Protein AF-A0A848WZZ1-F1 (afdb_monomer_lite)

Structure (mmCIF, N/CA/C/O backbone):
data_AF-A0A848WZZ1-F1
#
_entry.id   AF-A0A848WZZ1-F1
#
loop_
_atom_site.group_PDB
_atom_site.id
_atom_site.type_symbol
_atom_site.label_atom_id
_atom_site.label_alt_id
_atom_site.label_comp_id
_atom_site.label_asym_id
_atom_site.label_entity_id
_atom_site.label_seq_id
_atom_site.pdbx_PDB_ins_code
_atom_site.Cartn_x
_atom_site.Cartn_y
_atom_site.Cartn_z
_atom_site.occupancy
_atom_site.B_iso_or_equiv
_atom_site.auth_seq_id
_atom_site.auth_comp_id
_atom_site.auth_asym_id
_atom_site.auth_atom_id
_atom_site.pdbx_PDB_model_num
ATOM 1 N N . MET A 1 1 ? -23.944 -53.382 62.602 1.00 37.84 1 MET A N 1
ATOM 2 C CA . MET A 1 1 ? -22.703 -54.187 62.614 1.00 37.84 1 MET A CA 1
ATOM 3 C C . MET A 1 1 ? -21.643 -53.373 61.899 1.00 37.84 1 MET A C 1
ATOM 5 O O . MET A 1 1 ? -21.837 -53.061 60.734 1.00 37.84 1 MET A O 1
ATOM 9 N N . LYS A 1 2 ? -20.627 -52.914 62.635 1.00 37.06 2 LYS A N 1
ATOM 10 C CA . LYS A 1 2 ? -19.471 -52.185 62.096 1.00 37.06 2 LYS A CA 1
ATOM 11 C C . LYS A 1 2 ? -18.561 -53.183 61.382 1.00 37.06 2 LYS A C 1
ATOM 13 O O . LYS A 1 2 ? -18.313 -54.234 61.961 1.00 37.06 2 LYS A O 1
ATOM 18 N N . PHE A 1 3 ? -18.032 -52.832 60.215 1.00 31.42 3 PHE A N 1
ATOM 19 C CA . PHE A 1 3 ? -16.772 -53.401 59.745 1.00 31.42 3 PHE A CA 1
ATOM 20 C C . PHE A 1 3 ? -15.872 -52.291 59.210 1.00 31.42 3 PHE A C 1
ATOM 22 O O . PHE A 1 3 ? -16.288 -51.443 58.423 1.00 31.42 3 PHE A O 1
ATOM 29 N N . GLU A 1 4 ? -14.676 -52.286 59.785 1.00 31.86 4 GLU A N 1
ATOM 30 C CA . GLU A 1 4 ? -13.570 -51.356 59.619 1.00 31.86 4 GLU A CA 1
ATOM 31 C C . GLU A 1 4 ? -12.854 -51.588 58.284 1.00 31.86 4 GLU A C 1
ATOM 33 O O . GLU A 1 4 ? -12.689 -52.726 57.846 1.00 31.86 4 GLU A O 1
ATOM 38 N N . PHE A 1 5 ? -12.391 -50.500 57.667 1.00 32.75 5 PHE A N 1
ATOM 39 C CA . PHE A 1 5 ? -11.424 -50.522 56.572 1.00 32.75 5 PHE A CA 1
ATOM 40 C C . PHE A 1 5 ? -10.012 -50.327 57.140 1.00 32.75 5 PHE A C 1
ATOM 42 O O . PHE A 1 5 ? -9.759 -49.373 57.875 1.00 32.75 5 PHE A O 1
ATOM 49 N N . SER A 1 6 ? -9.096 -51.220 56.773 1.00 31.36 6 SER A N 1
ATOM 50 C CA . SER A 1 6 ? -7.649 -51.114 56.984 1.00 31.36 6 SER A CA 1
ATOM 51 C C . SER A 1 6 ? -6.967 -50.392 55.802 1.00 31.36 6 SER A C 1
ATOM 53 O O . SER A 1 6 ? -7.440 -50.517 54.669 1.00 31.36 6 SER A O 1
ATOM 55 N N . PRO A 1 7 ? -5.866 -49.637 56.013 1.00 41.06 7 PRO A N 1
ATOM 56 C CA . PRO A 1 7 ? -5.192 -48.895 54.946 1.00 41.06 7 PRO A CA 1
ATOM 57 C C . PRO A 1 7 ? -4.049 -49.695 54.288 1.00 41.06 7 PRO A C 1
ATOM 59 O O . PRO A 1 7 ? -3.325 -50.433 54.959 1.00 41.06 7 PRO A O 1
ATOM 62 N N . LEU A 1 8 ? -3.866 -49.506 52.974 1.00 33.97 8 LEU A N 1
ATOM 63 C CA . LEU A 1 8 ? -2.691 -49.939 52.197 1.00 33.97 8 LEU A CA 1
ATOM 64 C C . LEU A 1 8 ? -1.586 -48.852 52.191 1.00 33.97 8 LEU A C 1
ATOM 66 O O . LEU A 1 8 ? -1.894 -47.678 52.396 1.00 33.97 8 LEU A O 1
ATOM 70 N N . PRO A 1 9 ? -0.310 -49.217 51.948 1.00 36.25 9 PRO A N 1
ATOM 71 C CA . PRO A 1 9 ? 0.845 -48.349 52.173 1.00 36.25 9 PRO A CA 1
ATOM 72 C C . PRO A 1 9 ? 1.142 -47.384 51.015 1.00 36.25 9 PRO A C 1
ATOM 74 O O . PRO A 1 9 ? 1.023 -47.718 49.837 1.00 36.25 9 PRO A O 1
ATOM 77 N N . THR A 1 10 ? 1.606 -46.191 51.382 1.00 34.22 10 THR A N 1
ATOM 78 C CA . THR A 1 10 ? 2.062 -45.112 50.502 1.00 34.22 10 THR A CA 1
ATOM 79 C C . THR A 1 10 ? 3.427 -45.444 49.886 1.00 34.22 10 THR A C 1
ATOM 81 O O . THR A 1 10 ? 4.428 -45.505 50.598 1.00 34.22 10 THR A O 1
ATOM 84 N N . PHE A 1 11 ? 3.492 -45.617 48.564 1.00 33.84 11 PHE A N 1
ATOM 85 C CA . PHE A 1 11 ? 4.751 -45.615 47.809 1.00 33.84 11 PHE A CA 1
ATOM 86 C C . PHE A 1 11 ? 5.079 -44.180 47.370 1.00 33.84 11 PHE A C 1
ATOM 88 O O . PHE A 1 11 ? 4.347 -43.577 46.587 1.00 33.84 11 PHE A O 1
ATOM 95 N N . LEU A 1 12 ? 6.180 -43.631 47.886 1.00 34.31 12 LEU A N 1
ATOM 96 C CA . LEU A 1 12 ? 6.785 -42.380 47.424 1.00 34.31 12 LEU A CA 1
ATOM 97 C C . LEU A 1 12 ? 7.461 -42.615 46.062 1.00 34.31 12 LEU A C 1
ATOM 99 O O . LEU A 1 12 ? 8.474 -43.306 45.986 1.00 34.31 12 LEU A O 1
ATOM 103 N N . PHE A 1 13 ? 6.918 -42.023 44.997 1.00 34.75 13 PHE A N 1
ATOM 104 C CA . PHE A 1 13 ? 7.608 -41.881 43.713 1.00 34.75 13 PHE A CA 1
ATOM 105 C C . PHE A 1 13 ? 8.421 -40.579 43.735 1.00 34.75 13 PHE A C 1
ATOM 107 O O . PHE A 1 13 ? 7.861 -39.484 43.685 1.00 34.75 13 PHE A O 1
ATOM 114 N N . SER A 1 14 ? 9.748 -40.686 43.823 1.00 34.53 14 SER A N 1
ATOM 115 C CA . SER A 1 14 ? 10.655 -39.567 43.553 1.00 34.53 14 SER A CA 1
ATOM 116 C C . SER A 1 14 ? 10.696 -39.311 42.046 1.00 34.53 14 SER A C 1
ATOM 118 O O . SER A 1 14 ? 11.246 -40.108 41.289 1.00 34.53 14 SER A O 1
ATOM 120 N N . LEU A 1 15 ? 10.103 -38.200 41.609 1.00 38.22 15 LEU A N 1
ATOM 121 C CA . LEU A 1 15 ? 10.176 -37.723 40.231 1.00 38.22 15 LEU A CA 1
ATOM 122 C C . LEU A 1 15 ? 11.548 -37.064 40.011 1.00 38.22 15 LEU A C 1
ATOM 124 O O . LEU A 1 15 ? 11.796 -35.951 40.470 1.00 38.22 15 LEU A O 1
ATOM 128 N N . ALA A 1 16 ? 12.461 -37.773 39.350 1.00 36.69 16 ALA A N 1
ATOM 129 C CA . ALA A 1 16 ? 13.720 -37.207 38.883 1.00 36.69 16 ALA A CA 1
ATOM 130 C C . ALA A 1 16 ? 13.448 -36.344 37.639 1.00 36.69 16 ALA A C 1
ATOM 132 O O . ALA A 1 16 ? 13.202 -36.869 36.553 1.00 36.69 16 ALA A O 1
ATOM 133 N N . CYS A 1 17 ? 13.469 -35.020 37.798 1.00 36.06 17 CYS A N 1
ATOM 134 C CA . CYS A 1 17 ? 13.467 -34.082 36.678 1.00 36.06 17 CYS A CA 1
ATOM 135 C C . CYS A 1 17 ? 14.805 -34.184 35.934 1.00 36.06 17 CYS A C 1
ATOM 137 O O . CYS A 1 17 ? 15.809 -33.619 36.365 1.00 36.06 17 CYS A O 1
ATOM 139 N N . PHE A 1 18 ? 14.824 -34.905 34.813 1.00 37.81 18 PHE A N 1
ATOM 140 C CA . PHE A 1 18 ? 15.904 -34.803 33.839 1.00 37.81 18 PHE A CA 1
ATOM 141 C C . PHE A 1 18 ? 15.790 -33.448 33.130 1.00 37.81 18 PHE A C 1
ATOM 143 O O . PHE A 1 18 ? 14.909 -33.239 32.299 1.00 37.81 18 PHE A O 1
ATOM 150 N N . LEU A 1 19 ? 16.675 -32.519 33.492 1.00 41.00 19 LEU A N 1
ATOM 151 C CA . LEU A 1 19 ? 16.974 -31.325 32.705 1.00 41.00 19 LEU A CA 1
ATOM 152 C C . LEU A 1 19 ? 17.599 -31.785 31.383 1.00 41.00 19 LEU A C 1
ATOM 154 O O . LEU A 1 19 ? 18.787 -32.099 31.329 1.00 41.00 19 LEU A O 1
ATOM 158 N N . PHE A 1 20 ? 16.795 -31.862 30.325 1.00 39.72 20 PHE A N 1
ATOM 159 C CA . PHE A 1 20 ? 17.335 -31.888 28.971 1.00 39.72 20 PHE A CA 1
ATOM 160 C C . PHE A 1 20 ? 17.960 -30.514 28.694 1.00 39.72 20 PHE A C 1
ATOM 162 O O . PHE A 1 20 ? 17.306 -29.503 28.964 1.00 39.72 20 PHE A O 1
ATOM 169 N N . PRO A 1 21 ? 19.202 -30.432 28.186 1.00 39.88 21 PRO A N 1
ATOM 170 C CA . PRO A 1 21 ? 19.722 -29.169 27.692 1.00 39.88 21 PRO A CA 1
ATOM 171 C C . PRO A 1 21 ? 18.804 -28.705 26.560 1.00 39.88 21 PRO A C 1
ATOM 173 O O . PRO A 1 21 ? 18.597 -29.431 25.588 1.00 39.88 21 PRO A O 1
ATOM 176 N N . THR A 1 22 ? 18.225 -27.516 26.701 1.00 42.44 22 THR A N 1
ATOM 177 C CA . THR A 1 22 ? 17.571 -26.814 25.599 1.00 42.44 22 THR A CA 1
ATOM 178 C C . THR A 1 22 ? 18.636 -26.570 24.543 1.00 42.44 22 THR A C 1
ATOM 180 O O . THR A 1 22 ? 19.470 -25.677 24.685 1.00 42.44 22 THR A O 1
ATOM 183 N N . SER A 1 23 ? 18.671 -27.412 23.514 1.00 46.09 23 SER A N 1
ATOM 184 C CA . SER A 1 23 ? 19.396 -27.104 22.292 1.00 46.09 23 SER A CA 1
ATOM 185 C C . SER A 1 23 ? 18.816 -25.787 21.787 1.00 46.09 23 SER A C 1
ATOM 187 O O . SER A 1 23 ? 17.643 -25.748 21.421 1.00 46.09 23 SER A O 1
ATOM 189 N N . HIS A 1 24 ? 19.587 -24.700 21.853 1.00 53.56 24 HIS A N 1
ATOM 190 C CA . HIS A 1 24 ? 19.240 -23.488 21.127 1.00 53.56 24 HIS A CA 1
ATOM 191 C C . HIS A 1 24 ? 19.130 -23.902 19.661 1.00 53.56 24 HIS A C 1
ATOM 193 O O . HIS A 1 24 ? 20.119 -24.316 19.056 1.00 53.56 24 HIS A O 1
ATOM 199 N N . ILE A 1 25 ? 17.904 -23.928 19.139 1.00 62.00 25 ILE A N 1
ATOM 200 C CA . ILE A 1 25 ? 17.684 -24.139 17.717 1.00 62.00 25 ILE A CA 1
ATOM 201 C C . ILE A 1 25 ? 18.203 -22.868 17.064 1.00 62.00 25 ILE A C 1
ATOM 203 O O . ILE A 1 25 ? 17.608 -21.809 17.241 1.00 62.00 25 ILE A O 1
ATOM 207 N N . GLN A 1 26 ? 19.332 -22.990 16.373 1.00 81.62 26 GLN A N 1
ATOM 208 C CA . GLN A 1 26 ? 19.836 -21.938 15.504 1.00 81.62 26 GLN A CA 1
ATOM 209 C C . GLN A 1 26 ? 18.747 -21.621 14.485 1.00 81.62 26 GLN A C 1
ATOM 211 O O . GLN A 1 26 ? 18.223 -22.527 13.829 1.00 81.62 26 GLN A O 1
ATOM 216 N N . SER A 1 27 ? 18.353 -20.357 14.423 1.00 90.56 27 SER A N 1
ATOM 217 C CA . SER A 1 27 ? 17.196 -19.907 13.652 1.00 90.56 27 SER A CA 1
ATOM 218 C C . SER A 1 27 ? 17.572 -18.925 12.550 1.00 90.56 27 SER A C 1
ATOM 220 O O . SER A 1 27 ? 16.877 -18.879 11.536 1.00 90.56 27 SER A O 1
ATOM 222 N N . ALA A 1 28 ? 18.659 -18.172 12.741 1.00 96.75 28 ALA A N 1
ATOM 223 C CA . ALA A 1 28 ? 19.222 -17.251 11.779 1.00 96.75 28 ALA A CA 1
ATOM 224 C C . ALA A 1 28 ? 19.724 -18.027 10.564 1.00 96.75 28 ALA A C 1
ATOM 226 O O . ALA A 1 28 ? 20.553 -18.924 10.696 1.00 96.75 28 ALA A O 1
ATOM 227 N N . GLU A 1 29 ? 19.248 -17.669 9.379 1.00 97.31 29 GLU A N 1
ATOM 228 C CA . GLU A 1 29 ? 19.692 -18.257 8.123 1.00 97.31 29 GLU A CA 1
ATOM 229 C C . GLU A 1 29 ? 19.600 -17.267 6.959 1.00 97.31 29 GLU A C 1
ATOM 231 O O . GLU A 1 29 ? 18.733 -16.389 6.930 1.00 97.31 29 GLU A O 1
ATOM 236 N N . ALA A 1 30 ? 20.502 -17.426 5.988 1.00 98.31 30 ALA A N 1
ATOM 237 C CA . ALA A 1 30 ? 20.486 -16.708 4.718 1.00 98.31 30 ALA A CA 1
ATOM 238 C C . ALA A 1 30 ? 20.324 -17.694 3.556 1.00 98.31 30 ALA A C 1
ATOM 240 O O . ALA A 1 30 ? 21.047 -18.688 3.462 1.00 98.31 30 ALA A O 1
ATOM 241 N N . ILE A 1 31 ? 19.381 -17.409 2.659 1.00 98.19 31 ILE A N 1
ATOM 242 C CA . ILE A 1 31 ? 18.950 -18.298 1.579 1.00 98.19 31 ILE A CA 1
ATOM 243 C C . ILE A 1 31 ? 18.866 -17.498 0.277 1.00 98.19 31 ILE A C 1
ATOM 245 O O . ILE A 1 31 ? 18.230 -16.451 0.235 1.00 98.19 31 ILE A O 1
ATOM 249 N N . GLU A 1 32 ? 19.463 -18.000 -0.803 1.00 98.44 32 GLU A N 1
ATOM 250 C CA . GLU A 1 32 ? 19.191 -17.488 -2.151 1.00 98.44 32 GLU A CA 1
ATOM 251 C C . GLU A 1 32 ? 17.900 -18.125 -2.684 1.00 98.44 32 GLU A C 1
ATOM 253 O O . GLU A 1 32 ? 17.704 -19.346 -2.607 1.00 98.44 32 GLU A O 1
ATOM 258 N N . ILE A 1 33 ? 16.999 -17.295 -3.200 1.00 98.44 33 ILE A N 1
ATOM 259 C CA . ILE A 1 33 ? 15.688 -17.720 -3.672 1.00 98.44 33 ILE A CA 1
ATOM 260 C C . ILE A 1 33 ? 15.803 -18.292 -5.084 1.00 98.44 33 ILE A C 1
ATOM 262 O O . ILE A 1 33 ? 16.120 -17.606 -6.053 1.00 98.44 33 ILE A O 1
ATOM 266 N N . GLY A 1 34 ? 15.510 -19.579 -5.199 1.00 98.12 34 GLY A N 1
ATOM 267 C CA . GLY A 1 34 ? 15.351 -20.336 -6.428 1.00 98.12 34 GLY A CA 1
ATOM 268 C C . GLY A 1 34 ? 13.910 -20.808 -6.628 1.00 98.12 34 GLY A C 1
ATOM 269 O O . GLY A 1 34 ? 12.981 -20.411 -5.930 1.00 98.12 34 GLY A O 1
ATOM 270 N N . LYS A 1 35 ? 13.712 -21.696 -7.607 1.00 96.31 35 LYS A N 1
ATOM 271 C CA . LYS A 1 35 ? 12.383 -22.255 -7.917 1.00 96.31 35 LYS A CA 1
ATOM 272 C C . LYS A 1 35 ? 11.827 -23.120 -6.786 1.00 96.31 35 LYS A C 1
ATOM 274 O O . LYS A 1 35 ? 10.634 -23.065 -6.518 1.00 96.31 35 LYS A O 1
ATOM 279 N N . ASP A 1 36 ? 12.689 -23.896 -6.135 1.00 97.38 36 ASP A N 1
ATOM 280 C CA . ASP A 1 36 ? 12.276 -24.929 -5.176 1.00 97.38 36 ASP A CA 1
ATOM 281 C C . ASP A 1 36 ? 11.960 -24.370 -3.779 1.00 97.38 36 ASP A C 1
ATOM 283 O O . ASP A 1 36 ? 11.423 -25.080 -2.933 1.00 97.38 36 ASP A O 1
ATOM 287 N N . ASN A 1 37 ? 12.300 -23.105 -3.524 1.00 97.38 37 ASN A N 1
ATOM 288 C CA . ASN A 1 37 ? 12.121 -22.436 -2.235 1.00 97.38 37 ASN A CA 1
ATOM 289 C C . ASN A 1 37 ? 11.458 -21.050 -2.367 1.00 97.38 37 ASN A C 1
ATOM 291 O O . ASN A 1 37 ? 11.488 -20.272 -1.417 1.00 97.38 37 ASN A O 1
ATOM 295 N N . PHE A 1 38 ? 10.839 -20.745 -3.514 1.00 97.00 38 PHE A N 1
ATOM 296 C CA . PHE A 1 38 ? 10.170 -19.462 -3.768 1.00 97.00 38 PHE A CA 1
ATOM 297 C C . PHE A 1 38 ? 9.074 -19.149 -2.737 1.00 97.00 38 PHE A C 1
ATOM 299 O O . PHE A 1 38 ? 8.943 -18.013 -2.292 1.00 97.00 38 PHE A O 1
ATOM 306 N N . ASP A 1 39 ? 8.353 -20.176 -2.282 1.00 95.62 39 ASP A N 1
ATOM 307 C CA . ASP A 1 39 ? 7.291 -20.048 -1.276 1.00 95.62 39 ASP A CA 1
ATOM 308 C C . ASP A 1 39 ? 7.798 -19.658 0.127 1.00 95.62 39 ASP A C 1
ATOM 310 O O . ASP A 1 39 ? 6.980 -19.428 1.017 1.00 95.62 39 ASP A O 1
ATOM 314 N N . LEU A 1 40 ? 9.122 -19.597 0.345 1.00 96.06 40 LEU A N 1
ATOM 315 C CA . LEU A 1 40 ? 9.709 -19.093 1.592 1.00 96.06 40 LEU A CA 1
ATOM 316 C C . LEU A 1 40 ? 9.676 -17.567 1.702 1.00 96.06 40 LEU A C 1
ATOM 318 O O . LEU A 1 40 ? 9.872 -17.060 2.804 1.00 96.06 40 LEU A O 1
ATOM 322 N N . LEU A 1 41 ? 9.500 -16.847 0.590 1.00 96.19 41 LEU A N 1
ATOM 323 C CA . LEU A 1 41 ? 9.438 -15.390 0.612 1.00 96.19 41 LEU A CA 1
ATOM 324 C C . LEU A 1 41 ? 8.289 -14.911 1.515 1.00 96.19 41 LEU A C 1
ATOM 326 O O . LEU A 1 41 ? 7.197 -15.499 1.479 1.00 96.19 41 LEU A O 1
ATOM 330 N N . PRO A 1 42 ? 8.508 -13.844 2.305 1.00 94.38 42 PRO A N 1
ATOM 331 C CA . PRO A 1 42 ? 7.445 -13.258 3.099 1.00 94.38 42 PRO A CA 1
ATOM 332 C C . PRO A 1 42 ? 6.328 -12.755 2.187 1.00 94.38 42 PRO A C 1
ATOM 334 O O . PRO A 1 42 ? 6.530 -12.418 1.019 1.00 94.38 42 PRO A O 1
ATOM 337 N N . ARG A 1 43 ? 5.120 -12.706 2.739 1.00 91.81 43 ARG A N 1
ATOM 338 C CA . ARG A 1 43 ? 3.966 -12.097 2.079 1.00 91.81 43 ARG A CA 1
ATOM 339 C C . ARG A 1 43 ? 3.610 -10.798 2.784 1.00 91.81 43 ARG A C 1
ATOM 341 O O . ARG A 1 43 ? 4.087 -10.497 3.877 1.00 91.81 43 ARG A O 1
ATOM 348 N N . GLY A 1 44 ? 2.749 -10.025 2.157 1.00 88.69 44 GLY A N 1
ATOM 349 C CA . GLY A 1 44 ? 2.369 -8.725 2.666 1.00 88.69 44 GLY A CA 1
ATOM 350 C C . GLY A 1 44 ? 1.722 -7.910 1.580 1.00 88.69 44 GLY A C 1
ATOM 351 O O . GLY A 1 44 ? 1.564 -8.366 0.446 1.00 88.69 44 GLY A O 1
ATOM 352 N N . LYS A 1 45 ? 1.341 -6.702 1.961 1.00 87.62 45 LYS A N 1
ATOM 353 C CA . LYS A 1 45 ? 0.747 -5.742 1.049 1.00 87.62 45 LYS A CA 1
ATOM 354 C C . LYS A 1 45 ? 1.778 -5.279 0.020 1.00 87.62 45 LYS A C 1
ATOM 356 O O . LYS A 1 45 ? 1.479 -5.244 -1.164 1.00 87.62 45 LYS A O 1
ATOM 361 N N . GLU A 1 46 ? 2.992 -5.002 0.478 1.00 90.00 46 GLU A N 1
ATOM 362 C CA . GLU A 1 46 ? 4.066 -4.446 -0.352 1.00 90.00 46 GLU A CA 1
ATOM 363 C C . GLU A 1 46 ? 5.150 -5.468 -0.725 1.00 90.00 46 GLU A C 1
ATOM 365 O O . GLU A 1 46 ? 6.089 -5.121 -1.439 1.00 90.00 46 GLU A O 1
ATOM 370 N N . ALA A 1 47 ? 4.977 -6.728 -0.303 1.00 91.25 47 ALA A N 1
ATOM 371 C CA . ALA A 1 47 ? 5.984 -7.775 -0.432 1.00 91.25 47 ALA A CA 1
ATOM 372 C C . ALA A 1 47 ? 6.440 -7.990 -1.886 1.00 91.25 47 ALA A C 1
ATOM 374 O O . ALA A 1 47 ? 5.619 -8.279 -2.769 1.00 91.25 47 ALA A O 1
ATOM 375 N N . ASP A 1 48 ? 7.753 -7.930 -2.120 1.00 92.31 48 ASP A N 1
ATOM 376 C CA . ASP A 1 48 ? 8.353 -8.156 -3.433 1.00 92.31 48 ASP A CA 1
ATOM 377 C C . ASP A 1 48 ? 9.656 -8.968 -3.375 1.00 92.31 48 ASP A C 1
ATOM 379 O O . ASP A 1 48 ? 10.729 -8.473 -3.031 1.00 92.31 48 ASP A O 1
ATOM 383 N N . GLY A 1 49 ? 9.585 -10.205 -3.869 1.00 95.06 49 GLY A N 1
ATOM 384 C CA . GLY A 1 49 ? 10.749 -11.060 -4.077 1.00 95.06 49 GLY A CA 1
ATOM 385 C C . GLY A 1 49 ? 10.624 -11.901 -5.343 1.00 95.06 49 GLY A C 1
ATOM 386 O O . GLY A 1 49 ? 9.547 -12.391 -5.685 1.00 95.06 49 GLY A O 1
ATOM 387 N N . ILE A 1 50 ? 11.741 -12.076 -6.047 1.00 97.31 50 ILE A N 1
ATOM 388 C CA . ILE A 1 50 ? 11.840 -12.883 -7.268 1.00 97.31 50 ILE A CA 1
ATOM 389 C C . ILE A 1 50 ? 12.994 -13.886 -7.172 1.00 97.31 50 ILE A C 1
ATOM 391 O O . ILE A 1 50 ? 13.826 -13.838 -6.266 1.00 97.31 50 ILE A O 1
ATOM 395 N N . ILE A 1 51 ? 13.065 -14.819 -8.126 1.00 98.19 51 ILE A N 1
ATOM 396 C CA . ILE A 1 51 ? 14.192 -15.757 -8.195 1.00 98.19 51 ILE A CA 1
ATOM 397 C C . ILE A 1 51 ? 15.501 -14.980 -8.393 1.00 98.19 51 ILE A C 1
ATOM 399 O O . ILE A 1 51 ? 15.611 -14.181 -9.324 1.00 98.19 51 ILE A O 1
ATOM 403 N N . GLY A 1 52 ? 16.494 -15.276 -7.555 1.00 98.06 52 GLY A N 1
ATOM 404 C CA . GLY A 1 52 ? 17.796 -14.612 -7.485 1.00 98.06 52 GLY A CA 1
ATOM 405 C C . GLY A 1 52 ? 17.891 -13.518 -6.416 1.00 98.06 52 GLY A C 1
ATOM 406 O O . GLY A 1 52 ? 18.974 -12.966 -6.228 1.00 98.06 52 GLY A O 1
ATOM 407 N N . ASP A 1 53 ? 16.794 -13.200 -5.720 1.00 98.62 53 ASP A N 1
ATOM 408 C CA . ASP A 1 53 ? 16.837 -12.420 -4.480 1.00 98.62 53 ASP A CA 1
ATOM 409 C C . ASP A 1 53 ? 17.255 -13.301 -3.291 1.00 98.62 53 ASP A C 1
ATOM 411 O O . ASP A 1 53 ? 17.376 -14.523 -3.403 1.00 98.62 53 ASP A O 1
ATOM 415 N N . PHE A 1 54 ? 17.483 -12.682 -2.136 1.00 98.75 54 PHE A N 1
ATOM 416 C CA . PHE A 1 54 ? 17.985 -13.348 -0.941 1.00 98.75 54 PHE A CA 1
ATOM 417 C C . PHE A 1 54 ? 17.050 -13.119 0.244 1.00 98.75 54 PHE A C 1
ATOM 419 O O . PHE A 1 54 ? 16.653 -11.990 0.520 1.00 98.75 54 PHE A O 1
ATOM 426 N N . LEU A 1 55 ? 16.745 -14.186 0.975 1.00 98.31 55 LEU A N 1
ATOM 427 C CA . LEU A 1 55 ? 16.001 -14.155 2.228 1.00 98.31 55 LEU A CA 1
ATOM 428 C C . LEU A 1 55 ? 16.971 -14.296 3.401 1.00 98.31 55 LEU A C 1
ATOM 430 O O . LEU A 1 55 ? 17.734 -15.257 3.464 1.00 98.31 55 LEU A O 1
ATOM 434 N N . LEU A 1 56 ? 16.907 -13.358 4.337 1.00 98.19 56 LEU A N 1
ATOM 435 C CA . LEU A 1 56 ? 17.573 -13.396 5.633 1.00 98.19 56 LEU A CA 1
ATOM 436 C C . LEU A 1 56 ? 16.493 -13.488 6.712 1.00 98.19 56 LEU A C 1
ATOM 438 O O . LEU A 1 56 ? 15.619 -12.628 6.767 1.00 98.19 56 LEU A O 1
ATOM 442 N N . ARG A 1 57 ? 16.508 -14.517 7.558 1.00 97.38 57 ARG A N 1
ATOM 443 C CA . ARG A 1 57 ? 15.471 -14.692 8.589 1.00 97.38 57 ARG A CA 1
ATOM 444 C C . ARG A 1 57 ? 16.006 -15.318 9.862 1.00 97.38 57 ARG A C 1
ATOM 446 O O . ARG A 1 57 ? 17.031 -15.980 9.811 1.00 97.38 57 ARG A O 1
ATOM 453 N N . ASN A 1 58 ? 15.299 -15.128 10.970 1.00 97.25 58 ASN A N 1
ATOM 454 C CA . ASN A 1 58 ? 15.539 -15.801 12.250 1.00 97.25 58 ASN A CA 1
ATOM 455 C C . ASN A 1 58 ? 14.204 -16.282 12.856 1.00 97.25 58 ASN A C 1
ATOM 457 O O . ASN A 1 58 ? 13.220 -16.490 12.149 1.00 97.25 58 ASN A O 1
ATOM 461 N N . ASP A 1 59 ? 14.139 -16.513 14.160 1.00 95.56 59 ASP A N 1
ATOM 462 C CA . ASP A 1 59 ? 12.932 -16.864 14.913 1.00 95.56 59 ASP A CA 1
ATOM 463 C C . ASP A 1 59 ? 11.892 -15.733 15.029 1.00 95.56 59 ASP A C 1
ATOM 465 O O . ASP A 1 59 ? 10.728 -16.018 15.309 1.00 95.56 59 ASP A O 1
ATOM 469 N N . THR A 1 60 ? 12.270 -14.479 14.766 1.00 96.56 60 THR A N 1
ATOM 470 C CA . THR A 1 60 ? 11.432 -13.288 15.002 1.00 96.56 60 THR A CA 1
ATOM 471 C C . THR A 1 60 ? 11.047 -12.524 13.732 1.00 96.56 60 THR A C 1
ATOM 473 O O . THR A 1 60 ? 9.914 -12.045 13.650 1.00 96.56 60 THR A O 1
ATOM 476 N N . ILE A 1 61 ? 11.932 -12.423 12.733 1.00 97.38 61 ILE A N 1
ATOM 477 C CA . ILE A 1 61 ? 11.743 -11.601 11.528 1.00 97.38 61 ILE A CA 1
ATOM 478 C C . ILE A 1 61 ? 12.217 -12.286 10.240 1.00 97.38 61 ILE A C 1
ATOM 480 O O . ILE A 1 61 ? 13.002 -13.237 10.258 1.00 97.38 61 ILE A O 1
ATOM 484 N N . GLU A 1 62 ? 11.751 -11.749 9.115 1.00 97.38 62 GLU A N 1
ATOM 485 C CA . GLU A 1 62 ? 12.120 -12.105 7.744 1.00 97.38 62 GLU A CA 1
ATOM 486 C C . GLU A 1 62 ? 12.476 -10.826 6.967 1.00 97.38 62 GLU A C 1
ATOM 488 O O . GLU A 1 62 ? 11.784 -9.812 7.074 1.00 97.38 62 GLU A O 1
ATOM 493 N N . VAL A 1 63 ? 13.573 -10.863 6.205 1.00 97.88 63 VAL A N 1
ATOM 494 C CA . VAL A 1 63 ? 14.125 -9.734 5.443 1.00 97.88 63 VAL A CA 1
ATOM 495 C C . VAL A 1 63 ? 14.473 -10.183 4.031 1.00 97.88 63 VAL A C 1
ATOM 497 O O . VAL A 1 63 ? 15.217 -11.148 3.854 1.00 97.88 63 VAL A O 1
ATOM 500 N N . VAL A 1 64 ? 13.995 -9.458 3.023 1.00 98.25 64 VAL A N 1
ATOM 501 C CA . VAL A 1 64 ? 14.328 -9.719 1.616 1.00 98.25 64 VAL A CA 1
ATOM 502 C C . VAL A 1 64 ? 15.345 -8.697 1.135 1.00 98.25 64 VAL A C 1
ATOM 504 O O . VAL A 1 64 ? 15.105 -7.490 1.174 1.00 98.25 64 VAL A O 1
ATOM 507 N N . VAL A 1 65 ? 16.491 -9.181 0.661 1.00 98.62 65 VAL A N 1
ATOM 508 C CA . VAL A 1 65 ? 17.528 -8.384 0.002 1.00 98.62 65 VAL A CA 1
ATOM 509 C C . VAL A 1 65 ? 17.509 -8.702 -1.487 1.00 98.62 65 VAL A C 1
ATOM 511 O O . VAL A 1 65 ? 17.715 -9.842 -1.902 1.00 98.62 65 VAL A O 1
ATOM 514 N N . SER A 1 66 ? 17.285 -7.678 -2.301 1.00 98.25 66 SER A N 1
ATOM 515 C CA . SER A 1 66 ? 17.230 -7.809 -3.758 1.00 98.25 66 SER A CA 1
ATOM 516 C C . SER A 1 66 ? 18.556 -8.292 -4.353 1.00 98.25 66 SER A C 1
ATOM 518 O O . SER A 1 66 ? 19.639 -7.854 -3.962 1.00 98.25 66 SER A O 1
ATOM 520 N N . GLY A 1 67 ? 18.481 -9.177 -5.341 1.00 98.25 67 GLY A N 1
ATOM 521 C CA . GLY A 1 67 ? 19.625 -9.709 -6.068 1.00 98.25 67 GLY A CA 1
ATOM 522 C C . GLY A 1 67 ? 20.180 -8.748 -7.120 1.00 98.25 67 GLY A C 1
ATOM 523 O O . GLY A 1 67 ? 19.565 -7.748 -7.496 1.00 98.25 67 GLY A O 1
ATOM 524 N N . ASN A 1 68 ? 21.357 -9.076 -7.660 1.00 97.19 68 ASN A N 1
ATOM 525 C CA . ASN A 1 68 ? 21.950 -8.353 -8.790 1.00 97.19 68 ASN A CA 1
ATOM 526 C C . ASN A 1 68 ? 21.321 -8.790 -10.124 1.00 97.19 68 ASN A C 1
ATOM 528 O O . ASN A 1 68 ? 21.953 -9.485 -10.922 1.00 97.19 68 ASN A O 1
ATOM 532 N N . LEU A 1 69 ? 20.062 -8.412 -10.341 1.00 95.81 69 LEU A N 1
ATOM 533 C CA . LEU A 1 69 ? 19.259 -8.842 -11.487 1.00 95.81 69 LEU A CA 1
ATOM 534 C C . LEU A 1 69 ? 18.995 -7.683 -12.468 1.00 95.81 69 LEU A C 1
ATOM 536 O O . LEU A 1 69 ? 18.975 -6.516 -12.064 1.00 95.81 69 LEU A O 1
ATOM 540 N N . PRO A 1 70 ? 18.789 -7.965 -13.771 1.00 92.44 70 PRO A N 1
ATOM 541 C CA . PRO A 1 70 ? 18.453 -6.933 -14.747 1.00 92.44 70 PRO A CA 1
ATOM 542 C C . PRO A 1 70 ? 17.197 -6.156 -14.343 1.00 92.44 70 PRO A C 1
ATOM 544 O O . PRO A 1 70 ? 16.171 -6.757 -14.040 1.00 92.44 70 PRO A O 1
ATOM 547 N N . LEU A 1 71 ? 17.281 -4.822 -14.385 1.00 91.19 71 LEU A N 1
ATOM 548 C CA . LEU A 1 71 ? 16.180 -3.891 -14.093 1.00 91.19 71 LEU A CA 1
ATOM 549 C C . LEU A 1 71 ? 15.598 -3.972 -12.670 1.00 91.19 71 LEU A C 1
ATOM 551 O O . LEU A 1 71 ? 14.570 -3.341 -12.421 1.00 91.19 71 LEU A O 1
ATOM 555 N N . ARG A 1 72 ? 16.252 -4.695 -11.745 1.00 94.19 72 ARG A N 1
ATOM 556 C CA . ARG A 1 72 ? 15.698 -5.005 -10.421 1.00 94.19 72 ARG A CA 1
ATOM 557 C C . ARG A 1 72 ? 15.240 -3.750 -9.672 1.00 94.19 72 ARG A C 1
ATOM 559 O O . ARG A 1 72 ? 16.034 -2.839 -9.421 1.00 94.19 72 ARG A O 1
ATOM 566 N N . ARG A 1 73 ? 13.950 -3.725 -9.343 1.00 92.00 73 ARG A N 1
ATOM 567 C CA . ARG A 1 73 ? 13.244 -2.714 -8.539 1.00 92.00 73 ARG A CA 1
ATOM 568 C C . ARG A 1 73 ? 12.032 -3.376 -7.890 1.00 92.00 73 ARG A C 1
ATOM 570 O O . ARG A 1 73 ? 11.461 -4.268 -8.506 1.00 92.00 73 ARG A O 1
ATOM 577 N N . ALA A 1 74 ? 11.608 -2.934 -6.711 1.00 87.88 74 ALA A N 1
ATOM 578 C CA . ALA A 1 74 ? 10.448 -3.549 -6.062 1.00 87.88 74 ALA A CA 1
ATOM 579 C C . ALA A 1 74 ? 9.147 -3.301 -6.847 1.00 87.88 74 ALA A C 1
ATOM 581 O O . ALA A 1 74 ? 8.383 -4.219 -7.133 1.00 87.88 74 ALA A O 1
ATOM 582 N N . ASN A 1 75 ? 8.920 -2.048 -7.252 1.00 86.50 75 ASN A N 1
ATOM 583 C CA . ASN A 1 75 ? 7.767 -1.636 -8.052 1.00 86.50 75 ASN A CA 1
ATOM 584 C C . ASN A 1 75 ? 8.023 -0.294 -8.769 1.00 86.50 75 ASN A C 1
ATOM 586 O O . ASN A 1 75 ? 9.121 0.270 -8.695 1.00 86.50 75 ASN A O 1
ATOM 590 N N . MET A 1 76 ? 7.006 0.228 -9.466 1.00 82.94 76 MET A N 1
ATOM 591 C CA . MET A 1 76 ? 7.091 1.466 -10.250 1.00 82.94 76 MET A CA 1
ATOM 592 C C . MET A 1 76 ? 7.363 2.717 -9.394 1.00 82.94 76 MET A C 1
ATOM 594 O O . MET A 1 76 ? 8.088 3.613 -9.835 1.00 82.94 76 MET A O 1
ATOM 598 N N . GLY A 1 77 ? 6.861 2.758 -8.154 1.00 79.94 77 GLY A N 1
ATOM 599 C CA . GLY A 1 77 ? 7.052 3.872 -7.218 1.00 79.94 77 GLY A CA 1
ATOM 600 C C . GLY A 1 77 ? 8.472 3.981 -6.647 1.00 79.94 77 GLY A C 1
ATOM 601 O O . GLY A 1 77 ? 8.898 5.060 -6.217 1.00 79.94 77 GLY A O 1
ATOM 602 N N . VAL A 1 78 ? 9.256 2.897 -6.685 1.00 80.50 78 VAL A N 1
ATOM 603 C CA . VAL A 1 78 ? 10.641 2.876 -6.194 1.00 80.50 78 VAL A CA 1
ATOM 604 C C . VAL A 1 78 ? 11.601 3.417 -7.256 1.00 80.50 78 VAL A C 1
ATOM 606 O O . VAL A 1 78 ? 12.111 2.689 -8.100 1.00 80.50 78 VAL A O 1
ATOM 609 N N . PHE A 1 79 ? 11.874 4.724 -7.175 1.00 80.62 79 PHE A N 1
ATOM 610 C CA . PHE A 1 79 ? 12.878 5.439 -7.978 1.00 80.62 79 PHE A CA 1
ATOM 611 C C . PHE A 1 79 ? 12.788 5.137 -9.488 1.00 80.62 79 PHE A C 1
ATOM 613 O O . PHE A 1 79 ? 13.693 4.563 -10.078 1.00 80.62 79 PHE A O 1
ATOM 620 N N . TYR A 1 80 ? 11.713 5.546 -10.157 1.00 75.12 80 TYR A N 1
ATOM 621 C CA . TYR A 1 80 ? 11.543 5.222 -11.576 1.00 75.12 80 TYR A CA 1
ATOM 622 C C . TYR A 1 80 ? 12.593 5.865 -12.513 1.00 75.12 80 TYR A C 1
ATOM 624 O O . TYR A 1 80 ? 13.098 6.967 -12.274 1.00 75.12 80 TYR A O 1
ATOM 632 N N . GLY A 1 81 ? 12.874 5.200 -13.638 1.00 73.69 81 GLY A N 1
ATOM 633 C CA . GLY A 1 81 ? 13.749 5.678 -14.719 1.00 73.69 81 GLY A CA 1
ATOM 634 C C . GLY A 1 81 ? 15.057 4.898 -14.887 1.00 73.69 81 GLY A C 1
ATOM 635 O O . GLY A 1 81 ? 15.406 4.054 -14.063 1.00 73.69 81 GLY A O 1
ATOM 636 N N . ASP A 1 82 ? 15.759 5.177 -15.986 1.00 78.88 82 ASP A N 1
ATOM 637 C CA . ASP A 1 82 ? 17.019 4.513 -16.342 1.00 78.88 82 ASP A CA 1
ATOM 638 C C . ASP A 1 82 ? 18.116 4.819 -15.311 1.00 78.88 82 ASP A C 1
ATOM 640 O O . ASP A 1 82 ? 18.343 5.982 -14.967 1.00 78.88 82 ASP A O 1
ATOM 644 N N . GLY A 1 83 ? 18.813 3.782 -14.837 1.00 81.50 83 GLY A N 1
ATOM 645 C CA . GLY A 1 83 ? 19.915 3.920 -13.877 1.00 81.50 83 GLY A CA 1
ATOM 646 C C . GLY A 1 83 ? 19.478 4.069 -12.417 1.00 81.50 83 GLY A C 1
ATOM 647 O O . GLY A 1 83 ? 20.326 4.252 -11.541 1.00 81.50 83 GLY A O 1
ATOM 648 N N . ASN A 1 84 ? 18.172 4.005 -12.148 1.00 86.56 84 ASN A N 1
ATOM 649 C CA . ASN A 1 84 ? 17.612 4.061 -10.801 1.00 86.56 84 ASN A CA 1
ATOM 650 C C . ASN A 1 84 ? 17.201 2.681 -10.258 1.00 86.56 84 ASN A C 1
ATOM 652 O O . ASN A 1 84 ? 16.497 2.610 -9.253 1.00 86.56 84 ASN A O 1
ATOM 656 N N . GLU A 1 85 ? 17.645 1.592 -10.893 1.00 92.12 85 GLU A N 1
ATOM 657 C CA . GLU A 1 85 ? 17.491 0.240 -10.351 1.00 92.12 85 GLU A CA 1
ATOM 658 C C . GLU A 1 85 ? 18.083 0.163 -8.938 1.00 92.12 85 GLU A C 1
ATOM 660 O O . GLU A 1 85 ? 19.011 0.899 -8.593 1.00 92.12 85 GLU A O 1
ATOM 665 N N . THR A 1 86 ? 17.578 -0.743 -8.111 1.00 95.06 86 THR A N 1
ATOM 666 C CA . THR A 1 86 ? 18.016 -0.876 -6.717 1.00 95.06 86 THR A CA 1
ATOM 667 C C . THR A 1 86 ? 18.387 -2.312 -6.358 1.00 95.06 86 THR A C 1
ATOM 669 O O . THR A 1 86 ? 17.836 -2.843 -5.402 1.00 95.06 86 THR A O 1
ATOM 672 N N . PRO A 1 87 ? 19.309 -2.973 -7.083 1.00 96.19 87 PRO A N 1
ATOM 673 C CA . PRO A 1 87 ? 19.806 -4.278 -6.661 1.00 96.19 87 PRO A CA 1
ATOM 674 C C . PRO A 1 87 ? 20.645 -4.164 -5.379 1.00 96.19 87 PRO A C 1
ATOM 676 O O . PRO A 1 87 ? 21.373 -3.184 -5.183 1.00 96.19 87 PRO A O 1
ATOM 679 N N . GLY A 1 88 ? 20.606 -5.198 -4.539 1.00 97.56 88 GLY A N 1
ATOM 680 C CA . GLY A 1 88 ? 21.420 -5.298 -3.327 1.00 97.56 88 GLY A CA 1
ATOM 681 C C . GLY A 1 88 ? 20.960 -4.402 -2.179 1.00 97.56 88 GLY A C 1
ATOM 682 O O . GLY A 1 88 ? 21.770 -4.002 -1.342 1.00 97.56 88 GLY A O 1
ATOM 683 N N . VAL A 1 89 ? 19.676 -4.052 -2.147 1.00 97.81 89 VAL A N 1
ATOM 684 C CA . VAL A 1 89 ? 19.038 -3.313 -1.046 1.00 97.81 89 VAL A CA 1
ATOM 685 C C . VAL A 1 89 ? 17.894 -4.124 -0.445 1.00 97.81 89 VAL A C 1
ATOM 687 O O . VAL A 1 89 ? 17.422 -5.080 -1.062 1.00 97.81 89 VAL A O 1
ATOM 690 N N . ILE A 1 90 ? 17.444 -3.735 0.745 1.00 98.12 90 ILE A N 1
ATOM 691 C CA . ILE A 1 90 ? 16.310 -4.372 1.420 1.00 98.12 90 ILE A CA 1
ATOM 692 C C . ILE A 1 90 ? 15.017 -3.961 0.712 1.00 98.12 90 ILE A C 1
ATOM 694 O O . ILE A 1 90 ? 14.798 -2.762 0.529 1.00 98.12 90 ILE A O 1
ATOM 698 N N . TYR A 1 91 ? 14.183 -4.927 0.331 1.00 95.81 91 TYR A N 1
ATOM 699 C CA . TYR A 1 91 ? 12.829 -4.683 -0.180 1.00 95.81 91 TYR A CA 1
ATOM 700 C C . TYR A 1 91 ? 11.791 -4.900 0.910 1.00 95.81 91 TYR A C 1
ATOM 702 O O . TYR A 1 91 ? 11.071 -3.952 1.202 1.00 95.81 91 TYR A O 1
ATOM 710 N N . ASP A 1 92 ? 11.853 -6.037 1.606 1.00 94.81 92 ASP A N 1
ATOM 711 C CA . ASP A 1 92 ? 10.873 -6.404 2.632 1.00 94.81 92 ASP A CA 1
ATOM 712 C C . ASP A 1 92 ? 11.536 -6.573 4.005 1.00 94.81 92 ASP A C 1
ATOM 714 O O . ASP A 1 92 ? 12.651 -7.099 4.106 1.00 94.81 92 ASP A O 1
ATOM 718 N N . VAL A 1 93 ? 10.835 -6.166 5.067 1.00 95.31 93 VAL A N 1
ATOM 719 C CA . VAL A 1 93 ? 11.184 -6.447 6.472 1.00 95.31 93 VAL A CA 1
ATOM 720 C C . VAL A 1 93 ? 9.885 -6.673 7.235 1.00 95.31 93 VAL A C 1
ATOM 722 O O . VAL A 1 93 ? 9.084 -5.754 7.410 1.00 95.31 93 VAL A O 1
ATOM 725 N N . THR A 1 94 ? 9.676 -7.884 7.743 1.00 95.75 94 THR A N 1
ATOM 726 C CA . THR A 1 94 ? 8.435 -8.238 8.440 1.00 95.75 94 THR A CA 1
ATOM 727 C C . THR A 1 94 ? 8.684 -9.154 9.631 1.00 95.75 94 THR A C 1
ATOM 729 O O . THR A 1 94 ? 9.711 -9.830 9.707 1.00 95.75 94 THR A O 1
ATOM 732 N N . LYS A 1 95 ? 7.743 -9.180 10.581 1.00 95.88 95 LYS A N 1
ATOM 733 C CA . LYS A 1 95 ? 7.769 -10.187 11.646 1.00 95.88 95 LYS A CA 1
ATOM 734 C C . LYS A 1 95 ? 7.484 -11.549 11.023 1.00 95.88 95 LYS A C 1
ATOM 736 O O . LYS A 1 95 ? 6.648 -11.697 10.134 1.00 95.88 95 LYS A O 1
ATOM 741 N N . ARG A 1 96 ? 8.184 -12.572 11.490 1.00 94.88 96 ARG A N 1
ATOM 742 C CA . ARG A 1 96 ? 8.095 -13.899 10.895 1.00 94.88 96 ARG A CA 1
ATOM 743 C C . ARG A 1 96 ? 6.675 -14.446 11.007 1.00 94.88 96 ARG A C 1
ATOM 745 O O . ARG A 1 96 ? 6.093 -14.497 12.090 1.00 94.88 96 ARG A O 1
ATOM 752 N N . GLY A 1 97 ? 6.129 -14.882 9.874 1.00 91.50 97 GLY A N 1
ATOM 753 C CA . GLY A 1 97 ? 4.814 -15.521 9.799 1.00 91.50 97 GLY A CA 1
ATOM 754 C C . GLY A 1 97 ? 3.604 -14.586 9.909 1.00 91.50 97 GLY A C 1
ATOM 755 O O . GLY A 1 97 ? 2.479 -15.070 9.780 1.00 91.50 97 GLY A O 1
ATOM 756 N N . THR A 1 98 ? 3.786 -13.273 10.097 1.00 91.69 98 THR A N 1
ATOM 757 C CA . THR A 1 98 ? 2.659 -12.321 10.110 1.00 91.69 98 THR A CA 1
ATOM 758 C C . THR A 1 98 ? 2.162 -11.992 8.710 1.00 91.69 98 THR A C 1
ATOM 760 O O . THR A 1 98 ? 0.990 -11.656 8.556 1.00 91.69 98 THR A O 1
ATOM 763 N N . ASN A 1 99 ? 3.016 -12.135 7.688 1.00 90.00 99 ASN A N 1
ATOM 764 C CA . ASN A 1 99 ? 2.674 -11.876 6.288 1.00 90.00 99 ASN A CA 1
ATOM 765 C C . ASN A 1 99 ? 2.066 -10.475 6.067 1.00 90.00 99 ASN A C 1
ATOM 767 O O . ASN A 1 99 ? 1.108 -10.325 5.307 1.00 90.00 99 ASN A O 1
ATOM 771 N N . ASN A 1 100 ? 2.583 -9.463 6.771 1.00 90.12 100 ASN A N 1
ATOM 772 C CA . ASN A 1 100 ? 2.026 -8.108 6.796 1.00 90.12 100 ASN A CA 1
ATOM 773 C C . ASN A 1 100 ? 3.043 -7.027 6.405 1.00 90.12 100 ASN A C 1
ATOM 775 O O . ASN A 1 100 ? 2.920 -5.895 6.871 1.00 90.12 100 ASN A O 1
ATOM 779 N N . ASP A 1 101 ? 4.035 -7.365 5.575 1.00 90.94 101 ASP A N 1
ATOM 780 C CA . ASP A 1 101 ? 5.009 -6.393 5.068 1.00 90.94 101 ASP A CA 1
ATOM 781 C C . ASP A 1 101 ? 4.334 -5.138 4.463 1.00 90.94 101 ASP A C 1
ATOM 783 O O . ASP A 1 101 ? 3.278 -5.226 3.819 1.00 90.94 101 ASP A O 1
ATOM 787 N N . GLN A 1 102 ? 4.948 -3.977 4.721 1.00 91.88 102 GLN A N 1
ATOM 788 C CA . GLN A 1 102 ? 4.483 -2.649 4.316 1.00 91.88 102 GLN A CA 1
ATOM 789 C C . GLN A 1 102 ? 5.545 -1.819 3.584 1.00 91.88 102 GLN A C 1
ATOM 791 O O . GLN A 1 102 ? 5.276 -0.660 3.260 1.00 91.88 102 GLN A O 1
ATOM 796 N N . ILE A 1 103 ? 6.773 -2.312 3.424 1.00 91.69 103 ILE A N 1
ATOM 797 C CA . ILE A 1 103 ? 7.841 -1.524 2.808 1.00 91.69 103 ILE A CA 1
ATOM 798 C C . ILE A 1 103 ? 8.192 -2.113 1.453 1.00 91.69 103 ILE A C 1
ATOM 800 O O . ILE A 1 103 ? 8.037 -3.283 1.188 1.00 91.69 103 ILE A O 1
ATOM 804 N N . THR A 1 104 ? 8.665 -1.249 0.577 1.00 90.69 104 THR A N 1
ATOM 805 C CA . THR A 1 104 ? 9.063 -1.602 -0.787 1.00 90.69 104 THR A CA 1
ATOM 806 C C . THR A 1 104 ? 10.557 -1.405 -0.985 1.00 90.69 104 THR A C 1
ATOM 808 O O . THR A 1 104 ? 11.141 -1.900 -1.946 1.00 90.69 104 THR A O 1
ATOM 811 N N . VAL A 1 105 ? 11.195 -0.600 -0.127 1.00 94.31 105 VAL A N 1
ATOM 812 C CA . VAL A 1 105 ? 12.620 -0.317 -0.227 1.00 94.31 105 VAL A CA 1
ATOM 813 C C . VAL A 1 105 ? 13.192 0.285 1.059 1.00 94.31 105 VAL A C 1
ATOM 815 O O . VAL A 1 105 ? 12.624 1.206 1.653 1.00 94.31 105 VAL A O 1
ATOM 818 N N . PHE A 1 106 ? 14.402 -0.143 1.407 1.00 96.56 106 PHE A N 1
ATOM 819 C CA . PHE A 1 106 ? 15.348 0.562 2.266 1.00 96.56 106 PHE A CA 1
ATOM 820 C C . PHE A 1 106 ? 16.748 0.516 1.628 1.00 96.56 106 PHE A C 1
ATOM 822 O O . PHE A 1 106 ? 17.359 -0.546 1.506 1.00 96.56 106 PHE A O 1
ATOM 829 N N . THR A 1 107 ? 17.267 1.671 1.201 1.00 95.88 107 THR A N 1
ATOM 830 C CA . THR A 1 107 ? 18.558 1.826 0.516 1.00 95.88 107 THR A CA 1
ATOM 831 C C . THR A 1 107 ? 19.620 2.424 1.442 1.00 95.88 107 THR A C 1
ATOM 833 O O . THR A 1 107 ? 19.613 3.636 1.693 1.00 95.88 107 THR A O 1
ATOM 836 N N . PRO A 1 108 ? 20.585 1.626 1.936 1.00 96.00 108 PRO A N 1
ATOM 837 C CA . PRO A 1 108 ? 21.627 2.150 2.805 1.00 96.00 108 PRO A CA 1
ATOM 838 C C . PRO A 1 108 ? 22.511 3.162 2.071 1.00 96.00 108 PRO A C 1
ATOM 840 O O . PRO A 1 108 ? 22.997 2.892 0.971 1.00 96.00 108 PRO A O 1
ATOM 843 N N . CYS A 1 109 ? 22.728 4.335 2.672 1.00 94.88 109 CYS A N 1
ATOM 844 C CA . CYS A 1 109 ? 23.478 5.447 2.064 1.00 94.88 109 CYS A CA 1
ATOM 845 C C . CYS A 1 109 ? 22.995 5.814 0.640 1.00 94.88 109 CYS A C 1
ATOM 847 O O . CYS A 1 109 ? 23.794 6.191 -0.223 1.00 94.88 109 CYS A O 1
ATOM 849 N N . GLY A 1 110 ? 21.698 5.640 0.366 1.00 92.12 110 GLY A N 1
ATOM 850 C CA . GLY A 1 110 ? 21.097 5.959 -0.925 1.00 92.12 110 GLY A CA 1
ATOM 851 C C . GLY A 1 110 ? 21.555 5.055 -2.072 1.00 92.12 110 GLY A C 1
ATOM 852 O O . GLY A 1 110 ? 21.568 5.515 -3.215 1.00 92.12 110 GLY A O 1
ATOM 853 N N . GLN A 1 111 ? 21.953 3.805 -1.794 1.00 93.88 111 GLN A N 1
ATOM 854 C CA . GLN A 1 111 ? 22.386 2.850 -2.816 1.00 93.88 111 GLN A CA 1
ATOM 855 C C . GLN A 1 111 ? 21.345 2.708 -3.940 1.00 93.88 111 GLN A C 1
ATOM 857 O O . GLN A 1 111 ? 20.191 2.351 -3.711 1.00 93.88 111 GLN A O 1
ATOM 862 N N . LYS A 1 112 ? 21.791 3.009 -5.163 1.00 92.81 112 LYS A N 1
ATOM 863 C CA . LYS A 1 112 ? 21.061 2.899 -6.429 1.00 92.81 112 LYS A CA 1
ATOM 864 C C . LYS A 1 112 ? 22.040 2.544 -7.540 1.00 92.81 112 LYS A C 1
ATOM 866 O O . LYS A 1 112 ? 23.248 2.774 -7.414 1.00 92.81 112 LYS A O 1
ATOM 871 N N . GLY A 1 113 ? 21.495 2.048 -8.636 1.00 92.00 113 GLY A N 1
ATOM 872 C CA . GLY A 1 113 ? 22.233 1.621 -9.802 1.00 92.00 113 GLY A CA 1
ATOM 873 C C . GLY A 1 113 ? 22.916 0.266 -9.603 1.00 92.00 113 GLY A C 1
ATOM 874 O O . GLY A 1 113 ? 22.744 -0.414 -8.587 1.00 92.00 113 GLY A O 1
ATOM 875 N N . PRO A 1 114 ? 23.705 -0.154 -10.597 1.00 92.19 114 PRO A N 1
ATOM 876 C CA . PRO A 1 114 ? 24.178 -1.524 -10.684 1.00 92.19 114 PRO A CA 1
ATOM 877 C C . PRO A 1 114 ? 25.240 -1.842 -9.620 1.00 92.19 114 PRO A C 1
ATOM 879 O O . PRO A 1 114 ? 26.180 -1.075 -9.406 1.00 92.19 114 PRO A O 1
ATOM 882 N N . VAL A 1 115 ? 25.163 -3.040 -9.038 1.00 97.12 115 VAL A N 1
ATOM 883 C CA . VAL A 1 115 ? 26.140 -3.575 -8.069 1.00 97.12 115 VAL A CA 1
ATOM 884 C C . VAL A 1 115 ? 27.064 -4.597 -8.731 1.00 97.12 115 VAL A C 1
ATOM 886 O O . VAL A 1 115 ? 26.786 -5.085 -9.829 1.00 97.12 115 VAL A O 1
ATOM 889 N N . ASN A 1 116 ? 28.222 -4.882 -8.141 1.00 98.00 116 ASN A N 1
ATOM 890 C CA . ASN A 1 116 ? 29.116 -5.934 -8.630 1.00 98.00 116 ASN A CA 1
ATOM 891 C C . ASN A 1 116 ? 28.511 -7.311 -8.359 1.00 98.00 116 ASN A C 1
ATOM 893 O O . ASN A 1 116 ? 28.461 -8.139 -9.265 1.00 98.00 116 ASN A O 1
ATOM 897 N N . PHE A 1 117 ? 28.042 -7.531 -7.132 1.00 98.25 117 PHE A N 1
ATOM 898 C CA . PHE A 1 117 ? 27.358 -8.749 -6.721 1.00 98.25 117 PHE A CA 1
ATOM 899 C C . PHE A 1 117 ? 26.539 -8.516 -5.449 1.00 98.25 117 PHE A C 1
ATOM 901 O O . PHE A 1 117 ? 26.764 -7.546 -4.718 1.00 98.25 117 PHE A O 1
ATOM 908 N N . VAL A 1 118 ? 25.640 -9.464 -5.202 1.00 98.75 118 VAL A N 1
ATOM 909 C CA . VAL A 1 118 ? 25.000 -9.733 -3.914 1.00 98.75 118 VAL A CA 1
ATOM 910 C C . VAL A 1 118 ? 25.299 -11.197 -3.594 1.00 98.75 118 VAL A C 1
ATOM 912 O O . VAL A 1 118 ? 25.238 -12.024 -4.505 1.00 98.75 118 VAL A O 1
ATOM 915 N N . ARG A 1 119 ? 25.712 -11.523 -2.366 1.00 98.56 119 ARG A N 1
ATOM 916 C CA . ARG A 1 119 ? 26.039 -12.906 -1.981 1.00 98.56 119 ARG A CA 1
ATOM 917 C C . ARG A 1 119 ? 25.833 -13.165 -0.497 1.00 98.56 119 ARG A C 1
ATOM 919 O O . ARG A 1 119 ? 25.923 -12.250 0.316 1.00 98.56 119 ARG A O 1
ATOM 926 N N . ILE A 1 120 ? 25.671 -14.434 -0.150 1.00 98.75 120 ILE A N 1
ATOM 927 C CA . ILE A 1 120 ? 25.713 -14.906 1.235 1.00 98.75 120 ILE A CA 1
ATOM 928 C C . ILE A 1 120 ? 27.178 -15.016 1.667 1.00 98.75 120 ILE A C 1
ATOM 930 O O . ILE A 1 120 ? 27.988 -15.640 0.977 1.00 98.75 120 ILE A O 1
ATOM 934 N N . VAL A 1 121 ? 27.516 -14.399 2.798 1.00 98.00 121 VAL A N 1
ATOM 935 C CA . VAL A 1 121 ? 28.842 -14.496 3.432 1.00 98.00 121 VAL A CA 1
ATOM 936 C C . VAL A 1 121 ? 28.799 -15.463 4.609 1.00 98.00 121 VAL A C 1
ATOM 938 O O . VAL A 1 121 ? 29.711 -16.269 4.770 1.00 98.00 121 VAL A O 1
ATOM 941 N N . GLU A 1 122 ? 27.711 -15.433 5.377 1.00 97.75 122 GLU A N 1
ATOM 942 C CA . GLU A 1 122 ? 27.453 -16.354 6.484 1.00 97.75 122 GLU A CA 1
ATOM 943 C C . GLU A 1 122 ? 26.034 -16.893 6.351 1.00 97.75 122 GLU A C 1
ATOM 945 O O . GLU A 1 122 ? 25.079 -16.125 6.234 1.00 97.75 122 GLU A O 1
ATOM 950 N N . SER A 1 123 ? 25.892 -18.217 6.337 1.00 95.38 123 SER A N 1
ATOM 951 C CA . SER A 1 123 ? 24.611 -18.866 6.055 1.00 95.38 123 SER A CA 1
ATOM 952 C C . SER A 1 123 ? 23.699 -19.022 7.266 1.00 95.38 123 SER A C 1
ATOM 954 O O . SER A 1 123 ? 22.541 -19.360 7.053 1.00 95.38 123 SER A O 1
ATOM 956 N N . GLY A 1 124 ? 24.186 -18.816 8.499 1.00 93.31 124 GLY A N 1
ATOM 957 C CA . GLY A 1 124 ? 23.406 -19.065 9.721 1.00 93.31 124 GLY A CA 1
ATOM 958 C C . GLY A 1 124 ? 23.978 -20.090 10.702 1.00 93.31 124 GLY A C 1
ATOM 959 O O . GLY A 1 124 ? 23.462 -20.231 11.806 1.00 93.31 124 GLY A O 1
ATOM 960 N N . ALA A 1 125 ? 25.044 -20.812 10.333 1.00 87.81 125 ALA A N 1
ATOM 961 C CA . ALA A 1 125 ? 25.517 -21.996 11.068 1.00 87.81 125 ALA A CA 1
ATOM 962 C C . ALA A 1 125 ? 25.925 -21.757 12.536 1.00 87.81 125 ALA A C 1
ATOM 964 O O . ALA A 1 125 ? 26.004 -22.719 13.294 1.00 87.81 125 ALA A O 1
ATOM 965 N N . ASP A 1 126 ? 26.163 -20.507 12.940 1.00 89.12 126 ASP A N 1
ATOM 966 C CA . ASP A 1 126 ? 26.528 -20.120 14.309 1.00 89.12 126 ASP A CA 1
ATOM 967 C C . ASP A 1 126 ? 25.460 -19.228 14.979 1.00 89.12 126 ASP A C 1
ATOM 969 O O . ASP A 1 126 ? 25.751 -18.529 15.946 1.00 89.12 126 ASP A O 1
ATOM 973 N N . GLY A 1 127 ? 24.218 -19.233 14.473 1.00 94.38 127 GLY A N 1
ATOM 974 C CA . GLY A 1 127 ? 23.152 -18.331 14.938 1.00 94.38 127 GLY A CA 1
ATOM 975 C C . GLY A 1 127 ? 23.292 -16.897 14.412 1.00 94.38 127 GLY A C 1
ATOM 976 O O . GLY A 1 127 ? 22.654 -15.983 14.931 1.00 94.38 127 GLY A O 1
ATOM 977 N N . ARG A 1 128 ? 24.124 -16.706 13.378 1.00 96.94 128 ARG A N 1
ATOM 978 C CA . ARG A 1 128 ? 24.374 -15.443 12.671 1.00 96.94 128 ARG A CA 1
ATOM 979 C C . ARG A 1 128 ? 24.402 -15.682 11.167 1.00 96.94 128 ARG A C 1
ATOM 981 O O . ARG A 1 128 ? 25.064 -16.604 10.688 1.00 96.94 128 ARG A O 1
ATOM 988 N N . ALA A 1 129 ? 23.688 -14.842 10.430 1.00 98.44 129 ALA A N 1
ATOM 989 C CA . ALA A 1 129 ? 23.592 -14.889 8.980 1.00 98.44 129 ALA A CA 1
ATOM 990 C C . ALA A 1 129 ? 23.872 -13.505 8.379 1.00 98.44 129 ALA A C 1
ATOM 992 O O . ALA A 1 129 ? 23.473 -12.477 8.933 1.00 98.44 129 ALA A O 1
ATOM 993 N N . VAL A 1 130 ? 24.591 -13.480 7.252 1.00 98.69 130 VAL A N 1
ATOM 994 C CA . VAL A 1 130 ? 25.092 -12.246 6.632 1.00 98.69 130 VAL A CA 1
ATOM 995 C C . VAL A 1 130 ? 24.966 -12.294 5.114 1.00 98.69 130 VAL A C 1
ATOM 997 O O . VAL A 1 130 ? 25.511 -13.189 4.460 1.00 98.69 130 VAL A O 1
ATOM 1000 N N . ILE A 1 131 ? 24.323 -11.271 4.547 1.00 98.88 131 ILE A N 1
ATOM 1001 C CA . ILE A 1 131 ? 24.293 -10.995 3.105 1.00 98.88 131 ILE A CA 1
ATOM 1002 C C . ILE A 1 131 ? 25.149 -9.762 2.814 1.00 98.88 131 ILE A C 1
ATOM 1004 O O . ILE A 1 131 ? 25.031 -8.737 3.481 1.00 98.88 131 ILE A O 1
ATOM 1008 N N . GLU A 1 132 ? 25.987 -9.841 1.786 1.00 98.88 132 GLU A N 1
ATOM 1009 C CA . GLU A 1 132 ? 26.846 -8.754 1.323 1.00 98.88 132 GLU A CA 1
ATOM 1010 C C . GLU A 1 132 ? 26.389 -8.227 -0.036 1.00 98.88 132 GLU A C 1
ATOM 1012 O O . GLU A 1 132 ? 26.164 -8.995 -0.970 1.00 98.88 132 GLU A O 1
ATOM 1017 N N . THR A 1 133 ? 26.357 -6.904 -0.171 1.00 98.81 133 THR A N 1
ATOM 1018 C CA . THR A 1 133 ? 26.278 -6.191 -1.449 1.00 98.81 133 THR A CA 1
ATOM 1019 C C . THR A 1 133 ? 27.533 -5.357 -1.663 1.00 98.81 133 THR A C 1
ATOM 1021 O O . THR A 1 133 ? 27.947 -4.619 -0.768 1.00 98.81 133 THR A O 1
ATOM 1024 N N . LEU A 1 134 ? 28.112 -5.422 -2.865 1.00 98.62 134 LEU A N 1
ATOM 1025 C CA . LEU A 1 134 ? 29.348 -4.711 -3.197 1.00 98.62 134 LEU A CA 1
ATOM 1026 C C . LEU A 1 134 ? 29.208 -3.818 -4.434 1.00 98.62 134 LEU A C 1
ATOM 1028 O O . LEU A 1 134 ? 28.752 -4.265 -5.485 1.00 98.62 134 LEU A O 1
ATOM 1032 N N . VAL A 1 135 ? 29.735 -2.598 -4.349 1.00 98.12 135 VAL A N 1
ATOM 1033 C CA . VAL A 1 135 ? 30.074 -1.737 -5.487 1.00 98.12 135 VAL A CA 1
ATOM 1034 C C . VAL A 1 135 ? 31.565 -1.403 -5.425 1.00 98.12 135 VAL A C 1
ATOM 1036 O O . VAL A 1 135 ? 32.027 -0.725 -4.509 1.00 98.12 135 VAL A O 1
ATOM 1039 N N . SER A 1 136 ? 32.339 -1.867 -6.405 1.00 97.81 136 SER A N 1
ATOM 1040 C CA . SER A 1 136 ? 33.769 -1.560 -6.472 1.00 97.81 136 SER A CA 1
ATOM 1041 C C . SER A 1 136 ? 34.014 -0.107 -6.881 1.00 97.81 136 SER A C 1
ATOM 1043 O O . SER A 1 136 ? 33.226 0.485 -7.621 1.00 97.81 136 SER A O 1
ATOM 1045 N N . SER A 1 137 ? 35.158 0.448 -6.476 1.00 96.31 137 SER A N 1
ATOM 1046 C CA . SER A 1 137 ? 35.605 1.781 -6.900 1.00 96.31 137 SER A CA 1
ATOM 1047 C C . SER A 1 137 ? 35.657 1.925 -8.425 1.00 96.31 137 SER A C 1
ATOM 1049 O O . SER A 1 137 ? 35.233 2.940 -8.969 1.00 96.31 137 SER A O 1
ATOM 1051 N N . ALA A 1 138 ? 36.091 0.883 -9.141 1.00 95.62 138 ALA A N 1
ATOM 1052 C CA . ALA A 1 138 ? 36.101 0.869 -10.603 1.00 95.62 138 ALA A CA 1
ATOM 1053 C C . ALA A 1 138 ? 34.697 1.049 -11.213 1.00 95.62 138 ALA A C 1
ATOM 1055 O O . ALA A 1 138 ? 34.566 1.661 -12.270 1.00 95.62 138 ALA A O 1
ATOM 1056 N N . LYS A 1 139 ? 33.648 0.541 -10.550 1.00 94.25 139 LYS A N 1
ATOM 1057 C CA . LYS A 1 139 ? 32.259 0.643 -11.019 1.00 94.25 139 LYS A CA 1
ATOM 1058 C C . LYS A 1 139 ? 31.612 1.984 -10.664 1.00 94.25 139 LYS A C 1
ATOM 1060 O O . LYS A 1 139 ? 30.788 2.480 -11.423 1.00 94.25 139 LYS A O 1
ATOM 1065 N N . SER A 1 140 ? 31.983 2.567 -9.529 1.00 92.00 140 SER A N 1
ATOM 1066 C CA . SER A 1 140 ? 31.383 3.787 -8.973 1.00 92.00 140 SER A CA 1
ATOM 1067 C C . SER A 1 140 ? 32.140 5.081 -9.291 1.00 92.00 140 SER A C 1
ATOM 1069 O O . SER A 1 140 ? 31.770 6.137 -8.785 1.00 92.00 140 SER A O 1
ATOM 1071 N N . GLY A 1 141 ? 33.215 5.025 -10.082 1.00 92.06 141 GLY A N 1
ATOM 1072 C CA . GLY A 1 141 ? 34.035 6.205 -10.380 1.00 92.06 141 GLY A CA 1
ATOM 1073 C C . GLY A 1 141 ? 35.002 6.600 -9.257 1.00 92.06 141 GLY A C 1
ATOM 1074 O O . GLY A 1 141 ? 35.398 7.761 -9.165 1.00 92.06 141 GLY A O 1
ATOM 1075 N N . GLY A 1 142 ? 35.405 5.639 -8.421 1.00 94.94 142 GLY A N 1
ATOM 1076 C CA . GLY A 1 142 ? 36.485 5.778 -7.444 1.00 94.94 142 GLY A CA 1
ATOM 1077 C C . GLY A 1 142 ? 36.091 5.563 -5.979 1.00 94.94 142 GLY A C 1
ATOM 1078 O O . GLY A 1 142 ? 36.962 5.597 -5.113 1.00 94.94 142 GLY A O 1
ATOM 1079 N N . LEU A 1 143 ? 34.812 5.304 -5.689 1.00 96.81 143 LEU A N 1
ATOM 1080 C CA . LEU A 1 143 ? 34.305 5.094 -4.330 1.00 96.81 143 LEU A CA 1
ATOM 1081 C C . LEU A 1 143 ? 33.895 3.635 -4.095 1.00 96.81 143 LEU A C 1
ATOM 1083 O O . LEU A 1 143 ? 32.848 3.186 -4.558 1.00 96.81 143 LEU A O 1
ATOM 1087 N N . TYR A 1 144 ? 34.686 2.884 -3.346 1.00 98.06 144 TYR A N 1
ATOM 1088 C CA . TYR A 1 144 ? 34.287 1.555 -2.896 1.00 98.06 144 TYR A CA 1
ATOM 1089 C C . TYR A 1 144 ? 33.113 1.659 -1.909 1.00 98.06 144 TYR A C 1
ATOM 1091 O O . TYR A 1 144 ? 33.166 2.468 -0.980 1.00 98.06 144 TYR A O 1
ATOM 1099 N N . LYS A 1 145 ? 32.073 0.840 -2.101 1.00 98.12 145 LYS A N 1
ATOM 1100 C CA . LYS A 1 145 ? 30.914 0.735 -1.203 1.00 98.12 145 LYS A CA 1
ATOM 1101 C C . LYS A 1 145 ? 30.584 -0.729 -0.942 1.00 98.12 145 LYS A C 1
ATOM 1103 O O . LYS A 1 145 ? 30.400 -1.496 -1.884 1.00 98.12 145 LYS A O 1
ATOM 1108 N N . GLN A 1 146 ? 30.461 -1.100 0.321 1.00 98.62 146 GLN A N 1
ATOM 1109 C CA . GLN A 1 146 ? 30.033 -2.427 0.754 1.00 98.62 146 GLN A CA 1
ATOM 1110 C C . GLN A 1 146 ? 28.891 -2.269 1.747 1.00 98.62 146 GLN A C 1
ATOM 1112 O O . GLN A 1 146 ? 28.978 -1.409 2.618 1.00 98.62 146 GLN A O 1
ATOM 1117 N N . HIS A 1 147 ? 27.857 -3.095 1.627 1.00 98.69 147 HIS A N 1
ATOM 1118 C CA . HIS A 1 147 ? 26.760 -3.194 2.582 1.00 98.69 147 HIS A CA 1
ATOM 1119 C C . HIS A 1 147 ? 26.690 -4.625 3.108 1.00 98.69 147 HIS A C 1
ATOM 1121 O O . HIS A 1 147 ? 26.610 -5.557 2.309 1.00 98.69 147 HIS A O 1
ATOM 1127 N N . LEU A 1 148 ? 26.719 -4.793 4.426 1.00 98.88 148 LEU A N 1
ATOM 1128 C CA . LEU A 1 148 ? 26.453 -6.056 5.106 1.00 98.88 148 LEU A CA 1
ATOM 1129 C C . LEU A 1 148 ? 25.095 -5.962 5.796 1.00 98.88 148 LEU A C 1
ATOM 1131 O O . LEU A 1 148 ? 24.862 -5.033 6.571 1.00 98.88 148 LEU A O 1
ATOM 1135 N N . TYR A 1 149 ? 24.227 -6.924 5.511 1.00 98.81 149 TYR A N 1
ATOM 1136 C CA . TYR A 1 149 ? 22.949 -7.137 6.178 1.00 98.81 149 TYR A CA 1
ATOM 1137 C C . TYR A 1 149 ? 23.117 -8.317 7.127 1.00 98.81 149 TYR A C 1
ATOM 1139 O O . TYR A 1 149 ? 23.350 -9.434 6.668 1.00 98.81 149 TYR A O 1
ATOM 1147 N N . ILE A 1 150 ? 23.067 -8.051 8.429 1.00 98.75 150 ILE A N 1
ATOM 1148 C CA . ILE A 1 150 ? 23.427 -8.997 9.486 1.00 98.75 150 ILE A CA 1
ATOM 1149 C C . ILE A 1 150 ? 22.197 -9.262 10.350 1.00 98.75 150 ILE A C 1
ATOM 1151 O O . ILE A 1 150 ? 21.550 -8.321 10.823 1.00 98.75 150 ILE A O 1
ATOM 1155 N N . LEU A 1 151 ? 21.906 -10.541 10.575 1.00 98.44 151 LEU A N 1
ATOM 1156 C CA . LEU A 1 151 ? 20.838 -10.995 11.457 1.00 98.44 151 LEU A CA 1
ATOM 1157 C C . LEU A 1 151 ? 21.340 -12.124 12.357 1.00 98.44 151 LEU A C 1
ATOM 1159 O O . LEU A 1 151 ? 22.024 -13.035 11.891 1.00 98.44 151 LEU A O 1
ATOM 1163 N N . GLU A 1 152 ? 20.971 -12.068 13.633 1.00 97.44 152 GLU A N 1
ATOM 1164 C CA . GLU A 1 152 ? 21.273 -13.100 14.627 1.00 97.44 152 GLU A CA 1
ATOM 1165 C C . GLU A 1 152 ? 19.989 -13.640 15.259 1.00 97.44 152 GLU A C 1
ATOM 1167 O O . GLU A 1 152 ? 18.926 -13.021 15.158 1.00 97.44 152 GLU A O 1
ATOM 1172 N N . ASP A 1 153 ? 20.089 -14.786 15.927 1.00 96.38 153 ASP A N 1
ATOM 1173 C CA . ASP A 1 153 ? 18.994 -15.372 16.703 1.00 96.38 153 ASP A CA 1
ATOM 1174 C C . ASP A 1 153 ? 18.407 -14.372 17.719 1.00 96.38 153 ASP A C 1
ATOM 1176 O O . ASP A 1 153 ? 19.125 -13.683 18.449 1.00 96.38 153 ASP A O 1
ATOM 1180 N N . GLY A 1 154 ? 17.076 -14.298 17.778 1.00 94.81 154 GLY A N 1
ATOM 1181 C CA . GLY A 1 154 ? 16.318 -13.474 18.719 1.00 94.81 154 GLY A CA 1
ATOM 1182 C C . GLY A 1 154 ? 16.302 -11.972 18.424 1.00 94.81 154 GLY A C 1
ATOM 1183 O O . GLY A 1 154 ? 15.787 -11.208 19.239 1.00 94.81 154 GLY A O 1
ATOM 1184 N N . TRP A 1 155 ? 16.882 -11.509 17.313 1.00 96.69 155 TRP A N 1
ATOM 1185 C CA . TRP A 1 155 ? 16.875 -10.087 16.952 1.00 96.69 155 TRP A CA 1
ATOM 1186 C C . TRP A 1 155 ? 15.614 -9.678 16.188 1.00 96.69 155 TRP A C 1
ATOM 1188 O O . TRP A 1 155 ? 15.434 -10.099 15.050 1.00 96.69 155 TRP A O 1
ATOM 1198 N N . ASP A 1 156 ? 14.855 -8.718 16.722 1.00 94.94 156 ASP A N 1
ATOM 1199 C CA . ASP A 1 156 ? 13.673 -8.114 16.072 1.00 94.94 156 ASP A CA 1
ATOM 1200 C C . ASP A 1 156 ? 14.004 -7.080 14.967 1.00 94.94 156 ASP A C 1
ATOM 1202 O O . ASP A 1 156 ? 13.240 -6.154 14.673 1.00 94.94 156 ASP A O 1
ATOM 1206 N N . GLY A 1 157 ? 15.197 -7.167 14.384 1.00 97.44 157 GLY A N 1
ATOM 1207 C CA . GLY A 1 157 ? 15.677 -6.215 13.392 1.00 97.44 157 GLY A CA 1
ATOM 1208 C C . GLY A 1 157 ? 16.979 -6.644 12.735 1.00 97.44 157 GLY A C 1
ATOM 1209 O O . GLY A 1 157 ? 17.722 -7.472 13.261 1.00 97.44 157 GLY A O 1
ATOM 1210 N N . VAL A 1 158 ? 17.271 -6.039 11.588 1.00 98.50 158 VAL A N 1
ATOM 1211 C CA . VAL A 1 158 ? 18.491 -6.273 10.811 1.00 98.50 158 VAL A CA 1
ATOM 1212 C C . VAL A 1 158 ? 19.505 -5.161 11.060 1.00 98.50 158 VAL A C 1
ATOM 1214 O O . VAL A 1 158 ? 19.178 -3.970 11.061 1.00 98.50 158 VAL A O 1
ATOM 1217 N N . LEU A 1 159 ? 20.764 -5.540 11.270 1.00 98.75 159 LEU A N 1
ATOM 1218 C CA . LEU A 1 159 ? 21.878 -4.603 11.342 1.00 98.75 159 LEU A CA 1
ATOM 1219 C C . LEU A 1 159 ? 22.446 -4.384 9.935 1.00 98.75 159 LEU A C 1
ATOM 1221 O O . LEU A 1 159 ? 22.791 -5.335 9.239 1.00 98.75 159 LEU A O 1
ATOM 1225 N N . VAL A 1 160 ? 22.557 -3.122 9.519 1.00 98.69 160 VAL A N 1
ATOM 1226 C CA . VAL A 1 160 ? 23.074 -2.728 8.203 1.00 98.69 160 VAL A CA 1
ATOM 1227 C C . VAL A 1 160 ? 24.376 -1.951 8.356 1.00 98.69 160 VAL A C 1
ATOM 1229 O O . VAL A 1 160 ? 24.372 -0.771 8.736 1.00 98.69 160 VAL A O 1
ATOM 1232 N N . VAL A 1 161 ? 25.488 -2.587 7.999 1.00 98.75 161 VAL A N 1
ATOM 1233 C CA . VAL A 1 161 ? 26.840 -2.015 8.070 1.00 98.75 161 VAL A CA 1
ATOM 1234 C C . VAL A 1 161 ? 27.280 -1.589 6.674 1.00 98.75 161 VAL A C 1
ATOM 1236 O O . VAL A 1 161 ? 27.292 -2.400 5.756 1.00 98.75 161 VAL A O 1
ATOM 1239 N N . THR A 1 162 ? 27.628 -0.315 6.491 1.00 98.56 162 THR A N 1
ATOM 1240 C CA . THR A 1 162 ? 28.209 0.200 5.247 1.00 98.56 162 THR A CA 1
ATOM 1241 C C . THR A 1 162 ? 29.674 0.545 5.451 1.00 98.56 162 THR A C 1
ATOM 1243 O O . THR A 1 162 ? 29.981 1.384 6.295 1.00 98.56 162 THR A O 1
ATOM 1246 N N . THR A 1 163 ? 30.538 0.019 4.588 1.00 98.38 163 THR A N 1
ATOM 1247 C CA . THR A 1 163 ? 31.928 0.470 4.447 1.00 98.38 163 THR A CA 1
ATOM 1248 C C . THR A 1 163 ? 32.061 1.314 3.184 1.00 98.38 163 THR A C 1
ATOM 1250 O O . THR A 1 163 ? 31.709 0.867 2.090 1.00 98.38 163 THR A O 1
ATOM 1253 N N . LEU A 1 164 ? 32.572 2.535 3.330 1.00 97.88 164 LEU A N 1
ATOM 1254 C CA . LEU A 1 164 ? 32.898 3.453 2.241 1.00 97.88 164 LEU A CA 1
ATOM 1255 C C . LEU A 1 164 ? 34.408 3.667 2.215 1.00 97.88 164 LEU A C 1
ATOM 1257 O O . LEU A 1 164 ? 34.973 4.039 3.238 1.00 97.88 164 LEU A O 1
ATOM 1261 N N . ARG A 1 165 ? 35.054 3.496 1.060 1.00 97.94 165 ARG A N 1
ATOM 1262 C CA . ARG A 1 165 ? 36.487 3.791 0.907 1.00 97.94 165 ARG A CA 1
ATOM 1263 C C . ARG A 1 165 ? 36.759 4.578 -0.366 1.00 97.94 165 ARG A C 1
ATOM 1265 O O . ARG A 1 165 ? 36.355 4.174 -1.457 1.00 97.94 165 ARG A O 1
ATOM 1272 N N . ASN A 1 166 ? 37.450 5.707 -0.238 1.00 98.00 166 ASN A N 1
ATOM 1273 C CA . ASN A 1 166 ? 37.870 6.498 -1.389 1.00 98.00 166 ASN A CA 1
ATOM 1274 C C . ASN A 1 166 ? 39.172 5.934 -1.970 1.00 98.00 166 ASN A C 1
ATOM 1276 O O . ASN A 1 166 ? 40.255 6.148 -1.432 1.00 98.00 166 ASN A O 1
ATOM 1280 N N . GLU A 1 167 ? 39.066 5.248 -3.104 1.00 97.69 167 GLU A N 1
ATOM 1281 C CA . GLU A 1 167 ? 40.202 4.677 -3.841 1.00 97.69 167 GLU A CA 1
ATOM 1282 C C . GLU A 1 167 ? 40.565 5.512 -5.078 1.00 97.69 167 GLU A C 1
ATOM 1284 O O . GLU A 1 167 ? 41.315 5.076 -5.951 1.00 97.69 167 GLU A O 1
ATOM 1289 N N . SER A 1 168 ? 39.999 6.713 -5.189 1.00 95.69 168 SER A N 1
ATOM 1290 C CA . SER A 1 168 ? 40.233 7.615 -6.308 1.00 95.69 168 SER A CA 1
ATOM 1291 C C . SER A 1 168 ? 41.449 8.513 -6.073 1.00 95.69 168 SER A C 1
ATOM 1293 O O . SER A 1 168 ? 41.924 8.680 -4.953 1.00 95.69 168 SER A O 1
ATOM 1295 N N . GLY A 1 169 ? 41.929 9.160 -7.137 1.00 95.31 169 GLY A N 1
ATOM 1296 C CA . GLY A 1 169 ? 42.996 10.164 -7.047 1.00 95.31 169 GLY A CA 1
ATOM 1297 C C . GLY A 1 169 ? 42.538 11.544 -6.556 1.00 95.31 169 GLY A C 1
ATOM 1298 O O . GLY A 1 169 ? 43.302 12.499 -6.669 1.00 95.31 169 GLY A O 1
ATOM 1299 N N . GLN A 1 170 ? 41.299 11.688 -6.076 1.00 96.12 170 GLN A N 1
ATOM 1300 C CA . GLN A 1 170 ? 40.725 12.964 -5.643 1.00 96.12 170 GLN A CA 1
ATOM 1301 C C . GLN A 1 170 ? 39.798 12.792 -4.436 1.00 96.12 170 GLN A C 1
ATOM 1303 O O . GLN A 1 170 ? 39.430 11.682 -4.061 1.00 96.12 170 GLN A O 1
ATOM 1308 N N . LYS A 1 171 ? 39.413 13.902 -3.805 1.00 97.00 171 LYS A N 1
ATOM 1309 C CA . LYS A 1 171 ? 38.421 13.901 -2.723 1.00 97.00 171 LYS A CA 1
ATOM 1310 C C . LYS A 1 171 ? 37.060 13.428 -3.248 1.00 97.00 171 LYS A C 1
ATOM 1312 O O . LYS A 1 171 ? 36.648 13.845 -4.329 1.00 97.00 171 LYS A O 1
ATOM 1317 N N . GLN A 1 172 ? 36.367 12.605 -2.467 1.00 96.31 172 GLN A N 1
ATOM 1318 C CA . GLN A 1 172 ? 35.009 12.140 -2.755 1.00 96.31 172 GLN A CA 1
ATOM 1319 C C . GLN A 1 172 ? 34.028 12.692 -1.719 1.00 96.31 172 GLN A C 1
ATOM 1321 O O . GLN A 1 172 ? 34.384 12.908 -0.559 1.00 96.31 172 GLN A O 1
ATOM 1326 N N . ILE A 1 173 ? 32.788 12.918 -2.148 1.00 94.56 173 ILE A N 1
ATOM 1327 C CA . ILE A 1 173 ? 31.677 13.322 -1.285 1.00 94.56 173 ILE A CA 1
ATOM 1328 C C . ILE A 1 173 ? 30.564 12.299 -1.489 1.00 94.56 173 ILE A C 1
ATOM 1330 O O . ILE A 1 173 ? 30.127 12.088 -2.619 1.00 94.56 173 ILE A O 1
ATOM 1334 N N . GLN A 1 174 ? 30.117 11.662 -0.408 1.00 94.12 174 GLN A N 1
ATOM 1335 C CA . GLN A 1 174 ? 29.063 10.650 -0.448 1.00 94.12 174 GLN A CA 1
ATOM 1336 C C . GLN A 1 174 ? 27.939 11.021 0.514 1.00 94.12 174 GLN A C 1
ATOM 1338 O O . GLN A 1 174 ? 28.175 11.194 1.708 1.00 94.12 174 GLN A O 1
ATOM 1343 N N . ALA A 1 175 ? 26.706 11.069 0.011 1.00 93.81 175 ALA A N 1
ATOM 1344 C CA . ALA A 1 175 ? 25.527 11.164 0.861 1.00 93.81 175 ALA A CA 1
ATOM 1345 C C . ALA A 1 175 ? 25.379 9.874 1.683 1.00 93.81 175 ALA A C 1
ATOM 1347 O O . ALA A 1 175 ? 25.390 8.776 1.128 1.00 93.81 175 ALA A O 1
ATOM 1348 N N . VAL A 1 176 ? 25.241 9.984 3.001 1.00 93.94 176 VAL A N 1
ATOM 1349 C CA . VAL A 1 176 ? 25.156 8.820 3.904 1.00 93.94 176 VAL A CA 1
ATOM 1350 C C . VAL A 1 176 ? 23.751 8.576 4.442 1.00 93.94 176 VAL A C 1
ATOM 1352 O O . VAL A 1 176 ? 23.546 7.658 5.224 1.00 93.94 176 VAL A O 1
ATOM 1355 N N . TRP A 1 177 ? 22.771 9.380 4.023 1.00 92.31 177 TRP A N 1
ATOM 1356 C CA . TRP A 1 177 ? 21.373 9.175 4.396 1.00 92.31 177 TRP A CA 1
ATOM 1357 C C . TRP A 1 177 ? 20.772 8.009 3.624 1.00 92.31 177 TRP A C 1
ATOM 1359 O O . TRP A 1 177 ? 21.021 7.843 2.429 1.00 92.31 177 TRP A O 1
ATOM 1369 N N . ASP A 1 178 ? 19.942 7.241 4.316 1.00 94.12 178 ASP A N 1
ATOM 1370 C CA . ASP A 1 178 ? 19.238 6.114 3.731 1.00 94.12 178 ASP A CA 1
ATOM 1371 C C . ASP A 1 178 ? 18.018 6.598 2.927 1.00 94.12 178 ASP A C 1
ATOM 1373 O O . ASP A 1 178 ? 17.365 7.592 3.271 1.00 94.12 178 ASP A O 1
ATOM 1377 N N . GLY A 1 179 ? 17.714 5.911 1.828 1.00 91.31 179 GLY A N 1
ATOM 1378 C CA . GLY A 1 179 ? 16.413 6.018 1.172 1.00 91.31 179 GLY A CA 1
ATOM 1379 C C . GLY A 1 179 ? 15.469 4.976 1.756 1.00 91.31 179 GLY A C 1
ATOM 1380 O O . GLY A 1 179 ? 15.893 3.869 2.047 1.00 91.31 179 GLY A O 1
ATOM 1381 N N . TRP A 1 180 ? 14.190 5.294 1.922 1.00 91.19 180 TRP A N 1
ATOM 1382 C CA . TRP A 1 180 ? 13.199 4.310 2.368 1.00 91.19 180 TRP A CA 1
ATOM 1383 C C . TRP A 1 180 ? 11.788 4.667 1.899 1.00 91.19 180 TRP A C 1
ATOM 1385 O O . TRP A 1 180 ? 11.528 5.822 1.518 1.00 91.19 180 TRP A O 1
ATOM 1395 N N . THR A 1 181 ? 10.899 3.674 1.917 1.00 88.88 181 THR A N 1
ATOM 1396 C CA . THR A 1 181 ? 9.485 3.783 1.535 1.00 88.88 181 THR A CA 1
ATOM 1397 C C . THR A 1 181 ? 8.787 4.979 2.189 1.00 88.88 181 THR A C 1
ATOM 1399 O O . THR A 1 181 ? 9.026 5.350 3.342 1.00 88.88 181 THR A O 1
ATOM 1402 N N . GLN A 1 182 ? 7.922 5.648 1.424 1.00 86.81 182 GLN A N 1
ATOM 1403 C CA . GLN A 1 182 ? 7.202 6.823 1.904 1.00 86.81 182 GLN A CA 1
ATOM 1404 C C . GLN A 1 182 ? 5.920 6.424 2.642 1.00 86.81 182 GLN A C 1
ATOM 1406 O O . GLN A 1 182 ? 4.897 6.172 2.024 1.00 86.81 182 GLN A O 1
ATOM 1411 N N . MET A 1 183 ? 5.968 6.465 3.973 1.00 89.00 183 MET A N 1
ATOM 1412 C CA . MET A 1 183 ? 4.789 6.257 4.823 1.00 89.00 183 MET A CA 1
ATOM 1413 C C . MET A 1 183 ? 4.027 7.556 5.119 1.00 89.00 183 MET A C 1
ATOM 1415 O O . MET A 1 183 ? 4.630 8.634 5.211 1.00 89.00 183 MET A O 1
ATOM 1419 N N . ARG A 1 184 ? 2.704 7.445 5.328 1.00 88.31 184 ARG A N 1
ATOM 1420 C CA . ARG A 1 184 ? 1.816 8.570 5.701 1.00 88.31 184 ARG A CA 1
ATOM 1421 C C . ARG A 1 184 ? 2.125 9.114 7.089 1.00 88.31 184 ARG A C 1
ATOM 1423 O O . ARG A 1 184 ? 2.192 10.328 7.282 1.00 88.31 184 ARG A O 1
ATOM 1430 N N . SER A 1 185 ? 2.327 8.212 8.044 1.00 92.94 185 SER A N 1
ATOM 1431 C CA . SER A 1 185 ? 2.665 8.541 9.423 1.00 92.94 185 SER A CA 1
ATOM 1432 C C . SER A 1 185 ? 4.103 8.125 9.702 1.00 92.94 185 SER A C 1
ATOM 1434 O O . SER A 1 185 ? 4.462 6.957 9.588 1.00 92.94 185 SER A O 1
ATOM 1436 N N . LYS A 1 186 ? 4.943 9.113 10.004 1.00 94.50 186 LYS A N 1
ATOM 1437 C CA . LYS A 1 186 ? 6.362 8.931 10.315 1.00 94.50 186 LYS A CA 1
ATOM 1438 C C . LYS A 1 186 ? 6.909 10.122 11.078 1.00 94.50 186 LYS A C 1
ATOM 1440 O O . LYS A 1 186 ? 6.434 11.252 10.894 1.00 94.50 186 LYS A O 1
ATOM 1445 N N . GLY A 1 187 ? 7.952 9.893 11.858 1.00 94.31 187 GLY A N 1
ATOM 1446 C CA . GLY A 1 187 ? 8.597 10.915 12.668 1.00 94.31 187 GLY A CA 1
ATOM 1447 C C . GLY A 1 187 ? 10.016 10.539 13.060 1.00 94.31 187 GLY A C 1
ATOM 1448 O O . GLY A 1 187 ? 10.552 9.525 12.626 1.00 94.31 187 GLY A O 1
ATOM 1449 N N . ASN A 1 188 ? 10.615 11.389 13.886 1.00 93.62 188 ASN A N 1
ATOM 1450 C CA . ASN A 1 188 ? 11.898 11.125 14.514 1.00 93.62 188 ASN A CA 1
ATOM 1451 C C . ASN A 1 188 ? 11.765 11.423 16.005 1.00 93.62 188 ASN A C 1
ATOM 1453 O O . ASN A 1 188 ? 11.265 12.486 16.377 1.00 93.62 188 ASN A O 1
ATOM 1457 N N . VAL A 1 189 ? 12.217 10.504 16.850 1.00 93.81 189 VAL A N 1
ATOM 1458 C CA . VAL A 1 189 ? 12.281 10.712 18.295 1.00 93.81 189 VAL A CA 1
ATOM 1459 C C . VAL A 1 189 ? 13.648 10.305 18.811 1.00 93.81 189 VAL A C 1
ATOM 1461 O O . VAL A 1 189 ? 14.096 9.183 18.600 1.00 93.81 189 VAL A O 1
ATOM 1464 N N . ASN A 1 190 ? 14.348 11.232 19.468 1.00 90.25 190 ASN A N 1
ATOM 1465 C CA . ASN A 1 190 ? 15.690 10.999 20.014 1.00 90.25 190 ASN A CA 1
ATOM 1466 C C . ASN A 1 190 ? 16.670 10.388 18.986 1.00 90.25 190 ASN A C 1
ATOM 1468 O O . ASN A 1 190 ? 17.484 9.521 19.311 1.00 90.25 190 ASN A O 1
ATOM 1472 N N . GLY A 1 191 ? 16.578 10.829 17.725 1.00 91.38 191 GLY A N 1
ATOM 1473 C CA . GLY A 1 191 ? 17.411 10.337 16.631 1.00 91.38 191 GLY A CA 1
ATOM 1474 C C . GLY A 1 191 ? 17.068 8.920 16.167 1.00 91.38 191 GLY A C 1
ATOM 1475 O O . GLY A 1 191 ? 17.949 8.274 15.600 1.00 91.38 191 GLY A O 1
ATOM 1476 N N . ILE A 1 192 ? 15.868 8.420 16.474 1.00 95.06 192 ILE A N 1
ATOM 1477 C CA . ILE A 1 192 ? 15.275 7.185 15.946 1.00 95.06 192 ILE A CA 1
ATOM 1478 C C . ILE A 1 192 ? 14.186 7.597 14.963 1.00 95.06 192 ILE A C 1
ATOM 1480 O O . ILE A 1 192 ? 13.202 8.226 15.361 1.00 95.06 192 ILE A O 1
ATOM 1484 N N . ASP A 1 193 ? 14.378 7.268 13.692 1.00 95.06 193 ASP A N 1
ATOM 1485 C CA . ASP A 1 193 ? 13.358 7.454 12.670 1.00 95.06 193 ASP A CA 1
ATOM 1486 C C . ASP A 1 193 ? 12.348 6.319 12.783 1.00 95.06 193 ASP A C 1
ATOM 1488 O O . ASP A 1 193 ? 12.729 5.160 12.927 1.00 95.06 193 ASP A O 1
ATOM 1492 N N . TRP A 1 194 ? 11.061 6.650 12.750 1.00 96.31 194 TRP A N 1
ATOM 1493 C CA . TRP A 1 194 ? 9.981 5.676 12.857 1.00 96.31 194 TRP A CA 1
ATOM 1494 C C . TRP A 1 194 ? 8.919 5.923 11.799 1.00 96.31 194 TRP A C 1
ATOM 1496 O O . TRP A 1 194 ? 8.707 7.060 11.365 1.00 96.31 194 TRP A O 1
ATOM 1506 N N . ALA A 1 195 ? 8.236 4.856 11.406 1.00 96.31 195 ALA A N 1
ATOM 1507 C CA . ALA A 1 195 ? 7.113 4.918 10.491 1.00 96.31 195 ALA A CA 1
ATOM 1508 C C . ALA A 1 195 ? 6.036 3.895 10.861 1.00 96.31 195 ALA A C 1
ATOM 1510 O O . ALA A 1 195 ? 6.322 2.851 11.446 1.00 96.31 195 ALA A O 1
ATOM 1511 N N . ASP A 1 196 ? 4.798 4.238 10.533 1.00 96.19 196 ASP A N 1
ATOM 1512 C CA . ASP A 1 196 ? 3.632 3.371 10.662 1.00 96.19 196 ASP A CA 1
ATOM 1513 C C . ASP A 1 196 ? 3.260 2.766 9.310 1.00 96.19 196 ASP A C 1
ATOM 1515 O O . ASP A 1 196 ? 3.541 3.357 8.263 1.00 96.19 196 ASP A O 1
ATOM 1519 N N . SER A 1 197 ? 2.579 1.626 9.361 1.00 93.69 197 SER A N 1
ATOM 1520 C CA . SER A 1 197 ? 1.803 1.080 8.247 1.00 93.69 197 SER A CA 1
ATOM 1521 C C . SER A 1 197 ? 0.907 2.147 7.597 1.00 93.69 197 SER A C 1
ATOM 1523 O O . SER A 1 197 ? 0.414 3.072 8.256 1.00 93.69 197 SER A O 1
ATOM 1525 N N . ILE A 1 198 ? 0.698 2.048 6.277 1.00 90.44 198 ILE A N 1
ATOM 1526 C CA . ILE A 1 198 ? -0.197 2.980 5.565 1.00 90.44 198 ILE A CA 1
ATOM 1527 C C . ILE A 1 198 ? -1.619 2.869 6.112 1.00 90.44 198 ILE A C 1
ATOM 1529 O O . ILE A 1 198 ? -2.305 3.882 6.298 1.00 90.44 198 ILE A O 1
ATOM 1533 N N . ASP A 1 199 ? -2.026 1.629 6.362 1.00 93.12 199 ASP A N 1
ATOM 1534 C CA . ASP A 1 199 ? -3.242 1.285 7.058 1.00 93.12 199 ASP A CA 1
ATOM 1535 C C . ASP A 1 199 ? -2.897 0.822 8.489 1.00 93.12 199 ASP A C 1
ATOM 1537 O O . ASP A 1 199 ? -2.424 -0.297 8.663 1.00 93.12 199 ASP A O 1
ATOM 1541 N N . PRO A 1 200 ? -3.198 1.622 9.533 1.00 93.50 200 PRO A N 1
ATOM 1542 C CA . PRO A 1 200 ? -2.964 1.245 10.930 1.00 93.50 200 PRO A CA 1
ATOM 1543 C C . PRO A 1 200 ? -3.585 -0.084 11.389 1.00 93.50 200 PRO A C 1
ATOM 1545 O O . PRO A 1 200 ? -3.194 -0.614 12.428 1.00 93.50 200 PRO A O 1
ATOM 1548 N N . ALA A 1 201 ? -4.585 -0.608 10.672 1.00 93.25 201 ALA A N 1
ATOM 1549 C CA . ALA A 1 201 ? -5.188 -1.902 10.979 1.00 93.25 201 ALA A CA 1
ATOM 1550 C C . ALA A 1 201 ? -4.267 -3.079 10.620 1.00 93.25 201 ALA A C 1
ATOM 1552 O O . ALA A 1 201 ? -4.455 -4.160 11.175 1.00 93.25 201 ALA A O 1
ATOM 1553 N N . ASP A 1 202 ? -3.244 -2.858 9.786 1.00 93.12 202 ASP A N 1
ATOM 1554 C CA . ASP A 1 202 ? -2.239 -3.868 9.431 1.00 93.12 202 ASP A CA 1
ATOM 1555 C C . ASP A 1 202 ? -1.261 -4.158 10.585 1.00 93.12 202 ASP A C 1
ATOM 1557 O O . ASP A 1 202 ? -0.516 -5.142 10.537 1.00 93.12 202 ASP A O 1
ATOM 1561 N N . LYS A 1 203 ? -1.269 -3.317 11.635 1.00 94.56 203 LYS A N 1
ATOM 1562 C CA . LYS A 1 203 ? -0.497 -3.480 12.880 1.00 94.56 203 LYS A CA 1
ATOM 1563 C C . LYS A 1 203 ? 0.967 -3.834 12.614 1.00 94.56 203 LYS A C 1
ATOM 1565 O O . LYS A 1 203 ? 1.499 -4.829 13.105 1.00 94.56 203 LYS A O 1
ATOM 1570 N N . CYS A 1 204 ? 1.613 -2.997 11.812 1.00 95.50 204 CYS A N 1
ATOM 1571 C CA . CYS A 1 204 ? 3.037 -3.074 11.535 1.00 95.50 204 CYS A CA 1
ATOM 1572 C C . CYS A 1 204 ? 3.668 -1.700 11.759 1.00 95.50 204 CYS A C 1
ATOM 1574 O O . CYS A 1 204 ? 3.087 -0.668 11.414 1.00 95.50 204 CYS A O 1
ATOM 1576 N N . GLY A 1 205 ? 4.855 -1.675 12.352 1.00 96.88 205 GLY A N 1
ATOM 1577 C CA . GLY A 1 205 ? 5.612 -0.453 12.550 1.00 96.88 205 GLY A CA 1
ATOM 1578 C C . GLY A 1 205 ? 7.104 -0.678 12.438 1.00 96.88 205 GLY A C 1
ATOM 1579 O O . GLY A 1 205 ? 7.623 -1.753 12.722 1.00 96.88 205 GLY A O 1
ATOM 1580 N N . TYR A 1 206 ? 7.788 0.383 12.046 1.00 97.88 206 TYR A N 1
ATOM 1581 C CA . TYR A 1 206 ? 9.192 0.359 11.683 1.00 97.88 206 TYR A CA 1
ATOM 1582 C C . TYR A 1 206 ? 9.946 1.409 12.470 1.00 97.88 206 TYR A C 1
ATOM 1584 O O . TYR A 1 206 ? 9.437 2.512 12.693 1.00 97.88 206 TYR A O 1
ATOM 1592 N N . ALA A 1 207 ? 11.183 1.098 12.832 1.00 97.44 207 ALA A N 1
ATOM 1593 C CA . ALA A 1 207 ? 12.100 2.093 13.349 1.00 97.44 207 ALA A CA 1
ATOM 1594 C C . ALA A 1 207 ? 13.529 1.760 12.958 1.00 97.44 207 ALA A C 1
ATOM 1596 O O . ALA A 1 207 ? 13.939 0.604 13.007 1.00 97.44 207 ALA A O 1
ATOM 1597 N N . PHE A 1 208 ? 14.318 2.770 12.621 1.00 97.38 208 PHE A N 1
ATOM 1598 C CA . PHE A 1 208 ? 15.740 2.574 12.409 1.00 97.38 208 PHE A CA 1
ATOM 1599 C C . PHE A 1 208 ? 16.548 3.737 12.945 1.00 97.38 208 PHE A C 1
ATOM 1601 O O . PHE A 1 208 ? 16.072 4.869 13.082 1.00 97.38 208 PHE A O 1
ATOM 1608 N N . ALA A 1 209 ? 17.794 3.439 13.290 1.00 96.56 209 ALA A N 1
ATOM 1609 C CA . ALA A 1 209 ? 18.698 4.455 13.775 1.00 96.56 209 ALA A CA 1
ATOM 1610 C C . ALA A 1 209 ? 20.162 4.012 13.690 1.00 96.56 209 ALA A C 1
ATOM 1612 O O . ALA A 1 209 ? 20.476 2.828 13.808 1.00 96.56 209 ALA A O 1
ATOM 1613 N N . TRP A 1 210 ? 21.073 4.976 13.545 1.00 96.81 210 TRP A N 1
ATOM 1614 C CA . TRP A 1 210 ? 22.517 4.727 13.612 1.00 96.81 210 TRP A CA 1
ATOM 1615 C C . TRP A 1 210 ? 22.927 4.094 14.950 1.00 96.81 210 TRP A C 1
ATOM 1617 O O . TRP A 1 210 ? 22.482 4.552 16.006 1.00 96.81 210 TRP A O 1
ATOM 1627 N N . VAL A 1 211 ? 23.799 3.092 14.919 1.00 96.75 211 VAL A N 1
ATOM 1628 C CA . VAL A 1 211 ? 24.345 2.394 16.093 1.00 96.75 211 VAL A CA 1
ATOM 1629 C C . VAL A 1 211 ? 25.870 2.342 16.014 1.00 96.75 211 VAL A C 1
ATOM 1631 O O . VAL A 1 211 ? 26.450 2.641 14.971 1.00 96.75 211 VAL A O 1
ATOM 1634 N N . LYS A 1 212 ? 26.520 2.011 17.133 1.00 95.81 212 LYS A N 1
ATOM 1635 C CA . LYS A 1 212 ? 27.978 1.878 17.212 1.00 95.81 212 LYS A CA 1
ATOM 1636 C C . LYS A 1 212 ? 28.377 0.419 17.374 1.00 95.81 212 LYS A C 1
ATOM 1638 O O . LYS A 1 212 ? 28.636 -0.036 18.484 1.00 95.81 212 LYS A O 1
ATOM 1643 N N . GLU A 1 213 ? 28.336 -0.313 16.274 1.00 95.38 213 GLU A N 1
ATOM 1644 C CA . GLU A 1 213 ? 28.528 -1.763 16.221 1.00 95.38 213 GLU A CA 1
ATOM 1645 C C . GLU A 1 213 ? 29.369 -2.119 14.989 1.00 95.38 213 GLU A C 1
ATOM 1647 O O . GLU A 1 213 ? 29.489 -1.302 14.075 1.00 95.38 213 GLU A O 1
ATOM 1652 N N . GLU A 1 214 ? 29.954 -3.321 14.961 1.00 95.75 214 GLU A N 1
ATOM 1653 C CA . GLU A 1 214 ? 30.669 -3.856 13.784 1.00 95.75 214 GLU A CA 1
ATOM 1654 C C . GLU A 1 214 ? 31.752 -2.904 13.224 1.00 95.75 214 GLU A C 1
ATOM 1656 O O . GLU A 1 214 ? 31.897 -2.716 12.018 1.00 95.75 214 GLU A O 1
ATOM 1661 N N . GLY A 1 215 ? 32.505 -2.248 14.117 1.00 93.25 215 GLY A N 1
ATOM 1662 C CA . GLY A 1 215 ? 33.574 -1.304 13.757 1.00 93.25 215 GLY A CA 1
ATOM 1663 C C . GLY A 1 215 ? 33.109 0.119 13.414 1.00 93.25 215 GLY A C 1
ATOM 1664 O O . GLY A 1 215 ? 33.943 0.985 13.150 1.00 93.25 215 GLY A O 1
ATOM 1665 N N . ALA A 1 216 ? 31.804 0.408 13.448 1.00 94.88 216 ALA A N 1
ATOM 1666 C CA . ALA A 1 216 ? 31.291 1.768 13.304 1.00 94.88 216 ALA A CA 1
ATOM 1667 C C . ALA A 1 216 ? 31.397 2.549 14.629 1.00 94.88 216 ALA A C 1
ATOM 1669 O O . ALA A 1 216 ? 30.499 2.519 15.465 1.00 94.88 216 ALA A O 1
ATOM 1670 N N . ASP A 1 217 ? 32.472 3.310 14.832 1.00 91.56 217 ASP A N 1
ATOM 1671 C CA . ASP A 1 217 ? 32.688 4.036 16.099 1.00 91.56 217 ASP A CA 1
ATOM 1672 C C . ASP A 1 217 ? 31.944 5.384 16.195 1.00 91.56 217 ASP A C 1
ATOM 1674 O O . ASP A 1 217 ? 31.815 5.994 17.273 1.00 91.56 217 ASP A O 1
ATOM 1678 N N . THR A 1 218 ? 31.443 5.884 15.062 1.00 87.00 218 THR A N 1
ATOM 1679 C CA . THR A 1 218 ? 30.850 7.221 14.950 1.00 87.00 218 THR A CA 1
ATOM 1680 C C . THR A 1 218 ? 29.502 7.207 14.239 1.00 87.00 218 THR A C 1
ATOM 1682 O O . THR A 1 218 ? 29.241 6.394 13.362 1.00 87.00 218 THR A O 1
ATOM 1685 N N . ILE A 1 219 ? 28.637 8.142 14.639 1.00 91.56 219 ILE A N 1
ATOM 1686 C CA . ILE A 1 219 ? 27.338 8.375 14.006 1.00 91.56 219 ILE A CA 1
ATOM 1687 C C . ILE A 1 219 ? 27.471 9.597 13.088 1.00 91.56 219 ILE A C 1
ATOM 1689 O O . ILE A 1 219 ? 27.958 10.637 13.559 1.00 91.56 219 ILE A O 1
ATOM 1693 N N . PRO A 1 220 ? 27.024 9.519 11.820 1.00 90.31 220 PRO A N 1
ATOM 1694 C CA . PRO A 1 220 ? 27.009 10.663 10.919 1.00 90.31 220 PRO A CA 1
ATOM 1695 C C . PRO A 1 220 ? 26.257 11.862 11.501 1.00 90.31 220 PRO A C 1
ATOM 1697 O O . PRO A 1 220 ? 25.111 11.752 11.934 1.00 90.31 220 PRO A O 1
ATOM 1700 N N . LYS A 1 221 ? 26.900 13.034 11.490 1.00 88.88 221 LYS A N 1
ATOM 1701 C CA . LYS A 1 221 ? 26.291 14.307 11.929 1.00 88.88 221 LYS A CA 1
ATOM 1702 C C . LYS A 1 221 ? 25.801 15.173 10.770 1.00 88.88 221 LYS A C 1
ATOM 1704 O O . LYS A 1 221 ? 25.038 16.110 10.987 1.00 88.88 221 LYS A O 1
ATOM 1709 N N . GLN A 1 222 ? 26.277 14.895 9.562 1.00 90.88 222 GLN A N 1
ATOM 1710 C CA . GLN A 1 222 ? 25.990 15.640 8.342 1.00 90.88 222 GLN A CA 1
ATOM 1711 C C . GLN A 1 222 ? 25.535 14.676 7.257 1.00 90.88 222 GLN A C 1
ATOM 1713 O O . GLN A 1 222 ? 25.938 13.515 7.267 1.00 90.88 222 GLN A O 1
ATOM 1718 N N . ARG A 1 223 ? 24.714 15.178 6.325 1.00 90.56 223 ARG A N 1
ATOM 1719 C CA . ARG A 1 223 ? 24.168 14.378 5.221 1.00 90.56 223 ARG A CA 1
ATOM 1720 C C . ARG A 1 223 ? 25.229 13.817 4.296 1.00 90.56 223 ARG A C 1
ATOM 1722 O O . ARG A 1 223 ? 25.058 12.707 3.804 1.00 90.56 223 ARG A O 1
ATOM 1729 N N . ASP A 1 224 ? 26.292 14.581 4.108 1.00 95.00 224 ASP A N 1
ATOM 1730 C CA . ASP A 1 224 ? 27.393 14.234 3.237 1.00 95.00 224 ASP A CA 1
ATOM 1731 C C . ASP A 1 224 ? 28.624 13.925 4.079 1.00 95.00 224 ASP A C 1
ATOM 1733 O O . ASP A 1 224 ? 28.954 14.648 5.023 1.00 95.00 224 ASP A O 1
ATOM 1737 N N . LEU A 1 225 ? 29.293 12.835 3.727 1.00 94.69 225 LEU A N 1
ATOM 1738 C CA . LEU A 1 225 ? 30.588 12.469 4.261 1.00 94.69 225 LEU A CA 1
ATOM 1739 C C . LEU A 1 225 ? 31.659 12.824 3.235 1.00 94.69 225 LEU A C 1
ATOM 1741 O O . LEU A 1 225 ? 31.614 12.387 2.083 1.00 94.69 225 LEU A O 1
ATOM 1745 N N . GLU A 1 226 ? 32.628 13.617 3.672 1.00 95.88 226 GLU A N 1
ATOM 1746 C CA . GLU A 1 226 ? 33.808 13.945 2.887 1.00 95.88 226 GLU A CA 1
ATOM 1747 C C . GLU A 1 226 ? 34.907 12.913 3.150 1.00 95.88 226 GLU A C 1
ATOM 1749 O O . GLU A 1 226 ? 35.320 12.729 4.293 1.00 95.88 226 GLU A O 1
ATOM 1754 N N . LEU A 1 227 ? 35.393 12.264 2.092 1.00 96.25 227 LEU A N 1
ATOM 1755 C CA . LEU A 1 227 ? 36.456 11.262 2.159 1.00 96.25 227 LEU A CA 1
ATOM 1756 C C . LEU A 1 227 ? 37.668 11.762 1.366 1.00 96.25 227 LEU A C 1
ATOM 1758 O O . LEU A 1 227 ? 37.596 11.944 0.144 1.00 96.25 227 LEU A O 1
ATOM 1762 N N . ASN A 1 228 ? 38.795 11.987 2.042 1.00 97.69 228 ASN A N 1
ATOM 1763 C CA . ASN A 1 228 ? 40.072 12.257 1.384 1.00 97.69 228 ASN A CA 1
ATOM 1764 C C . ASN A 1 228 ? 40.596 10.994 0.691 1.00 97.69 228 ASN A C 1
ATOM 1766 O O . ASN A 1 228 ? 40.021 9.913 0.800 1.00 97.69 228 ASN A O 1
ATOM 1770 N N . ILE A 1 229 ? 41.671 11.142 -0.080 1.00 96.81 229 ILE A N 1
ATOM 1771 C CA . ILE A 1 229 ? 42.287 10.033 -0.816 1.00 96.81 229 ILE A CA 1
ATOM 1772 C C . ILE A 1 229 ? 42.738 8.958 0.180 1.00 96.81 229 ILE A C 1
ATOM 1774 O O . ILE A 1 229 ? 43.570 9.236 1.042 1.00 96.81 229 ILE A O 1
ATOM 1778 N N . GLY A 1 230 ? 42.212 7.741 0.036 1.00 95.88 230 GLY A N 1
ATOM 1779 C CA . GLY A 1 230 ? 42.512 6.609 0.911 1.00 95.88 230 GLY A CA 1
ATOM 1780 C C . GLY A 1 230 ? 41.685 6.541 2.198 1.00 95.88 230 GLY A C 1
ATOM 1781 O O . GLY A 1 230 ? 41.812 5.549 2.911 1.00 95.88 230 GLY A O 1
ATOM 1782 N N . ASP A 1 231 ? 40.836 7.535 2.490 1.00 97.50 231 ASP A N 1
ATOM 1783 C CA . ASP A 1 231 ? 39.976 7.503 3.677 1.00 97.50 231 ASP A CA 1
ATOM 1784 C C . ASP A 1 231 ? 38.965 6.352 3.581 1.00 97.50 231 ASP A C 1
ATOM 1786 O O . ASP A 1 231 ? 38.375 6.095 2.522 1.00 97.50 231 ASP A O 1
ATOM 1790 N N . GLU A 1 232 ? 38.733 5.698 4.718 1.00 97.12 232 GLU A N 1
ATOM 1791 C CA . GLU A 1 232 ? 37.721 4.665 4.912 1.00 97.12 232 GLU A CA 1
ATOM 1792 C C . GLU A 1 232 ? 36.795 5.061 6.068 1.00 97.12 232 GLU A C 1
ATOM 1794 O O . GLU A 1 232 ? 37.238 5.603 7.082 1.00 97.12 232 GLU A O 1
ATOM 1799 N N . ALA A 1 233 ? 35.500 4.799 5.910 1.00 96.75 233 ALA A N 1
ATOM 1800 C CA . ALA A 1 233 ? 34.490 5.023 6.931 1.00 96.75 233 ALA A CA 1
ATOM 1801 C C . ALA A 1 233 ? 33.542 3.827 7.025 1.00 96.75 233 ALA A C 1
ATOM 1803 O O . ALA A 1 233 ? 33.008 3.371 6.012 1.00 96.75 233 ALA A O 1
ATOM 1804 N N . VAL A 1 234 ? 33.295 3.373 8.253 1.00 98.00 234 VAL A N 1
ATOM 1805 C CA . VAL A 1 234 ? 32.349 2.300 8.574 1.00 98.00 234 VAL A CA 1
ATOM 1806 C C . VAL A 1 234 ? 31.169 2.896 9.336 1.00 98.00 234 VAL A C 1
ATOM 1808 O O . VAL A 1 234 ? 31.350 3.600 10.331 1.00 98.00 234 VAL A O 1
ATOM 1811 N N . LEU A 1 235 ? 29.956 2.647 8.846 1.00 97.81 235 LEU A N 1
ATOM 1812 C CA . LEU A 1 235 ? 28.701 3.184 9.371 1.00 97.81 235 LEU A CA 1
ATOM 1813 C C . LEU A 1 235 ? 27.731 2.036 9.651 1.00 97.81 235 LEU A C 1
ATOM 1815 O O . LEU A 1 235 ? 27.517 1.208 8.772 1.00 97.81 235 LEU A O 1
ATOM 1819 N N . ALA A 1 236 ? 27.076 2.013 10.809 1.00 98.19 236 ALA A N 1
ATOM 1820 C CA . ALA A 1 236 ? 26.107 0.971 11.149 1.00 98.19 236 ALA A CA 1
ATOM 1821 C C . ALA A 1 236 ? 24.751 1.569 11.535 1.00 98.19 236 ALA A C 1
ATOM 1823 O O . ALA A 1 236 ? 24.685 2.549 12.279 1.00 98.19 236 ALA A O 1
ATOM 1824 N N . ARG A 1 237 ? 23.657 0.967 11.059 1.00 97.44 237 ARG A N 1
ATOM 1825 C CA . ARG A 1 237 ? 22.295 1.272 11.523 1.00 97.44 237 ARG A CA 1
ATOM 1826 C C . ARG A 1 237 ? 21.535 -0.008 11.825 1.00 97.44 237 ARG A C 1
ATOM 1828 O O . ARG A 1 237 ? 21.728 -1.000 11.134 1.00 97.44 237 ARG A O 1
ATOM 1835 N N . PHE A 1 238 ? 20.686 0.023 12.842 1.00 98.12 238 PHE A N 1
ATOM 1836 C CA . PHE A 1 238 ? 19.793 -1.086 13.162 1.00 98.12 238 PHE A CA 1
ATOM 1837 C C . PHE A 1 238 ? 18.386 -0.736 12.697 1.00 98.12 238 PHE A C 1
ATOM 1839 O O . PHE A 1 238 ? 17.902 0.350 13.022 1.00 98.12 238 PHE A O 1
ATOM 1846 N N . PHE A 1 239 ? 17.765 -1.630 11.933 1.00 98.31 239 PHE A N 1
ATOM 1847 C CA . PHE A 1 239 ? 16.428 -1.468 11.379 1.00 98.31 239 PHE A CA 1
ATOM 1848 C C . PHE A 1 239 ? 15.498 -2.535 11.968 1.00 98.31 239 PHE A C 1
ATOM 1850 O O . PHE A 1 239 ? 15.614 -3.712 11.641 1.00 98.31 239 PHE A O 1
ATOM 1857 N N . ALA A 1 240 ? 14.603 -2.110 12.858 1.00 98.12 240 ALA A N 1
ATOM 1858 C CA . ALA A 1 240 ? 13.657 -2.954 13.576 1.00 98.12 240 ALA A CA 1
ATOM 1859 C C . ALA A 1 240 ? 12.250 -2.907 12.970 1.00 98.12 240 ALA A C 1
ATOM 1861 O O . ALA A 1 240 ? 11.808 -1.864 12.466 1.00 98.12 240 ALA A O 1
ATOM 1862 N N . VAL A 1 241 ? 11.533 -4.020 13.119 1.00 97.75 241 VAL A N 1
ATOM 1863 C CA . VAL A 1 241 ? 10.112 -4.157 12.792 1.00 97.75 241 VAL A CA 1
ATOM 1864 C C . VAL A 1 241 ? 9.344 -4.659 14.010 1.00 97.75 241 VAL A C 1
ATOM 1866 O O . VAL A 1 241 ? 9.751 -5.591 14.696 1.00 97.75 241 VAL A O 1
ATOM 1869 N N . GLY A 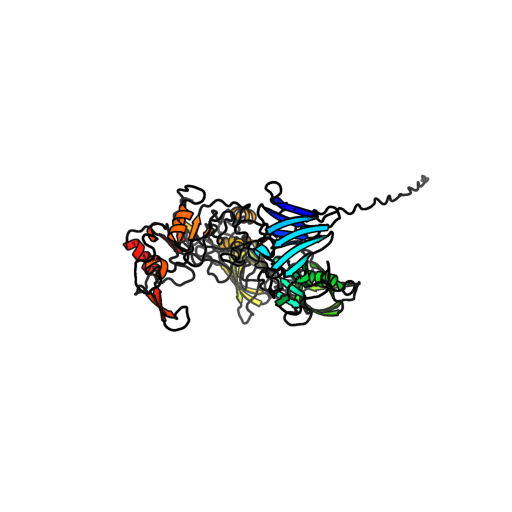1 242 ? 8.215 -4.020 14.289 1.00 97.00 242 GLY A N 1
ATOM 1870 C CA . GLY A 1 242 ? 7.321 -4.350 15.387 1.00 97.00 242 GLY A CA 1
ATOM 1871 C C . GLY A 1 242 ? 5.875 -4.440 14.915 1.00 97.00 242 GLY A C 1
ATOM 1872 O O . GLY A 1 242 ? 5.530 -4.067 13.796 1.00 97.00 242 GLY A O 1
ATOM 1873 N N . SER A 1 243 ? 5.002 -4.882 15.811 1.00 96.38 243 SER A N 1
ATOM 1874 C CA . SER A 1 243 ? 3.544 -4.883 15.622 1.00 96.38 243 SER A CA 1
ATOM 1875 C C . SER A 1 243 ? 2.952 -3.469 15.772 1.00 96.38 243 SER A C 1
ATOM 1877 O O . SER A 1 243 ? 1.759 -3.239 15.582 1.00 96.38 243 SER A O 1
ATOM 1879 N N . SER A 1 244 ? 3.787 -2.492 16.134 1.00 97.38 244 SER A N 1
ATOM 1880 C CA . SER A 1 244 ? 3.462 -1.072 16.127 1.00 97.38 244 SER A CA 1
ATOM 1881 C C . SER A 1 244 ? 4.724 -0.205 16.050 1.00 97.38 244 SER A C 1
ATOM 1883 O O . SER A 1 244 ? 5.815 -0.664 16.408 1.00 97.38 244 SER A O 1
ATOM 1885 N N . PRO A 1 245 ? 4.604 1.083 15.674 1.00 97.75 245 PRO A N 1
ATOM 1886 C CA . PRO A 1 245 ? 5.742 2.003 15.681 1.00 97.75 245 PRO A CA 1
ATOM 1887 C C . PRO A 1 245 ? 6.415 2.128 17.050 1.00 97.75 245 PRO A C 1
ATOM 1889 O O . PRO A 1 245 ? 7.639 2.150 17.138 1.00 97.75 245 PRO A O 1
ATOM 1892 N N . ALA A 1 246 ? 5.632 2.170 18.133 1.00 98.12 246 ALA A N 1
ATOM 1893 C CA . ALA A 1 246 ? 6.182 2.264 19.485 1.00 98.12 246 ALA A CA 1
ATOM 1894 C C . ALA A 1 246 ? 6.992 1.020 19.892 1.00 98.12 246 ALA A C 1
ATOM 1896 O O . ALA A 1 246 ? 8.008 1.164 20.570 1.00 98.12 246 ALA A O 1
ATOM 1897 N N . GLU A 1 247 ? 6.578 -0.178 19.461 1.00 98.12 247 GLU A N 1
ATOM 1898 C CA . GLU A 1 247 ? 7.329 -1.418 19.685 1.00 98.12 247 GLU A CA 1
ATOM 1899 C C . GLU A 1 247 ? 8.698 -1.344 18.991 1.00 98.12 247 GLU A C 1
ATOM 1901 O O . GLU A 1 247 ? 9.728 -1.513 19.647 1.00 98.12 247 GLU A O 1
ATOM 1906 N N . ALA A 1 248 ? 8.718 -0.969 17.706 1.00 98.06 248 ALA A N 1
ATOM 1907 C CA . ALA A 1 248 ? 9.949 -0.842 16.926 1.00 98.06 248 ALA A CA 1
ATOM 1908 C C . ALA A 1 248 ? 10.893 0.241 17.486 1.00 98.06 248 ALA A C 1
ATOM 1910 O O . ALA A 1 248 ? 12.095 0.012 17.641 1.00 98.06 248 ALA A O 1
ATOM 1911 N N . VAL A 1 249 ? 10.363 1.414 17.862 1.00 97.88 249 VAL A N 1
ATOM 1912 C CA . VAL A 1 249 ? 11.145 2.475 18.530 1.00 97.88 249 VAL A CA 1
ATOM 1913 C C . VAL A 1 249 ? 11.762 1.957 19.828 1.00 97.88 249 VAL A C 1
ATOM 1915 O O . VAL A 1 249 ? 12.930 2.233 20.112 1.00 97.88 249 VAL A O 1
ATOM 1918 N N . GLY A 1 250 ? 10.994 1.187 20.596 1.00 97.12 250 GLY A N 1
ATOM 1919 C CA . GLY A 1 250 ? 11.434 0.516 21.810 1.00 97.12 250 GLY A CA 1
ATOM 1920 C C . GLY A 1 250 ? 12.635 -0.397 21.611 1.00 97.12 250 GLY A C 1
ATOM 1921 O O . GLY A 1 250 ? 13.620 -0.285 22.342 1.00 97.12 250 GLY A O 1
ATOM 1922 N N . MET A 1 251 ? 12.566 -1.259 20.596 1.00 97.25 251 MET A N 1
ATOM 1923 C CA . MET A 1 251 ? 13.633 -2.194 20.225 1.00 97.25 251 MET A CA 1
ATOM 1924 C C . MET A 1 251 ? 14.925 -1.452 19.860 1.00 97.25 251 MET A C 1
ATOM 1926 O O . MET A 1 251 ? 15.995 -1.746 20.398 1.00 97.25 251 MET A O 1
ATOM 1930 N N . VAL A 1 252 ? 14.830 -0.419 19.015 1.00 97.81 252 VAL A N 1
ATOM 1931 C CA . VAL A 1 252 ? 15.994 0.398 18.631 1.00 97.81 252 VAL A CA 1
ATOM 1932 C C . VAL A 1 252 ? 16.572 1.153 19.833 1.00 97.81 252 VAL A C 1
ATOM 1934 O O . VAL A 1 252 ? 17.793 1.243 19.991 1.00 97.81 252 VAL A O 1
ATOM 1937 N N . ALA A 1 253 ? 15.717 1.685 20.710 1.00 96.25 253 ALA A N 1
ATOM 1938 C CA . ALA A 1 253 ? 16.153 2.371 21.922 1.00 96.25 253 ALA A CA 1
ATOM 1939 C C . ALA A 1 253 ? 16.883 1.430 22.893 1.00 96.25 253 ALA A C 1
ATOM 1941 O O . ALA A 1 253 ? 17.925 1.808 23.437 1.00 96.25 253 ALA A O 1
ATOM 1942 N N . ALA A 1 254 ? 16.371 0.210 23.077 1.00 95.12 254 ALA A N 1
ATOM 1943 C CA . ALA A 1 254 ? 16.984 -0.819 23.913 1.00 95.12 254 ALA A CA 1
ATOM 1944 C C . ALA A 1 254 ? 18.352 -1.249 23.375 1.00 95.12 254 ALA A C 1
ATOM 1946 O O . ALA A 1 254 ? 19.299 -1.411 24.148 1.00 95.12 254 ALA A O 1
ATOM 1947 N N . ARG A 1 255 ? 18.481 -1.354 22.047 1.00 94.88 255 ARG A N 1
ATOM 1948 C CA . ARG A 1 255 ? 19.756 -1.672 21.403 1.00 94.88 255 ARG A CA 1
ATOM 1949 C C . ARG A 1 255 ? 20.791 -0.563 21.590 1.00 94.88 255 ARG A C 1
ATOM 1951 O O . ARG A 1 255 ? 21.918 -0.836 21.986 1.00 94.88 255 ARG A O 1
ATOM 1958 N N . ARG A 1 256 ? 20.403 0.704 21.396 1.00 93.25 256 ARG A N 1
ATOM 1959 C CA . ARG A 1 256 ? 21.301 1.860 21.592 1.00 93.25 256 ARG A CA 1
ATOM 1960 C C . ARG A 1 256 ? 21.749 2.053 23.038 1.00 93.25 256 ARG A C 1
ATOM 1962 O O . ARG A 1 256 ? 22.879 2.468 23.269 1.00 93.25 256 ARG A O 1
ATOM 1969 N N . ASN A 1 257 ? 20.853 1.819 23.995 1.00 89.38 257 ASN A N 1
ATOM 1970 C CA . ASN A 1 257 ? 21.083 2.090 25.412 1.00 89.38 257 ASN A CA 1
ATOM 1971 C C . ASN A 1 257 ? 20.623 0.899 26.260 1.00 89.38 257 ASN A C 1
ATOM 1973 O O . ASN A 1 257 ? 19.639 0.981 27.004 1.00 89.38 257 ASN A O 1
ATOM 1977 N N . SER A 1 258 ? 21.341 -0.218 26.143 1.00 86.31 258 SER A N 1
ATOM 1978 C CA . SER A 1 258 ? 21.027 -1.443 26.879 1.00 86.31 258 SER A CA 1
ATOM 1979 C C . SER A 1 258 ? 20.906 -1.192 28.383 1.00 86.31 258 SER A C 1
ATOM 1981 O O . SER A 1 258 ? 21.734 -0.521 29.000 1.00 86.31 258 SER A O 1
ATOM 1983 N N . GLY A 1 259 ? 19.835 -1.722 28.975 1.00 87.56 259 GLY A N 1
ATOM 1984 C CA . GLY A 1 259 ? 19.535 -1.560 30.398 1.00 87.56 259 GLY A CA 1
ATOM 1985 C C . GLY A 1 259 ? 18.915 -0.214 30.790 1.00 87.56 259 GLY A C 1
ATOM 1986 O O . GLY A 1 259 ? 18.654 -0.014 31.973 1.00 87.56 259 GLY A O 1
ATOM 1987 N N . GLN A 1 260 ? 18.648 0.696 29.844 1.00 94.06 260 GLN A N 1
ATOM 1988 C CA . GLN A 1 260 ? 17.949 1.967 30.109 1.00 94.06 260 GLN A CA 1
ATOM 1989 C C . GLN A 1 260 ? 16.476 1.966 29.678 1.00 94.06 260 GLN A C 1
ATOM 1991 O O . GLN A 1 260 ? 15.790 2.981 29.813 1.00 94.06 260 GLN A O 1
ATOM 1996 N N . THR A 1 261 ? 15.972 0.838 29.184 1.00 96.12 261 THR A N 1
ATOM 1997 C CA . THR A 1 261 ? 14.563 0.646 28.831 1.00 96.12 261 THR A CA 1
ATOM 1998 C C . THR A 1 261 ? 13.817 -0.128 29.914 1.00 96.12 261 THR A C 1
ATOM 2000 O O . THR A 1 261 ? 14.404 -0.895 30.680 1.00 96.12 261 THR A O 1
ATOM 2003 N N . GLY A 1 262 ? 12.511 0.102 30.008 1.00 97.06 262 GLY A N 1
ATOM 2004 C CA . GLY A 1 262 ? 11.568 -0.727 30.757 1.00 97.06 262 GLY A CA 1
ATOM 2005 C C . GLY A 1 262 ? 10.459 -1.230 29.838 1.00 97.06 262 GLY A C 1
ATOM 2006 O O . GLY A 1 262 ? 10.330 -0.769 28.704 1.00 97.06 262 GLY A O 1
ATOM 2007 N N . THR A 1 263 ? 9.651 -2.164 30.323 1.00 97.75 263 THR A N 1
ATOM 2008 C CA . THR A 1 263 ? 8.565 -2.771 29.545 1.00 97.75 263 THR A CA 1
ATOM 2009 C C . THR A 1 263 ? 7.228 -2.198 29.988 1.00 97.75 263 THR A C 1
ATOM 2011 O O . THR A 1 263 ? 6.925 -2.198 31.178 1.00 97.75 263 THR A O 1
ATOM 2014 N N . LEU A 1 264 ? 6.406 -1.745 29.048 1.00 97.75 264 LEU A N 1
ATOM 2015 C CA . LEU A 1 264 ? 4.978 -1.536 29.259 1.00 97.75 264 LEU A CA 1
ATOM 2016 C C . LEU A 1 264 ? 4.254 -2.832 28.893 1.00 97.75 264 LEU A C 1
ATOM 2018 O O . LEU A 1 264 ? 4.410 -3.319 27.777 1.00 97.75 264 LEU A O 1
ATOM 2022 N N . SER A 1 265 ? 3.464 -3.375 29.815 1.00 97.81 265 SER A N 1
ATOM 2023 C CA . SER A 1 265 ? 2.575 -4.512 29.562 1.00 97.81 265 SER A CA 1
ATOM 2024 C C . SER A 1 265 ? 1.144 -4.047 29.773 1.00 97.81 265 SER A C 1
ATOM 2026 O O . SER A 1 265 ? 0.728 -3.878 30.919 1.00 97.81 265 SER A O 1
ATOM 2028 N N . ALA A 1 266 ? 0.405 -3.810 28.693 1.00 97.31 266 ALA A N 1
ATOM 2029 C CA . ALA A 1 266 ? -0.946 -3.270 28.774 1.00 97.31 266 ALA A CA 1
ATOM 2030 C C . ALA A 1 266 ? -2.006 -4.298 28.367 1.00 97.31 266 ALA A C 1
ATOM 2032 O O . ALA A 1 266 ? -1.797 -5.064 27.426 1.00 97.31 266 ALA A O 1
ATOM 2033 N N . THR A 1 267 ? -3.147 -4.265 29.056 1.00 97.81 267 THR A N 1
ATOM 2034 C CA . THR A 1 267 ? -4.369 -4.998 28.710 1.00 97.81 267 THR A CA 1
ATOM 2035 C C . THR A 1 267 ? -5.513 -3.995 28.572 1.00 97.81 267 THR A C 1
ATOM 2037 O O . THR A 1 267 ? -5.869 -3.312 29.534 1.00 97.81 267 THR A O 1
ATOM 2040 N N . LEU A 1 268 ? -6.090 -3.904 27.377 1.00 97.25 268 LEU A N 1
ATOM 2041 C CA . LEU A 1 268 ? -7.175 -2.995 27.021 1.00 97.25 268 LEU A CA 1
ATOM 2042 C C . LEU A 1 268 ? -8.451 -3.806 26.795 1.00 97.25 268 LEU A C 1
ATOM 2044 O O . LEU A 1 268 ? -8.633 -4.440 25.752 1.00 97.25 268 LEU A O 1
ATOM 2048 N N . LEU A 1 269 ? -9.332 -3.787 27.790 1.00 96.75 269 LEU A N 1
ATOM 2049 C CA . LEU A 1 269 ? -10.634 -4.449 27.738 1.00 96.75 269 LEU A CA 1
ATOM 2050 C C . LEU A 1 269 ? -11.738 -3.408 27.843 1.00 96.75 269 LEU A C 1
ATOM 2052 O O . LEU A 1 269 ? -11.524 -2.316 28.360 1.00 96.75 269 LEU A O 1
ATOM 2056 N N . ASP A 1 270 ? -12.936 -3.748 27.399 1.00 93.06 270 ASP A N 1
ATOM 2057 C CA . ASP A 1 270 ? -14.116 -2.964 27.728 1.00 93.06 270 ASP A CA 1
ATOM 2058 C C . ASP A 1 270 ? -14.741 -3.371 29.072 1.00 93.06 270 ASP A C 1
ATOM 2060 O O . ASP A 1 270 ? -14.318 -4.334 29.719 1.00 93.06 270 ASP A O 1
ATOM 2064 N N . ASP A 1 271 ? -15.767 -2.637 29.507 1.00 88.56 271 ASP A N 1
ATOM 2065 C CA . ASP A 1 271 ? -16.465 -2.907 30.773 1.00 88.56 271 ASP A CA 1
ATOM 2066 C C . ASP A 1 271 ? -17.121 -4.299 30.850 1.00 88.56 271 ASP A C 1
ATOM 2068 O O . ASP A 1 271 ? -17.385 -4.790 31.950 1.00 88.56 271 ASP A O 1
ATOM 2072 N N . SER A 1 272 ? -17.357 -4.953 29.707 1.00 88.56 272 SER A N 1
ATOM 2073 C CA . SER A 1 272 ? -17.871 -6.325 29.619 1.00 88.56 272 SER A CA 1
ATOM 2074 C C . SER A 1 272 ? -16.770 -7.391 29.564 1.00 88.56 272 SER A C 1
ATOM 2076 O O . SER A 1 272 ? -17.070 -8.585 29.561 1.00 88.56 272 SER A O 1
ATOM 2078 N N . GLY A 1 273 ? -15.501 -6.973 29.571 1.00 91.31 273 GLY A N 1
ATOM 2079 C CA . GLY A 1 273 ? -14.335 -7.846 29.479 1.00 91.31 273 GLY A CA 1
ATOM 2080 C C . GLY A 1 273 ? -13.943 -8.218 28.050 1.00 91.31 273 GLY A C 1
ATOM 2081 O O . GLY A 1 273 ? -13.098 -9.095 27.885 1.00 91.31 273 GLY A O 1
ATOM 2082 N N . GLN A 1 274 ? -14.524 -7.580 27.028 1.00 93.56 274 GLN A N 1
ATOM 2083 C CA . GLN A 1 274 ? -14.166 -7.846 25.635 1.00 93.56 274 GLN A CA 1
ATOM 2084 C C . GLN A 1 274 ? -12.888 -7.095 25.234 1.00 93.56 274 GLN A C 1
ATOM 2086 O O . GLN A 1 274 ? -12.737 -5.925 25.599 1.00 93.56 274 GLN A O 1
ATOM 2091 N N . PRO A 1 275 ? -11.983 -7.719 24.461 1.00 96.38 275 PRO A N 1
ATOM 2092 C CA . PRO A 1 275 ? -10.796 -7.060 23.927 1.00 96.38 275 PRO A CA 1
ATOM 2093 C C . PRO A 1 275 ? -11.092 -5.808 23.096 1.00 96.38 275 PRO A C 1
ATOM 2095 O O . PRO A 1 275 ? -11.897 -5.835 22.165 1.00 96.38 275 PRO A O 1
ATOM 2098 N N . ALA A 1 276 ? -10.374 -4.717 23.362 1.00 96.56 276 ALA A N 1
ATOM 2099 C CA . ALA A 1 276 ? -10.384 -3.522 22.518 1.00 96.56 276 ALA A CA 1
ATOM 2100 C C . ALA A 1 276 ? -9.297 -3.599 21.428 1.00 96.56 276 ALA A C 1
ATOM 2102 O O . ALA A 1 276 ? -8.401 -2.757 21.357 1.00 96.56 276 ALA A O 1
ATOM 2103 N N . ALA A 1 277 ? -9.358 -4.626 20.578 1.00 95.94 277 ALA A N 1
ATOM 2104 C CA . ALA A 1 277 ? -8.309 -4.948 19.603 1.00 95.94 277 ALA A CA 1
ATOM 2105 C C . ALA A 1 277 ? -8.111 -3.898 18.489 1.00 95.94 277 ALA A C 1
ATOM 2107 O O . ALA A 1 277 ? -7.068 -3.898 17.836 1.00 95.94 277 ALA A O 1
ATOM 2108 N N . THR A 1 278 ? -9.088 -3.018 18.250 1.00 95.50 278 THR A N 1
ATOM 2109 C CA . THR A 1 278 ? -9.007 -1.916 17.270 1.00 95.50 278 THR A CA 1
ATOM 2110 C C . THR A 1 278 ? -8.493 -0.609 17.871 1.00 95.50 278 THR A C 1
ATOM 2112 O O . THR A 1 278 ? -8.277 0.358 17.142 1.00 95.50 278 THR A O 1
ATOM 2115 N N . SER A 1 279 ? -8.301 -0.568 19.192 1.00 96.81 279 SER A N 1
ATOM 2116 C CA . SER A 1 279 ? -7.800 0.615 19.885 1.00 96.81 279 SER A CA 1
ATOM 2117 C C . SER A 1 279 ? -6.310 0.843 19.635 1.00 96.81 279 SER A C 1
ATOM 2119 O O . SER A 1 279 ? -5.595 -0.026 19.138 1.00 96.81 279 SER A O 1
ATOM 2121 N N . ARG A 1 280 ? -5.818 2.023 20.008 1.00 97.31 280 ARG A N 1
ATOM 2122 C CA . ARG A 1 280 ? -4.388 2.338 20.025 1.00 97.31 280 ARG A CA 1
ATOM 2123 C C . ARG A 1 280 ? -4.019 3.166 21.244 1.00 97.31 280 ARG A C 1
ATOM 2125 O O . ARG A 1 280 ? -4.803 4.008 21.678 1.00 97.31 280 ARG A O 1
ATOM 2132 N N . ILE A 1 281 ? -2.799 2.979 21.740 1.00 98.12 281 ILE A N 1
ATOM 2133 C CA . ILE A 1 281 ? -2.167 3.869 22.719 1.00 98.12 281 ILE A CA 1
ATOM 2134 C C . ILE A 1 281 ? -1.229 4.807 21.959 1.00 98.12 281 ILE A C 1
ATOM 2136 O O . ILE A 1 281 ? -0.224 4.373 21.408 1.00 98.12 281 ILE A O 1
ATOM 2140 N N . VAL A 1 282 ? -1.534 6.097 21.925 1.00 98.00 282 VAL A N 1
ATOM 2141 C CA . VAL A 1 282 ? -0.647 7.137 21.399 1.00 98.00 282 VAL A CA 1
ATOM 2142 C C . VAL A 1 282 ? 0.247 7.624 22.531 1.00 98.00 282 VAL A C 1
ATOM 2144 O O . VAL A 1 282 ? -0.238 8.222 23.491 1.00 98.00 282 VAL A O 1
ATOM 2147 N N . ILE A 1 283 ? 1.549 7.370 22.420 1.00 97.94 283 ILE A N 1
ATOM 2148 C CA . ILE A 1 283 ? 2.545 7.700 23.443 1.00 97.94 283 ILE A CA 1
ATOM 2149 C C . ILE A 1 283 ? 3.284 8.962 23.020 1.00 97.94 283 ILE A C 1
ATOM 2151 O O . ILE A 1 283 ? 3.860 9.004 21.933 1.00 97.94 283 ILE A O 1
ATOM 2155 N N . ASP A 1 284 ? 3.273 9.994 23.862 1.00 97.06 284 ASP A N 1
ATOM 2156 C CA . ASP A 1 284 ? 4.046 11.210 23.619 1.00 97.06 284 ASP A CA 1
ATOM 2157 C C . ASP A 1 284 ? 5.464 11.048 24.176 1.00 97.06 284 ASP A C 1
ATOM 2159 O O . ASP A 1 284 ? 5.715 11.198 25.372 1.00 97.06 284 ASP A O 1
ATOM 2163 N N . LEU A 1 285 ? 6.396 10.715 23.287 1.00 94.38 285 LEU A N 1
ATOM 2164 C CA . LEU A 1 285 ? 7.818 10.565 23.588 1.00 94.38 285 LEU A CA 1
ATOM 2165 C C . LEU A 1 285 ? 8.597 11.892 23.463 1.00 94.38 285 LEU A C 1
ATOM 2167 O O . LEU A 1 285 ? 9.821 11.905 23.615 1.00 94.38 285 LEU A O 1
ATOM 2171 N N . GLY A 1 286 ? 7.902 13.008 23.208 1.00 86.44 286 GLY A N 1
ATOM 2172 C CA . GLY A 1 286 ? 8.481 14.337 23.044 1.00 86.44 286 GLY A CA 1
ATOM 2173 C C . GLY A 1 286 ? 9.088 14.604 21.660 1.00 86.44 286 GLY A C 1
ATOM 2174 O O . GLY A 1 286 ? 9.388 13.701 20.881 1.00 86.44 286 GLY A O 1
ATOM 2175 N N . GLY A 1 287 ? 9.283 15.888 21.344 1.00 76.38 287 GLY A N 1
ATOM 2176 C CA . GLY A 1 287 ? 9.818 16.344 20.055 1.00 76.38 287 GLY A CA 1
ATOM 2177 C C . GLY A 1 287 ? 8.761 16.532 18.956 1.00 76.38 287 GLY A C 1
ATOM 2178 O O . GLY A 1 287 ? 7.575 16.237 19.120 1.00 76.38 287 GLY A O 1
ATOM 2179 N N . ALA A 1 288 ? 9.181 17.072 17.809 1.00 69.44 288 ALA A N 1
ATOM 2180 C CA . ALA A 1 288 ? 8.297 17.257 16.659 1.00 69.44 288 ALA A CA 1
ATOM 2181 C C . ALA A 1 288 ? 7.937 15.888 16.056 1.00 69.44 288 ALA A C 1
ATOM 2183 O O . ALA A 1 288 ? 8.820 15.166 15.607 1.00 69.44 288 ALA A O 1
ATOM 2184 N N . LYS A 1 289 ? 6.639 15.549 16.025 1.00 81.94 289 LYS A N 1
ATOM 2185 C CA . LYS A 1 289 ? 6.130 14.201 15.691 1.00 81.94 289 LYS A CA 1
ATOM 2186 C C . LYS A 1 289 ? 6.549 13.105 16.692 1.00 81.94 289 LYS A C 1
ATOM 2188 O O . LYS A 1 289 ? 6.756 11.960 16.307 1.00 81.94 289 LYS A O 1
ATOM 2193 N N . GLY A 1 290 ? 6.621 13.453 17.979 1.00 88.31 290 GLY A N 1
ATOM 2194 C CA . GLY A 1 290 ? 6.879 12.521 19.086 1.00 88.31 290 GLY A CA 1
ATOM 2195 C C . GLY A 1 290 ? 5.684 11.671 19.539 1.00 88.31 290 GLY A C 1
ATOM 2196 O O . GLY A 1 290 ? 5.818 10.922 20.498 1.00 88.31 290 GLY A O 1
ATOM 2197 N N . LYS A 1 291 ? 4.521 11.778 18.880 1.00 95.56 291 LYS A N 1
ATOM 2198 C CA . LYS A 1 291 ? 3.329 10.967 19.172 1.00 95.56 291 LYS A CA 1
ATOM 2199 C C . LYS A 1 291 ? 3.396 9.650 18.408 1.00 95.56 291 LYS A C 1
ATOM 2201 O O . LYS A 1 291 ? 3.112 9.629 17.211 1.00 95.56 291 LYS A O 1
ATOM 2206 N N . VAL A 1 292 ? 3.778 8.580 19.094 1.00 97.69 292 VAL A N 1
ATOM 2207 C CA . VAL A 1 292 ? 4.058 7.274 18.488 1.00 97.69 292 VAL A CA 1
ATOM 2208 C C . VAL A 1 292 ? 2.975 6.269 18.900 1.00 97.69 292 VAL A C 1
ATOM 2210 O O . VAL A 1 292 ? 2.772 6.071 20.101 1.00 97.69 292 VAL A O 1
ATOM 2213 N N . PRO A 1 293 ? 2.244 5.654 17.952 1.00 97.62 293 PRO A N 1
ATOM 2214 C CA . PRO A 1 293 ? 1.173 4.722 18.282 1.00 97.62 293 PRO A CA 1
ATOM 2215 C C . PRO A 1 293 ? 1.691 3.325 18.665 1.00 97.62 293 PRO A C 1
ATOM 2217 O O . PRO A 1 293 ? 2.689 2.824 18.136 1.00 97.62 293 PRO A O 1
ATOM 2220 N N . ALA A 1 294 ? 0.964 2.686 19.578 1.00 98.19 294 ALA A N 1
ATOM 2221 C CA . ALA A 1 294 ? 1.074 1.285 19.950 1.00 98.19 294 ALA A CA 1
ATOM 2222 C C . ALA A 1 294 ? -0.270 0.577 19.749 1.00 98.19 294 ALA A C 1
ATOM 2224 O O . ALA A 1 294 ? -1.309 1.109 20.148 1.00 98.19 294 ALA A O 1
ATOM 2225 N N . TYR A 1 295 ? -0.240 -0.616 19.158 1.00 97.88 295 TYR A N 1
ATOM 2226 C CA . TYR A 1 295 ? -1.434 -1.386 18.817 1.00 97.88 295 TYR A CA 1
ATOM 2227 C C . TYR A 1 295 ? -1.511 -2.650 19.682 1.00 97.88 295 TYR A C 1
ATOM 2229 O O . TYR A 1 295 ? -0.507 -3.353 19.802 1.00 97.88 295 TYR A O 1
ATOM 2237 N N . PRO A 1 296 ? -2.665 -2.949 20.302 1.00 97.38 296 PRO A N 1
ATOM 2238 C CA . PRO A 1 296 ? -2.885 -4.219 20.969 1.00 97.38 296 PRO A CA 1
ATOM 2239 C C . PRO A 1 296 ? -3.082 -5.353 19.958 1.00 97.38 296 PRO A C 1
ATOM 2241 O O . PRO A 1 296 ? -3.490 -5.135 18.816 1.00 97.38 296 PRO A O 1
ATOM 2244 N N . ASP A 1 297 ? -2.847 -6.582 20.399 1.00 96.12 297 ASP A N 1
ATOM 2245 C CA . ASP A 1 297 ? -3.225 -7.803 19.699 1.00 96.12 297 ASP A CA 1
ATOM 2246 C C . ASP A 1 297 ? -4.754 -8.024 19.720 1.00 96.12 297 ASP A C 1
ATOM 2248 O O . ASP A 1 297 ? -5.536 -7.198 20.203 1.00 96.12 297 ASP A O 1
ATOM 2252 N N . GLU A 1 298 ? -5.204 -9.156 19.180 1.00 96.06 298 GLU A N 1
ATOM 2253 C CA . GLU A 1 298 ? -6.623 -9.544 19.156 1.00 96.06 298 GLU A CA 1
ATOM 2254 C C . GLU A 1 298 ? -7.228 -9.756 20.555 1.00 96.06 298 GLU A C 1
ATOM 2256 O O . GLU A 1 298 ? -8.440 -9.653 20.730 1.00 96.06 298 GLU A O 1
ATOM 2261 N N . ASN A 1 299 ? -6.391 -9.988 21.568 1.00 96.88 299 ASN A N 1
ATOM 2262 C CA . ASN A 1 299 ? -6.788 -10.143 22.966 1.00 96.88 299 ASN A CA 1
ATOM 2263 C C . ASN A 1 299 ? -6.728 -8.819 23.744 1.00 96.88 299 ASN A C 1
ATOM 2265 O O . ASN A 1 299 ? -6.911 -8.817 24.965 1.00 96.88 299 ASN A O 1
ATOM 2269 N N . GLY A 1 300 ? -6.477 -7.695 23.064 1.00 96.81 300 GLY A N 1
ATOM 2270 C CA . GLY A 1 300 ? -6.383 -6.381 23.691 1.00 96.81 300 GLY A CA 1
ATOM 2271 C C . GLY A 1 300 ? -5.061 -6.168 24.428 1.00 96.81 300 GLY A C 1
ATOM 2272 O O . GLY A 1 300 ? -4.966 -5.254 25.242 1.00 96.81 300 GLY A O 1
ATOM 2273 N N . LYS A 1 301 ? -4.045 -7.003 24.195 1.00 97.44 301 LYS A N 1
ATOM 2274 C CA . LYS A 1 301 ? -2.769 -6.962 24.912 1.00 97.44 301 LYS A CA 1
ATOM 2275 C C . LYS A 1 301 ? -1.668 -6.361 24.059 1.00 97.44 301 LYS A C 1
ATOM 2277 O O . LYS A 1 301 ? -1.589 -6.619 22.867 1.00 97.44 301 LYS A O 1
ATOM 2282 N N . LEU A 1 302 ? -0.762 -5.617 24.679 1.00 96.38 302 LEU A N 1
ATOM 2283 C CA . LEU A 1 302 ? 0.515 -5.257 24.062 1.00 96.38 302 LEU A CA 1
ATOM 2284 C C . LEU A 1 302 ? 1.642 -5.305 25.082 1.00 96.38 302 LEU A C 1
ATOM 2286 O O . LEU A 1 302 ? 1.446 -5.029 26.268 1.00 96.38 302 LEU A O 1
ATOM 2290 N N . SER A 1 303 ? 2.835 -5.629 24.593 1.00 96.69 303 SER A N 1
ATOM 2291 C CA . SER A 1 303 ? 4.071 -5.549 25.358 1.00 96.69 303 SER A CA 1
ATOM 2292 C C . SER A 1 303 ? 5.116 -4.820 24.531 1.00 96.69 303 SER A C 1
ATOM 2294 O O . SER A 1 303 ? 5.496 -5.291 23.466 1.00 96.69 303 SER A O 1
ATOM 2296 N N . ILE A 1 304 ? 5.549 -3.653 25.002 1.00 96.94 304 ILE A N 1
ATOM 2297 C CA . ILE A 1 304 ? 6.517 -2.815 24.289 1.00 96.94 304 ILE A CA 1
ATOM 2298 C C . ILE A 1 304 ? 7.614 -2.349 25.238 1.00 96.94 304 ILE A C 1
ATOM 2300 O O . ILE A 1 304 ? 7.369 -2.101 26.421 1.00 96.94 304 ILE A O 1
ATOM 2304 N N . GLN A 1 305 ? 8.833 -2.215 24.725 1.00 96.31 305 GLN A N 1
ATOM 2305 C CA . GLN A 1 305 ? 9.921 -1.581 25.464 1.00 96.31 305 GLN A CA 1
ATOM 2306 C C . GLN A 1 305 ? 9.907 -0.077 25.214 1.00 96.31 305 GLN A C 1
ATOM 2308 O O . GLN A 1 305 ? 9.626 0.368 24.111 1.00 96.31 305 GLN A O 1
ATOM 2313 N N . LEU A 1 306 ? 10.220 0.721 26.226 1.00 96.25 306 LEU A N 1
ATOM 2314 C CA . LEU A 1 306 ? 10.342 2.172 26.106 1.00 96.25 306 LEU A CA 1
ATOM 2315 C C . LEU A 1 306 ? 11.528 2.644 26.953 1.00 96.25 306 LEU A C 1
ATOM 2317 O O . LEU A 1 306 ? 11.841 2.000 27.961 1.00 96.25 306 LEU A O 1
ATOM 2321 N N . PRO A 1 307 ? 12.194 3.758 26.601 1.00 95.44 307 PRO A N 1
ATOM 2322 C CA . PRO A 1 307 ? 13.172 4.374 27.491 1.00 95.44 307 PRO A CA 1
ATOM 2323 C C . PRO A 1 307 ? 12.564 4.669 28.869 1.00 95.44 307 PRO A C 1
ATOM 2325 O O . PRO A 1 307 ? 11.366 4.916 28.996 1.00 95.44 307 PRO A O 1
ATOM 2328 N N . ALA A 1 308 ? 13.379 4.624 29.923 1.00 95.88 308 ALA A N 1
ATOM 2329 C CA . ALA A 1 308 ? 12.919 5.012 31.250 1.00 95.88 308 ALA A CA 1
ATOM 2330 C C . ALA A 1 308 ? 12.522 6.500 31.271 1.00 95.88 308 ALA A C 1
ATOM 2332 O O . ALA A 1 308 ? 13.286 7.363 30.835 1.00 95.88 308 ALA A O 1
ATOM 2333 N N . GLY A 1 309 ? 11.340 6.803 31.803 1.00 95.56 309 GLY A N 1
ATOM 2334 C CA . GLY A 1 309 ? 10.768 8.146 31.768 1.00 95.56 309 GLY A CA 1
ATOM 2335 C C . GLY A 1 309 ? 9.292 8.174 32.153 1.00 95.56 309 GLY A C 1
ATOM 2336 O O . GLY A 1 309 ? 8.678 7.134 32.394 1.00 95.56 309 GLY A O 1
ATOM 2337 N N . GLU A 1 310 ? 8.727 9.378 32.221 1.00 96.75 310 GLU A N 1
ATOM 2338 C CA . GLU A 1 310 ? 7.282 9.586 32.329 1.00 96.75 310 GLU A CA 1
ATOM 2339 C C . GLU A 1 310 ? 6.746 10.113 30.999 1.00 96.75 310 GLU A C 1
ATOM 2341 O O . GLU A 1 310 ? 7.285 11.080 30.459 1.00 96.75 310 GLU A O 1
ATOM 2346 N N . TYR A 1 311 ? 5.682 9.491 30.494 1.00 96.88 311 TYR A N 1
ATOM 2347 C CA . TYR A 1 311 ? 5.114 9.802 29.184 1.00 96.88 311 TYR A CA 1
ATOM 2348 C C . TYR A 1 311 ? 3.607 10.036 29.289 1.00 96.88 311 TYR A C 1
ATOM 2350 O O . TYR A 1 311 ? 2.902 9.178 29.832 1.00 96.88 311 TYR A O 1
ATOM 2358 N N . PRO A 1 312 ? 3.085 11.160 28.767 1.00 97.69 312 PRO A N 1
ATOM 2359 C CA . PRO A 1 312 ? 1.663 11.306 28.498 1.00 97.69 312 PRO A CA 1
ATOM 2360 C C . PRO A 1 312 ? 1.211 10.266 27.473 1.00 97.69 312 PRO A C 1
ATOM 2362 O O . PRO A 1 312 ? 1.910 10.001 26.492 1.00 97.69 312 PRO A O 1
ATOM 2365 N N . ILE A 1 313 ? 0.023 9.709 27.682 1.00 97.81 313 ILE A N 1
ATOM 2366 C CA . ILE A 1 313 ? -0.603 8.785 26.742 1.00 97.81 313 ILE A CA 1
ATOM 2367 C C . ILE A 1 313 ? -2.042 9.194 26.447 1.00 97.81 313 ILE A C 1
ATOM 2369 O O . ILE A 1 313 ? -2.745 9.759 27.287 1.00 97.81 313 ILE A O 1
ATOM 2373 N N . THR A 1 314 ? -2.488 8.891 25.235 1.00 98.19 314 THR A N 1
ATOM 2374 C CA . THR A 1 314 ? -3.881 9.032 24.809 1.00 98.19 314 THR A CA 1
ATOM 2375 C C . THR A 1 314 ? -4.325 7.727 24.174 1.00 98.19 314 THR A C 1
ATOM 2377 O O . THR A 1 314 ? -3.636 7.202 23.307 1.00 98.19 314 THR A O 1
ATOM 2380 N N . ILE A 1 315 ? -5.457 7.189 24.611 1.00 97.88 315 ILE A N 1
ATOM 2381 C CA . ILE A 1 315 ? -5.995 5.921 24.128 1.00 97.88 315 ILE A CA 1
ATOM 2382 C C . ILE A 1 315 ? -7.256 6.211 23.337 1.00 97.88 315 ILE A C 1
ATOM 2384 O O . ILE A 1 315 ? -8.181 6.863 23.828 1.00 97.88 315 ILE A O 1
ATOM 2388 N N . GLU A 1 316 ? -7.253 5.749 22.094 1.00 96.75 316 GLU A N 1
ATOM 2389 C CA . GLU A 1 316 ? -8.254 6.073 21.087 1.00 96.75 316 GLU A CA 1
ATOM 2390 C C . GLU A 1 316 ? -8.763 4.790 20.435 1.00 96.75 316 GLU A C 1
ATOM 2392 O O . GLU A 1 316 ? -7.989 3.877 20.153 1.00 96.75 316 GLU A O 1
ATOM 2397 N N . ASP A 1 317 ? -10.066 4.734 20.182 1.00 96.62 317 ASP A N 1
ATOM 2398 C CA . ASP A 1 317 ? -10.726 3.682 19.411 1.00 96.62 317 ASP A CA 1
ATOM 2399 C C . ASP A 1 317 ? -12.026 4.265 18.850 1.00 96.62 317 ASP A C 1
ATOM 2401 O O . ASP A 1 317 ? -12.751 4.973 19.561 1.00 96.62 317 ASP A O 1
ATOM 2405 N N . THR A 1 318 ? -12.329 4.002 17.582 1.00 96.56 318 THR A N 1
ATOM 2406 C CA . THR A 1 318 ? -13.522 4.560 16.934 1.00 96.56 318 THR A CA 1
ATOM 2407 C C . THR A 1 318 ? -14.773 4.116 17.689 1.00 96.56 318 THR A C 1
ATOM 2409 O O . THR A 1 318 ? -14.943 2.937 17.988 1.00 96.56 318 THR A O 1
ATOM 2412 N N . GLY A 1 319 ? -15.655 5.059 18.027 1.00 96.50 319 GLY A N 1
ATOM 2413 C CA . GLY A 1 319 ? -16.874 4.766 18.788 1.00 96.50 319 GLY A CA 1
ATOM 2414 C C . GLY A 1 319 ? -16.681 4.621 20.303 1.00 96.50 319 GLY A C 1
ATOM 2415 O O . GLY A 1 319 ? -17.657 4.344 20.999 1.00 96.50 319 GLY A O 1
ATOM 2416 N N . ARG A 1 320 ? -15.471 4.820 20.845 1.00 96.38 320 ARG A N 1
ATOM 2417 C CA . ARG A 1 320 ? -15.216 4.861 22.298 1.00 96.38 320 ARG A CA 1
ATOM 2418 C C . ARG A 1 320 ? -14.880 6.272 22.774 1.00 96.38 320 ARG A C 1
ATOM 2420 O O . ARG A 1 320 ? -14.498 7.138 21.991 1.00 96.38 320 ARG A O 1
ATOM 2427 N N . GLN A 1 321 ? -15.011 6.500 24.078 1.00 95.19 321 GLN A N 1
ATOM 2428 C CA . GLN A 1 321 ? -14.489 7.709 24.709 1.00 95.19 321 GLN A CA 1
ATOM 2429 C C . GLN A 1 321 ? -12.960 7.651 24.773 1.00 95.19 321 GLN A C 1
ATOM 2431 O O . GLN A 1 321 ? -12.387 6.639 25.177 1.00 95.19 321 GLN A O 1
ATOM 2436 N N . THR A 1 322 ? -12.309 8.750 24.399 1.00 96.31 322 THR A N 1
ATOM 2437 C CA . THR A 1 322 ? -10.858 8.907 24.534 1.00 96.31 322 THR A CA 1
ATOM 2438 C C . THR A 1 322 ? -10.456 8.920 26.005 1.00 96.31 322 THR A C 1
ATOM 2440 O O . THR A 1 322 ? -11.054 9.637 26.810 1.00 96.31 322 THR A O 1
ATOM 2443 N N . VAL A 1 323 ? -9.402 8.178 26.344 1.00 96.75 323 VAL A N 1
ATOM 2444 C CA . VAL A 1 323 ? -8.799 8.187 27.683 1.00 96.75 323 VAL A CA 1
ATOM 2445 C C . VAL A 1 323 ? -7.431 8.854 27.612 1.00 96.75 323 VAL A C 1
ATOM 2447 O O . VAL A 1 323 ? -6.614 8.502 26.766 1.00 96.75 323 VAL A O 1
ATOM 2450 N N . THR A 1 324 ? -7.164 9.793 28.515 1.00 97.19 324 THR A N 1
ATOM 2451 C CA . THR A 1 324 ? -5.844 10.420 28.666 1.00 97.19 324 THR A CA 1
ATOM 2452 C C . THR A 1 324 ? -5.274 10.047 30.022 1.00 97.19 324 THR A C 1
ATOM 2454 O O . THR A 1 324 ? -5.960 10.180 31.034 1.00 97.19 324 THR A O 1
ATOM 2457 N N . ASP A 1 325 ? -4.019 9.613 30.042 1.00 95.56 325 ASP A N 1
ATOM 2458 C CA . ASP A 1 325 ? -3.314 9.227 31.264 1.00 95.56 325 ASP A CA 1
ATOM 2459 C C . ASP A 1 325 ? -1.805 9.495 31.114 1.00 95.56 325 ASP A C 1
ATOM 2461 O O . ASP A 1 325 ? -1.355 10.131 30.155 1.00 95.56 325 ASP A O 1
ATOM 2465 N N . LYS A 1 326 ? -1.005 9.017 32.062 1.00 96.25 326 LYS A N 1
ATOM 2466 C CA . LYS A 1 326 ? 0.451 8.998 32.000 1.00 96.25 326 LYS A CA 1
ATOM 2467 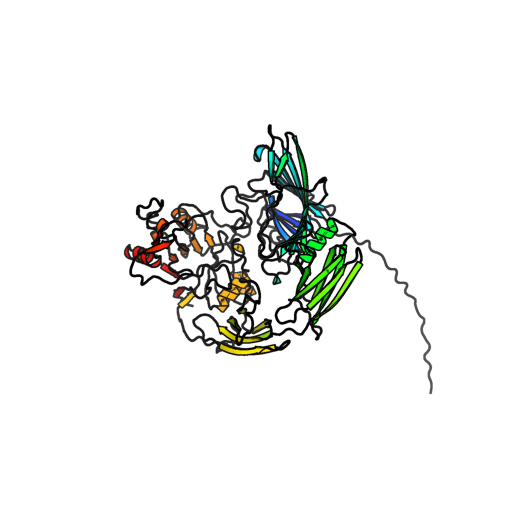C C . LYS A 1 326 ? 0.999 7.648 32.445 1.00 96.25 326 LYS A C 1
ATOM 2469 O O . LYS A 1 326 ? 0.506 7.039 33.389 1.00 96.25 326 LYS A O 1
ATOM 2474 N N . ILE A 1 327 ? 2.085 7.222 31.813 1.00 96.62 327 ILE A N 1
ATOM 2475 C CA . ILE A 1 327 ? 2.828 6.018 32.198 1.00 96.62 327 ILE A CA 1
ATOM 2476 C C . ILE A 1 327 ? 4.204 6.398 32.731 1.00 96.62 327 ILE A C 1
ATOM 2478 O O . ILE A 1 327 ? 4.848 7.312 32.221 1.00 96.62 327 ILE A O 1
ATOM 2482 N N . ALA A 1 328 ? 4.661 5.680 33.756 1.00 97.25 328 ALA A N 1
ATOM 2483 C CA . ALA A 1 328 ? 6.007 5.805 34.304 1.00 97.25 328 ALA A CA 1
ATOM 2484 C C . ALA A 1 328 ? 6.787 4.512 34.035 1.00 97.25 328 ALA A C 1
ATOM 2486 O O . ALA A 1 328 ? 6.521 3.463 34.631 1.00 97.25 328 ALA A O 1
ATOM 2487 N N . ILE A 1 329 ? 7.758 4.590 33.131 1.00 97.62 329 ILE A N 1
ATOM 2488 C CA . ILE A 1 329 ? 8.612 3.475 32.730 1.00 97.62 329 ILE A CA 1
ATOM 2489 C C . ILE A 1 329 ? 9.905 3.525 33.535 1.00 97.62 329 ILE A C 1
ATOM 2491 O O . ILE A 1 329 ? 10.592 4.546 33.590 1.00 97.62 329 ILE A O 1
ATOM 2495 N N . LYS A 1 330 ? 10.245 2.407 34.180 1.00 97.00 330 LYS A N 1
ATOM 2496 C CA . LYS A 1 330 ? 11.477 2.257 34.962 1.00 97.00 330 LYS A CA 1
ATOM 2497 C C . LYS A 1 330 ? 12.386 1.238 34.290 1.00 97.00 330 LYS A C 1
ATOM 2499 O O . LYS A 1 330 ? 11.929 0.159 33.926 1.00 97.00 330 LYS A O 1
ATOM 2504 N N . ALA A 1 331 ? 13.670 1.571 34.196 1.00 96.69 331 ALA A N 1
ATOM 2505 C CA . ALA A 1 331 ? 14.685 0.705 33.610 1.00 96.69 331 ALA A CA 1
ATOM 2506 C C . ALA A 1 331 ? 14.662 -0.710 34.222 1.00 96.69 331 ALA A C 1
ATOM 2508 O O . ALA A 1 331 ? 14.612 -0.860 35.447 1.00 96.69 331 ALA A O 1
ATOM 2509 N N . GLY A 1 332 ? 14.666 -1.732 33.364 1.00 95.00 332 GLY A N 1
ATOM 2510 C CA . GLY A 1 332 ? 14.676 -3.150 33.735 1.00 95.00 332 GLY A CA 1
ATOM 2511 C C . GLY A 1 332 ? 13.417 -3.652 34.452 1.00 95.00 332 GLY A C 1
ATOM 2512 O O . GLY A 1 332 ? 13.428 -4.763 34.978 1.00 95.00 332 GLY A O 1
ATOM 2513 N N . LYS A 1 333 ? 12.344 -2.854 34.530 1.00 96.62 333 LYS A N 1
ATOM 2514 C CA . LYS A 1 333 ? 11.084 -3.242 35.179 1.00 96.62 333 LYS A CA 1
ATOM 2515 C C . LYS A 1 333 ? 9.952 -3.334 34.168 1.00 96.62 333 LYS A C 1
ATOM 2517 O O . LYS A 1 333 ? 9.918 -2.585 33.195 1.00 96.62 333 LYS A O 1
ATOM 2522 N N . SER A 1 334 ? 9.003 -4.219 34.459 1.00 96.62 334 SER A N 1
ATOM 2523 C CA . SER A 1 334 ? 7.708 -4.250 33.786 1.00 96.62 334 SER A CA 1
ATOM 2524 C C . SER A 1 334 ? 6.717 -3.355 34.532 1.00 96.62 334 SER A C 1
ATOM 2526 O O . SER A 1 334 ? 6.553 -3.479 35.749 1.00 96.62 334 SER A O 1
ATOM 2528 N N . THR A 1 335 ? 6.091 -2.439 33.802 1.00 97.00 335 THR A N 1
ATOM 2529 C CA . THR A 1 335 ? 5.007 -1.568 34.250 1.00 97.00 335 THR A CA 1
ATOM 2530 C C . THR A 1 335 ? 3.698 -2.127 33.683 1.00 97.00 335 THR A C 1
ATOM 2532 O O . THR A 1 335 ? 3.474 -2.014 32.474 1.00 97.00 335 THR A O 1
ATOM 2535 N N . PRO A 1 336 ? 2.839 -2.751 34.510 1.00 96.44 336 PRO A N 1
ATOM 2536 C CA . PRO A 1 336 ? 1.534 -3.217 34.064 1.00 96.44 336 PRO A CA 1
ATOM 2537 C C . PRO A 1 336 ? 0.557 -2.045 33.911 1.00 96.44 336 PRO A C 1
ATOM 2539 O O . PRO A 1 336 ? 0.582 -1.100 34.703 1.00 96.44 336 PRO A O 1
ATOM 2542 N N . MET A 1 337 ? -0.324 -2.132 32.919 1.00 94.75 337 MET A N 1
ATOM 2543 C CA . MET A 1 337 ? -1.424 -1.197 32.705 1.00 94.75 337 MET A CA 1
ATOM 2544 C C . MET A 1 337 ? -2.681 -1.964 32.294 1.00 94.75 337 MET A C 1
ATOM 2546 O O . MET A 1 337 ? -2.854 -2.310 31.130 1.00 94.75 337 MET A O 1
ATOM 2550 N N . ASP A 1 338 ? -3.581 -2.194 33.242 1.00 93.50 338 ASP A N 1
ATOM 2551 C CA . ASP A 1 338 ? -4.897 -2.755 32.944 1.00 93.50 338 ASP A CA 1
ATOM 2552 C C . ASP A 1 338 ? -5.908 -1.614 32.876 1.00 93.50 338 ASP A C 1
ATOM 2554 O O . ASP A 1 338 ? -6.166 -0.942 33.879 1.00 93.50 338 ASP A O 1
ATOM 2558 N N . LEU A 1 339 ? -6.467 -1.380 31.690 1.00 93.31 339 LEU A N 1
ATOM 2559 C CA . LEU A 1 339 ? -7.412 -0.295 31.466 1.00 93.31 339 LEU A CA 1
ATOM 2560 C C . LEU A 1 339 ? -8.747 -0.827 30.955 1.00 93.31 339 LEU A C 1
ATOM 2562 O O . LEU A 1 339 ? -8.805 -1.633 30.025 1.00 93.31 339 LEU A O 1
ATOM 2566 N N . LYS A 1 340 ? -9.822 -0.312 31.556 1.00 94.56 340 LYS A N 1
ATOM 2567 C CA . LYS A 1 340 ? -11.190 -0.515 31.088 1.00 94.56 340 LYS A CA 1
ATOM 2568 C C . LYS A 1 340 ? -11.623 0.659 30.224 1.00 94.56 340 LYS A C 1
ATOM 2570 O O . LYS A 1 340 ? -11.664 1.794 30.695 1.00 94.56 340 LYS A O 1
ATOM 2575 N N . LEU A 1 341 ? -11.924 0.380 28.964 1.00 96.06 341 LEU A N 1
ATOM 2576 C CA . LEU A 1 341 ? -12.461 1.345 28.016 1.00 96.06 341 LEU A CA 1
ATOM 2577 C C . LEU A 1 341 ? -13.990 1.308 28.025 1.00 96.06 341 LEU A C 1
ATOM 2579 O O . LEU A 1 341 ? -14.607 0.256 28.202 1.00 96.06 341 LEU A O 1
ATOM 2583 N N . SER A 1 342 ? -14.607 2.456 27.744 1.00 95.62 342 SER A N 1
ATOM 2584 C CA . SER A 1 342 ? -16.055 2.533 27.543 1.00 95.62 342 SER A CA 1
ATOM 2585 C C . SER A 1 342 ? -16.492 1.559 26.451 1.00 95.62 342 SER A C 1
ATOM 2587 O O . SER A 1 342 ? -15.788 1.430 25.443 1.00 95.62 342 SER A O 1
ATOM 2589 N N . LYS A 1 343 ? -17.674 0.951 26.582 1.00 94.88 343 LYS A N 1
ATOM 2590 C CA . LYS A 1 343 ? -18.288 0.159 25.505 1.00 94.88 343 LYS A CA 1
ATOM 2591 C C . LYS A 1 343 ? -18.288 0.935 24.175 1.00 94.88 343 LYS A C 1
ATOM 2593 O O . LYS A 1 343 ? -18.541 2.138 24.156 1.00 94.88 343 LYS A O 1
ATOM 2598 N N . GLN A 1 344 ? -17.987 0.247 23.075 1.00 96.62 344 GLN A N 1
ATOM 2599 C CA . GLN A 1 344 ? -17.921 0.850 21.742 1.00 96.62 344 GLN A CA 1
ATOM 2600 C C . GLN A 1 344 ? -19.323 1.070 21.172 1.00 96.62 344 GLN A C 1
ATOM 2602 O O . GLN A 1 344 ? -20.124 0.137 21.138 1.00 96.62 344 GLN A O 1
ATOM 2607 N N . ALA A 1 345 ? -19.598 2.287 20.709 1.00 97.81 345 ALA A N 1
ATOM 2608 C CA . ALA A 1 345 ? -20.772 2.581 19.904 1.00 97.81 345 ALA A CA 1
ATOM 2609 C C . ALA A 1 345 ? -20.576 2.082 18.463 1.00 97.81 345 ALA A C 1
ATOM 2611 O O . ALA A 1 345 ? -19.496 2.238 17.883 1.00 97.81 345 ALA A O 1
ATOM 2612 N N . ALA A 1 346 ? -21.605 1.458 17.893 1.00 98.25 346 ALA A N 1
ATOM 2613 C CA . ALA A 1 346 ? -21.531 0.874 16.557 1.00 98.25 346 ALA A CA 1
ATOM 2614 C C . ALA A 1 346 ? -22.904 0.711 15.902 1.00 98.25 346 ALA A C 1
ATOM 2616 O O . ALA A 1 346 ? -23.949 0.770 16.554 1.00 98.25 346 ALA A O 1
ATOM 2617 N N . VAL A 1 347 ? -22.884 0.447 14.599 1.00 98.81 347 VAL A N 1
ATOM 2618 C CA . VAL A 1 347 ? -24.063 0.056 13.829 1.00 98.81 347 VAL A CA 1
ATOM 2619 C C . VAL A 1 347 ? -23.838 -1.339 13.247 1.00 98.81 347 VAL A C 1
ATOM 2621 O O . VAL A 1 347 ? -22.820 -1.597 12.604 1.00 98.81 347 VAL A O 1
ATOM 2624 N N . ASN A 1 348 ? -24.779 -2.242 13.501 1.00 98.75 348 ASN A N 1
ATOM 2625 C CA . ASN A 1 348 ? -24.829 -3.584 12.933 1.00 98.75 348 ASN A CA 1
ATOM 2626 C C . ASN A 1 348 ? -25.697 -3.546 11.671 1.00 98.75 348 ASN A C 1
ATOM 2628 O O . ASN A 1 348 ? -26.811 -3.024 11.709 1.00 98.75 348 ASN A O 1
ATOM 2632 N N . PHE A 1 349 ? -25.203 -4.094 10.568 1.00 98.81 349 PHE A N 1
ATOM 2633 C CA . PHE A 1 349 ? -25.892 -4.106 9.282 1.00 98.81 349 PHE A CA 1
ATOM 2634 C C . PHE A 1 349 ? -26.220 -5.530 8.849 1.00 98.81 349 PHE A C 1
ATOM 2636 O O . PHE A 1 349 ? -25.392 -6.427 9.005 1.00 98.81 349 PHE A O 1
ATOM 2643 N N . SER A 1 350 ? -27.406 -5.695 8.260 1.00 98.69 350 SER A N 1
ATOM 2644 C CA . SER A 1 350 ? -27.757 -6.846 7.427 1.00 98.69 350 SER A CA 1
ATOM 2645 C C . SER A 1 350 ? -28.389 -6.341 6.133 1.00 98.69 350 SER A C 1
ATOM 2647 O O . SER A 1 350 ? -29.510 -5.824 6.132 1.00 98.69 350 SER A O 1
ATOM 2649 N N . VAL A 1 351 ? -27.635 -6.426 5.038 1.00 98.75 351 VAL A N 1
ATOM 2650 C CA . VAL A 1 351 ? -28.001 -5.884 3.723 1.00 98.75 351 VAL A CA 1
ATOM 2651 C C . VAL A 1 351 ? -28.184 -7.026 2.734 1.00 98.75 351 VAL A C 1
ATOM 2653 O O . VAL A 1 351 ? -27.245 -7.767 2.440 1.00 98.75 351 VAL A O 1
ATOM 2656 N N . LYS A 1 352 ? -29.407 -7.163 2.217 1.00 98.62 352 LYS A N 1
ATOM 2657 C CA . LYS A 1 352 ? -29.815 -8.285 1.361 1.00 98.62 352 LYS A CA 1
ATOM 2658 C C . LYS A 1 352 ? -30.413 -7.826 0.038 1.00 98.62 352 LYS A C 1
ATOM 2660 O O . LYS A 1 352 ? -30.839 -6.681 -0.095 1.00 98.62 352 LYS A O 1
ATOM 2665 N N . ASP A 1 353 ? -30.477 -8.727 -0.931 1.00 97.50 353 ASP A N 1
ATOM 2666 C CA . ASP A 1 353 ? -31.290 -8.560 -2.135 1.00 97.50 353 ASP A CA 1
ATOM 2667 C C . ASP A 1 353 ? -32.748 -9.023 -1.925 1.00 97.50 353 ASP A C 1
ATOM 2669 O O . ASP A 1 353 ? -33.153 -9.437 -0.833 1.00 97.50 353 ASP A O 1
ATOM 2673 N N . GLU A 1 354 ? -33.564 -8.950 -2.981 1.00 96.81 354 GLU A N 1
ATOM 2674 C CA . GLU A 1 354 ? -34.976 -9.367 -2.957 1.00 96.81 354 GLU A CA 1
ATOM 2675 C C . GLU A 1 354 ? -35.176 -10.882 -2.785 1.00 96.81 354 GLU A C 1
ATOM 2677 O O . GLU A 1 354 ? -36.270 -11.310 -2.414 1.00 96.81 354 GLU A O 1
ATOM 2682 N N . ALA A 1 355 ? -34.139 -11.692 -3.020 1.00 96.44 355 ALA A N 1
ATOM 2683 C CA . ALA A 1 355 ? -34.140 -13.132 -2.770 1.00 96.44 355 ALA A CA 1
ATOM 2684 C C . ALA A 1 355 ? -33.695 -13.482 -1.335 1.00 96.44 355 ALA A C 1
ATOM 2686 O O . ALA A 1 355 ? -33.732 -14.651 -0.946 1.00 96.44 355 ALA A O 1
ATOM 2687 N N . GLY A 1 356 ? -33.307 -12.484 -0.534 1.00 96.62 356 GLY A N 1
ATOM 2688 C CA . GLY A 1 356 ? -32.825 -12.658 0.834 1.00 96.62 356 GLY A CA 1
ATOM 2689 C C . GLY A 1 356 ? -31.350 -13.058 0.930 1.00 96.62 356 GLY A C 1
ATOM 2690 O O . GLY A 1 356 ? -30.915 -13.474 2.006 1.00 96.62 356 GLY A O 1
ATOM 2691 N N . VAL A 1 357 ? -30.587 -12.939 -0.159 1.00 95.94 357 VAL A N 1
ATOM 2692 C CA . VAL A 1 357 ? -29.145 -13.210 -0.202 1.00 95.94 357 VAL A CA 1
ATOM 2693 C C . VAL A 1 357 ? -28.389 -11.971 0.272 1.00 95.94 357 VAL A C 1
ATOM 2695 O O . VAL A 1 357 ? -28.700 -10.862 -0.160 1.00 95.94 357 VAL A O 1
ATOM 2698 N N . SER A 1 358 ? -27.404 -12.138 1.158 1.00 97.50 358 SER A N 1
ATOM 2699 C CA . SER A 1 358 ? -26.543 -11.030 1.588 1.00 97.50 358 SER A CA 1
ATOM 2700 C C . SER A 1 358 ? -25.643 -10.569 0.434 1.00 97.50 358 SER A C 1
ATOM 2702 O O . SER A 1 358 ? -25.102 -11.391 -0.310 1.00 97.50 358 SER A O 1
ATOM 2704 N N . ILE A 1 359 ? -25.514 -9.254 0.255 1.00 98.19 359 ILE A N 1
ATOM 2705 C CA . ILE A 1 359 ? -24.872 -8.650 -0.923 1.00 98.19 359 ILE A CA 1
ATOM 2706 C C . ILE A 1 359 ? -23.836 -7.587 -0.533 1.00 98.19 359 ILE A C 1
ATOM 2708 O O . ILE A 1 359 ? -24.042 -6.873 0.449 1.00 98.19 359 ILE A O 1
ATOM 2712 N N . PRO A 1 360 ? -22.755 -7.410 -1.322 1.00 98.50 360 PRO A N 1
ATOM 2713 C CA . PRO A 1 360 ? -21.818 -6.316 -1.107 1.00 98.50 360 PRO A CA 1
ATOM 2714 C C . PRO A 1 360 ? -22.509 -4.952 -1.193 1.00 98.50 360 PRO A C 1
ATOM 2716 O O . PRO A 1 360 ? -23.362 -4.734 -2.063 1.00 98.50 360 PRO A O 1
ATOM 2719 N N . CYS A 1 361 ? -22.115 -4.018 -0.332 1.00 98.44 361 CYS A N 1
ATOM 2720 C CA . CYS A 1 361 ? -22.740 -2.702 -0.235 1.00 98.44 361 CYS A CA 1
ATOM 2721 C C . CYS A 1 361 ? -21.779 -1.633 0.295 1.00 98.44 361 CYS A C 1
ATOM 2723 O O . CYS A 1 361 ? -20.815 -1.935 1.000 1.00 98.44 361 CYS A O 1
ATOM 2725 N N . LYS A 1 362 ? -22.107 -0.370 0.024 1.00 97.88 362 LYS A N 1
ATOM 2726 C CA . LYS A 1 362 ? -21.458 0.815 0.591 1.00 97.88 362 LYS A CA 1
ATOM 2727 C C . LYS A 1 362 ? -22.410 1.530 1.543 1.00 97.88 362 LYS A C 1
ATOM 2729 O O . LYS A 1 362 ? -23.565 1.777 1.197 1.00 97.88 362 LYS A O 1
ATOM 2734 N N . VAL A 1 363 ? -21.899 1.917 2.704 1.00 98.50 363 VAL A N 1
ATOM 2735 C CA . VAL A 1 363 ? -22.577 2.739 3.706 1.00 98.50 363 VAL A CA 1
ATOM 2736 C C . VAL A 1 363 ? -21.886 4.087 3.812 1.00 98.50 363 VAL A C 1
ATOM 2738 O O . VAL A 1 363 ? -20.661 4.152 3.867 1.00 98.50 363 VAL A O 1
ATOM 2741 N N . GLN A 1 364 ? -22.676 5.152 3.870 1.00 98.12 364 GLN A N 1
ATOM 2742 C CA . GLN A 1 364 ? -22.231 6.519 4.111 1.00 98.12 364 GLN A CA 1
ATOM 2743 C C . GLN A 1 364 ? -22.857 7.016 5.415 1.00 98.12 364 GLN A C 1
ATOM 2745 O O . GLN A 1 364 ? -24.063 6.853 5.625 1.00 98.12 364 GLN A O 1
ATOM 2750 N N . PHE A 1 365 ? -22.047 7.620 6.282 1.00 98.56 365 PHE A N 1
ATOM 2751 C CA . PHE A 1 365 ? -22.476 8.177 7.562 1.00 98.56 365 PHE A CA 1
ATOM 2752 C C . PHE A 1 365 ? -22.470 9.702 7.488 1.00 98.56 365 PHE A C 1
ATOM 2754 O O . PHE A 1 365 ? -21.482 10.352 7.826 1.00 98.56 365 PHE A O 1
ATOM 2761 N N . ASN A 1 366 ? -23.586 10.286 7.054 1.00 98.38 366 ASN A N 1
ATOM 2762 C CA . ASN A 1 366 ? -23.683 11.730 6.877 1.00 98.38 366 ASN A CA 1
ATOM 2763 C C . ASN A 1 366 ? -24.052 12.382 8.216 1.00 98.38 366 ASN A C 1
ATOM 2765 O O . ASN A 1 366 ? -25.156 12.146 8.715 1.00 98.38 366 ASN A O 1
ATOM 2769 N N . PRO A 1 367 ? -23.168 13.177 8.841 1.00 98.12 367 PRO A N 1
ATOM 2770 C CA . PRO A 1 367 ? -23.485 13.822 10.107 1.00 98.12 367 PRO A CA 1
ATOM 2771 C C . PRO A 1 367 ? -24.616 14.844 9.937 1.00 98.12 367 PRO A C 1
ATOM 2773 O O . PRO A 1 367 ? -24.616 15.645 9.001 1.00 98.12 367 PRO A O 1
ATOM 2776 N N . ILE A 1 368 ? -25.552 14.865 10.884 1.00 98.38 368 ILE A N 1
ATOM 2777 C CA . ILE A 1 368 ? -26.649 15.841 10.930 1.00 98.38 368 ILE A CA 1
ATOM 2778 C C . ILE A 1 368 ? -26.700 16.542 12.291 1.00 98.38 368 ILE A C 1
ATOM 2780 O O . ILE A 1 368 ? -26.076 16.114 13.264 1.00 98.38 368 ILE A O 1
ATOM 2784 N N . GLU A 1 369 ? -27.438 17.654 12.353 1.00 96.50 369 GLU A N 1
ATOM 2785 C CA . GLU A 1 369 ? -27.710 18.402 13.593 1.00 96.50 369 GLU A CA 1
ATOM 2786 C C . GLU A 1 369 ? -26.453 18.805 14.394 1.00 96.50 369 GLU A C 1
ATOM 2788 O O . GLU A 1 369 ? -26.455 18.819 15.622 1.00 96.50 369 GLU A O 1
ATOM 2793 N N . GLY A 1 370 ? -25.365 19.158 13.702 1.00 95.56 370 GLY A N 1
ATOM 2794 C CA . GLY A 1 370 ? -24.123 19.620 14.335 1.00 95.56 370 GLY A CA 1
ATOM 2795 C C . GLY A 1 370 ? -23.197 18.505 14.828 1.00 95.56 370 GLY A C 1
ATOM 2796 O O . GLY A 1 370 ? -22.171 18.804 15.439 1.00 95.56 370 GLY A O 1
ATOM 2797 N N . THR A 1 371 ? -23.518 17.240 14.540 1.00 97.69 371 THR A N 1
ATOM 2798 C CA . THR A 1 371 ? -22.592 16.115 14.730 1.00 97.69 371 THR A CA 1
ATOM 2799 C C . THR A 1 371 ? -21.316 16.349 13.902 1.00 97.69 371 THR A C 1
ATOM 2801 O O . THR A 1 371 ? -21.413 16.762 12.745 1.00 97.69 371 THR A O 1
ATOM 2804 N N . PRO A 1 372 ? -20.108 16.138 14.452 1.00 97.00 372 PRO A N 1
ATOM 2805 C CA . PRO A 1 372 ? -18.876 16.210 13.669 1.00 97.00 372 PRO A CA 1
ATOM 2806 C C . PRO A 1 372 ? -18.810 15.122 12.590 1.00 97.00 372 PRO A C 1
ATOM 2808 O O . PRO A 1 372 ? -19.307 14.015 12.791 1.00 97.00 372 PRO A O 1
ATOM 2811 N N . ALA A 1 373 ? -18.149 15.412 11.466 1.00 96.75 373 ALA A N 1
ATOM 2812 C CA . ALA A 1 373 ? -17.893 14.399 10.445 1.00 96.75 373 ALA A CA 1
ATOM 2813 C C . ALA A 1 373 ? -17.045 13.250 11.019 1.00 96.75 373 ALA A C 1
ATOM 2815 O O . ALA A 1 373 ? -16.018 13.520 11.657 1.00 96.75 373 ALA A O 1
ATOM 2816 N N . PRO A 1 374 ? -17.458 11.985 10.821 1.00 96.69 374 PRO A N 1
ATOM 2817 C CA . PRO A 1 374 ? -16.691 10.852 11.304 1.00 96.69 374 PRO A CA 1
ATOM 2818 C C . PRO A 1 374 ? -15.400 10.690 10.493 1.00 96.69 374 PRO A C 1
ATOM 2820 O O . PRO A 1 374 ? -15.307 11.082 9.331 1.00 96.69 374 PRO A O 1
ATOM 2823 N N . ASN A 1 375 ? -14.394 10.096 11.131 1.00 96.00 375 ASN A N 1
ATOM 2824 C CA . ASN A 1 375 ? -13.184 9.622 10.472 1.00 96.00 375 ASN A CA 1
ATOM 2825 C C . ASN A 1 375 ? -12.937 8.173 10.903 1.00 96.00 375 ASN A C 1
ATOM 2827 O O . ASN A 1 375 ? -12.393 7.918 11.976 1.00 96.00 375 ASN A O 1
ATOM 2831 N N . LEU A 1 376 ? -13.403 7.238 10.081 1.00 96.62 376 LEU A N 1
ATOM 2832 C CA . LEU A 1 376 ? -13.364 5.799 10.322 1.00 96.62 376 LEU A CA 1
ATOM 2833 C C . LEU A 1 376 ? -12.013 5.170 9.954 1.00 96.62 376 LEU A C 1
ATOM 2835 O O . LEU A 1 376 ? -11.721 4.060 10.398 1.00 96.62 376 LEU A O 1
ATOM 2839 N N . GLY A 1 377 ? -11.181 5.869 9.177 1.00 94.75 377 GLY A N 1
ATOM 2840 C CA . GLY A 1 377 ? -9.905 5.340 8.710 1.00 94.75 377 GLY A CA 1
ATOM 2841 C C . GLY A 1 377 ? -9.371 6.017 7.444 1.00 94.75 377 GLY A C 1
ATOM 2842 O O . GLY A 1 377 ? -9.955 6.992 6.960 1.00 94.75 377 GLY A O 1
ATOM 2843 N N . PRO A 1 378 ? -8.236 5.521 6.916 1.00 94.31 378 PRO A N 1
ATOM 2844 C CA . PRO A 1 378 ? -7.603 6.048 5.708 1.00 94.31 378 PRO A CA 1
ATOM 2845 C C . PRO A 1 378 ? -8.496 5.890 4.470 1.00 94.31 378 PRO A C 1
ATOM 2847 O O . PRO A 1 378 ? -9.385 5.049 4.432 1.00 94.31 378 PRO A O 1
ATOM 2850 N N . THR A 1 379 ? -8.233 6.673 3.423 1.00 94.12 379 THR A N 1
ATOM 2851 C CA . THR A 1 379 ? -9.046 6.722 2.191 1.00 94.12 379 THR A CA 1
ATOM 2852 C C . THR A 1 379 ? -9.030 5.441 1.350 1.00 94.12 379 THR A C 1
ATOM 2854 O O . THR A 1 379 ? -9.791 5.342 0.392 1.00 94.12 379 THR A O 1
ATOM 2857 N N . ASP A 1 380 ? -8.170 4.476 1.664 1.00 92.50 380 ASP A N 1
ATOM 2858 C CA . ASP A 1 380 ? -7.947 3.260 0.869 1.00 92.50 380 ASP A CA 1
ATOM 2859 C C . ASP A 1 380 ? -8.481 1.989 1.523 1.00 92.50 380 ASP A C 1
ATOM 2861 O O . ASP A 1 380 ? -8.410 0.937 0.896 1.00 92.50 380 ASP A O 1
ATOM 2865 N N . ARG A 1 381 ? -8.997 2.083 2.754 1.00 94.62 381 ARG A N 1
ATOM 2866 C CA . ARG A 1 381 ? -9.552 0.948 3.495 1.00 94.62 381 ARG A CA 1
ATOM 2867 C C . ARG A 1 381 ? -11.027 0.766 3.150 1.00 94.62 381 ARG A C 1
ATOM 2869 O O . ARG A 1 381 ? -11.817 1.699 3.284 1.00 94.62 381 ARG A O 1
ATOM 2876 N N . ALA A 1 382 ? -11.441 -0.438 2.775 1.00 96.38 382 ALA A N 1
ATOM 2877 C CA . ALA A 1 382 ? -12.850 -0.739 2.534 1.00 96.38 382 ALA A CA 1
ATOM 2878 C C . ALA A 1 382 ? -13.655 -0.698 3.844 1.00 96.38 382 ALA A C 1
ATOM 2880 O O . ALA A 1 382 ? -14.681 -0.022 3.941 1.00 96.38 382 ALA A O 1
ATOM 2881 N N . HIS A 1 383 ? -13.151 -1.358 4.887 1.00 96.62 383 HIS A N 1
ATOM 2882 C CA . HIS A 1 383 ? -13.781 -1.446 6.208 1.00 96.62 383 HIS A CA 1
ATOM 2883 C C . HIS A 1 383 ? -13.521 -0.200 7.076 1.00 96.62 383 HIS A C 1
ATOM 2885 O O . HIS A 1 383 ? -12.893 -0.271 8.133 1.00 96.62 383 HIS A O 1
ATOM 2891 N N . GLY A 1 384 ? -13.995 0.954 6.605 1.00 95.81 384 GLY A N 1
ATOM 2892 C CA . GLY A 1 384 ? -13.892 2.241 7.290 1.00 95.81 384 GLY A CA 1
ATOM 2893 C C . GLY A 1 384 ? -12.878 3.173 6.632 1.00 95.81 384 GLY A C 1
ATOM 2894 O O . GLY A 1 384 ? -11.695 3.141 6.962 1.00 95.81 384 GLY A O 1
ATOM 2895 N N . CYS A 1 385 ? -13.362 4.050 5.754 1.00 94.69 385 CYS A N 1
ATOM 2896 C CA . CYS A 1 385 ? -12.590 5.116 5.122 1.00 94.69 385 CYS A CA 1
ATOM 2897 C C . CYS A 1 385 ? -13.329 6.447 5.249 1.00 94.69 385 CYS A C 1
ATOM 2899 O O . CYS A 1 385 ? -14.414 6.615 4.699 1.00 94.69 385 CYS A O 1
ATOM 2901 N N . VAL A 1 386 ? -12.730 7.408 5.958 1.00 95.94 386 VAL A N 1
ATOM 2902 C CA . VAL A 1 386 ? -13.332 8.727 6.217 1.00 95.94 386 VAL A CA 1
ATOM 2903 C C . VAL A 1 386 ? -14.745 8.583 6.805 1.00 95.94 386 VAL A C 1
ATOM 2905 O O . VAL A 1 386 ? -14.876 8.211 7.965 1.00 95.94 386 VAL A O 1
ATOM 2908 N N . ASP A 1 387 ? -15.798 8.814 6.033 1.00 96.75 387 ASP A N 1
ATOM 2909 C CA . ASP A 1 387 ? -17.203 8.763 6.434 1.00 96.75 387 ASP A CA 1
ATOM 2910 C C . ASP A 1 387 ? -17.961 7.560 5.846 1.00 96.75 387 ASP A C 1
ATOM 2912 O O . ASP A 1 387 ? -19.193 7.515 5.891 1.00 96.75 387 ASP A O 1
ATOM 2916 N N . GLN A 1 388 ? -17.242 6.573 5.301 1.00 96.94 388 GLN A N 1
ATOM 2917 C CA . GLN A 1 388 ? -17.822 5.441 4.581 1.00 96.94 388 GLN A CA 1
ATOM 2918 C C . GLN A 1 388 ? -17.332 4.087 5.083 1.00 96.94 388 GLN A C 1
ATOM 2920 O O . GLN A 1 388 ? -16.242 3.944 5.638 1.00 96.94 388 GLN A O 1
ATOM 2925 N N . TRP A 1 389 ? -18.148 3.067 4.830 1.00 98.00 389 TRP A N 1
ATOM 2926 C CA . TRP A 1 389 ? -17.817 1.664 5.042 1.00 98.00 389 TRP A CA 1
ATOM 2927 C C . TRP A 1 389 ? -18.284 0.835 3.848 1.00 98.00 389 TRP A C 1
ATOM 2929 O O . TRP A 1 389 ? -19.446 0.899 3.458 1.00 98.00 389 TRP A O 1
ATOM 2939 N N . HIS A 1 390 ? -17.397 0.030 3.280 1.00 98.06 390 HIS A N 1
ATOM 2940 C CA . HIS A 1 390 ? -17.675 -0.858 2.155 1.00 98.06 390 HIS A CA 1
ATOM 2941 C C . HIS A 1 390 ? -17.600 -2.294 2.656 1.00 98.06 390 HIS A C 1
ATOM 2943 O O . HIS A 1 390 ? -16.614 -2.676 3.273 1.00 98.06 390 HIS A O 1
ATOM 2949 N N . SER A 1 391 ? -18.644 -3.082 2.424 1.00 98.12 391 SER A N 1
ATOM 2950 C CA . SER A 1 391 ? -18.714 -4.483 2.835 1.00 98.12 391 SER A CA 1
ATOM 2951 C C . SER A 1 391 ? -18.776 -5.390 1.617 1.00 98.12 391 SER A C 1
ATOM 2953 O O . SER A 1 391 ? -19.549 -5.138 0.693 1.00 98.12 391 SER A O 1
ATOM 2955 N N . GLY A 1 392 ? -17.995 -6.471 1.647 1.00 97.94 392 GLY A N 1
ATOM 2956 C CA . GLY A 1 392 ? -18.063 -7.549 0.659 1.00 97.94 392 GLY A CA 1
ATOM 2957 C C . GLY A 1 392 ? -19.193 -8.554 0.913 1.00 97.94 392 GLY A C 1
ATOM 2958 O O . GLY A 1 392 ? -19.498 -9.350 0.033 1.00 97.94 392 GLY A O 1
ATOM 2959 N N . THR A 1 393 ? -19.814 -8.534 2.097 1.00 96.69 393 THR A N 1
ATOM 2960 C CA . THR A 1 393 ? -20.727 -9.597 2.558 1.00 96.69 393 THR A CA 1
ATOM 2961 C C . THR A 1 393 ? -22.150 -9.121 2.819 1.00 96.69 393 THR A C 1
ATOM 2963 O O . THR A 1 393 ? -23.060 -9.936 2.766 1.00 96.69 393 THR A O 1
ATOM 2966 N N . GLY A 1 394 ? -22.355 -7.839 3.136 1.00 97.19 394 GLY A N 1
ATOM 2967 C CA . GLY A 1 394 ? -23.658 -7.279 3.521 1.00 97.19 394 GLY A CA 1
ATOM 2968 C C . GLY A 1 394 ? -24.027 -7.458 5.001 1.00 97.19 394 GLY A C 1
ATOM 2969 O O . GLY A 1 394 ? -24.828 -6.682 5.514 1.00 97.19 394 GLY A O 1
ATOM 2970 N N . ASP A 1 395 ? -23.394 -8.398 5.710 1.00 97.88 395 ASP A N 1
ATOM 2971 C CA . ASP A 1 395 ? -23.526 -8.590 7.161 1.00 97.88 395 ASP A CA 1
ATOM 2972 C C . ASP A 1 395 ? -22.225 -8.175 7.866 1.00 97.88 395 ASP A C 1
ATOM 2974 O O . ASP A 1 395 ? -21.177 -8.798 7.672 1.00 97.88 395 ASP A O 1
ATOM 2978 N N . PHE A 1 396 ? -22.265 -7.090 8.644 1.00 98.25 396 PHE A N 1
ATOM 2979 C CA . PHE A 1 396 ? -21.074 -6.519 9.283 1.00 98.25 396 PHE A CA 1
ATOM 2980 C C . PHE A 1 396 ? -21.419 -5.559 10.427 1.00 98.25 396 PHE A C 1
ATOM 2982 O O . PHE A 1 396 ? -22.548 -5.093 10.570 1.00 98.25 396 PHE A O 1
ATOM 2989 N N . ARG A 1 397 ? -20.403 -5.227 11.228 1.00 97.88 397 ARG A N 1
ATOM 2990 C CA . ARG A 1 397 ? -20.471 -4.231 12.300 1.00 97.88 397 ARG A CA 1
ATOM 2991 C C . ARG A 1 397 ? -19.515 -3.085 11.996 1.00 97.88 397 ARG A C 1
ATOM 2993 O O . ARG A 1 397 ? -18.323 -3.322 11.831 1.00 97.88 397 ARG A O 1
ATOM 3000 N N . ALA A 1 398 ? -20.026 -1.857 11.980 1.00 98.19 398 ALA A N 1
ATOM 3001 C CA . ALA A 1 398 ? -19.239 -0.647 11.769 1.00 98.19 398 ALA A CA 1
ATOM 3002 C C . ALA A 1 398 ? -19.176 0.182 13.066 1.00 98.19 398 ALA A C 1
ATOM 3004 O O . ALA A 1 398 ? -20.205 0.717 13.497 1.00 98.19 398 ALA A O 1
ATOM 3005 N N . PRO A 1 399 ? -18.004 0.299 13.719 1.00 97.81 399 PRO A N 1
ATOM 3006 C CA . PRO A 1 399 ? -17.801 1.267 14.792 1.00 97.81 399 PRO A CA 1
ATOM 3007 C C . PRO A 1 399 ? -18.061 2.691 14.301 1.00 97.81 399 PRO A C 1
ATOM 3009 O O . PRO A 1 399 ? -17.591 3.069 13.230 1.00 97.81 399 PRO A O 1
ATOM 3012 N N . LEU A 1 400 ? -18.774 3.494 15.090 1.00 98.44 400 LEU A N 1
ATOM 3013 C CA . LEU A 1 400 ? -19.127 4.866 14.721 1.00 98.44 400 LEU A CA 1
ATOM 3014 C C . LEU A 1 400 ? -19.107 5.758 15.971 1.00 98.44 400 LEU A C 1
ATOM 3016 O O . LEU A 1 400 ? -19.651 5.358 17.004 1.00 98.44 400 LEU A O 1
ATOM 3020 N N . PRO A 1 401 ? -18.497 6.958 15.925 1.00 97.75 401 PRO A N 1
ATOM 3021 C CA . PRO A 1 401 ? -18.589 7.909 17.027 1.00 97.75 401 PRO A CA 1
ATOM 3022 C C . PRO A 1 401 ? -20.054 8.232 17.376 1.00 97.75 401 PRO A C 1
ATOM 3024 O O . PRO A 1 401 ? -20.864 8.397 16.461 1.00 97.75 401 PRO A O 1
ATOM 3027 N N . PRO A 1 402 ? -20.412 8.365 18.667 1.00 98.12 402 PRO A N 1
ATOM 3028 C CA . PRO A 1 402 ? -21.756 8.775 19.067 1.00 98.12 402 PRO A CA 1
ATOM 3029 C C . PRO A 1 402 ? -22.174 10.098 18.416 1.00 98.12 402 PRO A C 1
ATOM 3031 O O . PRO A 1 402 ? -21.364 11.019 18.300 1.00 98.12 402 PRO A O 1
ATOM 3034 N N . GLY A 1 403 ? -23.436 10.198 18.008 1.00 98.19 403 GLY A N 1
ATOM 3035 C CA . GLY A 1 403 ? -23.955 11.355 17.287 1.00 98.19 403 GLY A CA 1
ATOM 3036 C C . GLY A 1 403 ? -25.185 11.036 16.446 1.00 98.19 403 GLY A C 1
ATOM 3037 O O . GLY A 1 403 ? -25.671 9.903 16.423 1.00 98.19 403 GLY A O 1
ATOM 3038 N N . LYS A 1 404 ? -25.680 12.053 15.740 1.00 98.75 404 LYS A N 1
ATOM 3039 C CA . LYS A 1 404 ? -26.827 11.937 14.840 1.00 98.75 404 LYS A CA 1
ATOM 3040 C C . LYS A 1 404 ? -26.363 11.890 13.394 1.00 98.75 404 LYS A C 1
ATOM 3042 O O . LYS A 1 404 ? -25.610 12.761 12.954 1.00 98.75 404 LYS A O 1
ATOM 3047 N N . TYR A 1 405 ? -26.858 10.904 12.654 1.00 98.81 405 TYR A N 1
ATOM 3048 C CA . TYR A 1 405 ? -26.447 10.658 11.274 1.00 98.81 405 TYR A CA 1
ATOM 3049 C C . TYR A 1 405 ? -27.644 10.329 10.389 1.00 98.81 405 TYR A C 1
ATOM 3051 O O . TYR A 1 405 ? -28.561 9.640 10.831 1.00 98.81 405 TYR A O 1
ATOM 3059 N N . GLU A 1 406 ? -27.595 10.756 9.131 1.00 98.81 406 GLU A N 1
ATOM 3060 C CA . GLU A 1 406 ? -28.322 10.110 8.040 1.00 98.81 406 GLU A CA 1
ATOM 3061 C C . GLU A 1 406 ? -27.424 9.011 7.461 1.00 98.81 406 GLU A C 1
ATOM 3063 O O . GLU A 1 406 ? -26.386 9.278 6.846 1.00 98.81 406 GLU A O 1
ATOM 3068 N N . VAL A 1 407 ? -27.810 7.758 7.691 1.00 98.81 407 VAL A N 1
ATOM 3069 C CA . VAL A 1 407 ? -27.106 6.585 7.173 1.00 98.81 407 VAL A CA 1
ATOM 3070 C C . VAL A 1 407 ? -27.695 6.214 5.824 1.00 98.81 407 VAL A C 1
ATOM 3072 O O . VAL A 1 407 ? -28.886 5.913 5.738 1.00 98.81 407 VAL A O 1
ATOM 3075 N N . ILE A 1 408 ? -26.857 6.200 4.787 1.00 98.75 408 ILE A N 1
ATOM 3076 C CA . ILE A 1 408 ? -27.252 5.826 3.426 1.00 98.75 408 ILE A CA 1
ATOM 3077 C C . ILE A 1 408 ? -26.543 4.529 3.033 1.00 98.75 408 ILE A C 1
ATOM 3079 O O . ILE A 1 408 ? -25.318 4.460 3.080 1.00 98.75 408 ILE A O 1
ATOM 3083 N N . VAL A 1 409 ? -27.305 3.512 2.627 1.00 98.75 409 VAL A N 1
ATOM 3084 C CA . VAL A 1 409 ? -26.797 2.212 2.156 1.00 98.75 409 VAL A CA 1
ATOM 3085 C C . VAL A 1 409 ? -27.077 2.069 0.660 1.00 98.75 409 VAL A C 1
ATOM 3087 O O . VAL A 1 409 ? -28.212 2.256 0.221 1.00 98.75 409 VAL A O 1
ATOM 3090 N N . THR A 1 410 ? -26.053 1.730 -0.123 1.00 97.81 410 THR A N 1
ATOM 3091 C CA . THR A 1 410 ? -26.089 1.672 -1.597 1.00 97.81 410 THR A CA 1
ATOM 3092 C C . THR A 1 410 ? -25.378 0.435 -2.149 1.00 97.81 410 THR A C 1
ATOM 3094 O O . THR A 1 410 ? -24.539 -0.163 -1.473 1.00 97.81 410 THR A O 1
ATOM 3097 N N . ARG A 1 411 ? -25.703 0.073 -3.399 1.00 96.50 411 ARG A N 1
ATOM 3098 C CA . ARG A 1 411 ? -24.997 -0.930 -4.212 1.00 96.50 411 ARG A CA 1
ATOM 3099 C C . ARG A 1 411 ? -24.957 -0.485 -5.679 1.00 96.50 411 ARG A C 1
ATOM 3101 O O . ARG A 1 411 ? -25.788 -0.897 -6.483 1.00 96.50 411 ARG A O 1
ATOM 3108 N N . GLY A 1 412 ? -24.021 0.394 -6.030 1.00 93.75 412 GLY A N 1
ATOM 3109 C CA . GLY A 1 412 ? -23.935 0.964 -7.380 1.00 93.75 412 GLY A CA 1
ATOM 3110 C C . GLY A 1 412 ? -25.211 1.682 -7.849 1.00 93.75 412 GLY A C 1
ATOM 3111 O O . GLY A 1 412 ? -26.131 1.939 -7.075 1.00 93.75 412 GLY A O 1
ATOM 3112 N N . ILE A 1 413 ? -25.261 2.020 -9.140 1.00 92.88 413 ILE A N 1
ATOM 3113 C CA . ILE A 1 413 ? -26.329 2.863 -9.713 1.00 92.88 413 ILE A CA 1
ATOM 3114 C C . ILE A 1 413 ? -27.569 2.091 -10.186 1.00 92.88 413 ILE A C 1
ATOM 3116 O O . ILE A 1 413 ? -28.590 2.700 -10.494 1.00 92.88 413 ILE A O 1
ATOM 3120 N N . GLU A 1 414 ? -27.489 0.762 -10.272 1.00 95.31 414 GLU A N 1
ATOM 3121 C CA . GLU A 1 414 ? -28.609 -0.068 -10.734 1.00 95.31 414 GLU A CA 1
ATOM 3122 C C . GLU A 1 414 ? -29.572 -0.470 -9.613 1.00 95.31 414 GLU A C 1
ATOM 3124 O O . GLU A 1 414 ? -30.689 -0.921 -9.882 1.00 95.31 414 GLU A O 1
ATOM 3129 N N . TYR A 1 415 ? -29.151 -0.327 -8.356 1.00 97.25 415 TYR A N 1
ATOM 3130 C CA . TYR A 1 415 ? -29.931 -0.724 -7.192 1.00 97.25 415 TYR A CA 1
ATOM 3131 C C . TYR A 1 415 ? -30.614 0.480 -6.542 1.00 97.25 415 TYR A C 1
ATOM 3133 O O . TYR A 1 415 ? -30.200 1.630 -6.690 1.00 97.25 415 TYR A O 1
ATOM 3141 N N . SER A 1 416 ? -31.674 0.211 -5.784 1.00 97.88 416 SER A N 1
ATOM 3142 C CA . SER A 1 416 ? -32.222 1.169 -4.832 1.00 97.88 416 SER A CA 1
ATOM 3143 C C . SER A 1 416 ? -31.194 1.504 -3.745 1.00 97.88 416 SER A C 1
ATOM 3145 O O . SER A 1 416 ? -30.217 0.783 -3.543 1.00 97.88 416 SER A O 1
ATOM 3147 N N . HIS A 1 417 ? -31.461 2.562 -2.983 1.00 97.88 417 HIS A N 1
ATOM 3148 C CA . HIS A 1 417 ? -30.734 2.869 -1.754 1.00 97.88 417 HIS A CA 1
ATOM 3149 C C . HIS A 1 417 ? -31.676 2.805 -0.548 1.00 97.88 417 HIS A C 1
ATOM 3151 O O . HIS A 1 417 ? -32.896 2.910 -0.696 1.00 97.88 417 HIS A O 1
ATOM 3157 N N . HIS A 1 418 ? -31.099 2.652 0.641 1.00 98.62 418 HIS A N 1
ATOM 3158 C CA . HIS A 1 418 ? -31.782 2.818 1.925 1.00 98.62 418 HIS A CA 1
ATOM 3159 C C . HIS A 1 418 ? -31.247 4.069 2.612 1.00 98.62 418 HIS A C 1
ATOM 3161 O O . HIS A 1 418 ? -30.038 4.275 2.610 1.00 98.62 418 HIS A O 1
ATOM 3167 N N . ALA A 1 419 ? -32.122 4.876 3.206 1.00 98.62 419 ALA A N 1
ATOM 3168 C CA . ALA A 1 419 ? -31.742 6.049 3.988 1.00 98.62 419 ALA A CA 1
ATOM 3169 C C . ALA A 1 419 ? -32.470 6.026 5.334 1.00 98.62 419 ALA A C 1
ATOM 3171 O O . ALA A 1 419 ? -33.683 5.809 5.389 1.00 98.62 419 ALA A O 1
ATOM 3172 N N . GLN A 1 420 ? -31.735 6.234 6.424 1.00 98.50 420 GLN A N 1
ATOM 3173 C CA . GLN A 1 420 ? -32.290 6.220 7.774 1.00 98.50 420 GLN A CA 1
ATOM 3174 C C . GLN A 1 420 ? -31.541 7.184 8.688 1.00 98.50 420 GLN A C 1
ATOM 3176 O O . GLN A 1 420 ? -30.324 7.095 8.837 1.00 98.50 420 GLN A O 1
ATOM 3181 N N . ASN A 1 421 ? -32.289 8.042 9.382 1.00 98.75 421 ASN A N 1
ATOM 3182 C CA . ASN A 1 421 ? -31.732 8.850 10.460 1.00 98.75 421 ASN A CA 1
ATOM 3183 C C . ASN A 1 421 ? -31.578 8.007 11.728 1.00 98.75 421 ASN A C 1
ATOM 3185 O O . ASN A 1 421 ? -32.511 7.311 12.138 1.00 98.75 421 ASN A O 1
ATOM 3189 N N . ILE A 1 422 ? -30.414 8.099 12.363 1.00 98.69 422 ILE A N 1
ATOM 3190 C CA . ILE A 1 422 ? -30.118 7.468 13.650 1.00 98.69 422 ILE A CA 1
ATOM 3191 C C . ILE A 1 422 ? -29.621 8.507 14.654 1.00 98.69 422 ILE A C 1
ATOM 3193 O O . ILE A 1 422 ? -29.001 9.502 14.283 1.00 98.69 422 ILE A O 1
ATOM 3197 N N . ASP A 1 423 ? -29.871 8.240 15.932 1.00 98.56 423 ASP A N 1
ATOM 3198 C CA . ASP A 1 423 ? -29.284 8.953 17.066 1.00 98.56 423 ASP A CA 1
ATOM 3199 C C . ASP A 1 423 ? -28.511 7.929 17.904 1.00 98.56 423 ASP A C 1
ATOM 3201 O O . ASP A 1 423 ? -29.097 7.169 18.678 1.00 98.56 423 ASP A O 1
ATOM 3205 N N . LEU A 1 424 ? -27.204 7.832 17.651 1.00 98.62 424 LEU A N 1
ATOM 3206 C CA . LEU A 1 424 ? -26.327 6.828 18.240 1.00 98.62 424 LEU A CA 1
ATOM 3207 C C . LEU A 1 424 ? -25.754 7.343 19.562 1.00 98.62 424 LEU A C 1
ATOM 3209 O O . LEU A 1 424 ? -24.887 8.218 19.582 1.00 98.62 424 LEU A O 1
ATOM 3213 N N . GLN A 1 425 ? -26.208 6.767 20.670 1.00 98.19 425 GLN A N 1
ATOM 3214 C CA . GLN A 1 425 ? -25.740 7.110 22.010 1.00 98.19 425 GLN A CA 1
ATOM 3215 C C . GLN A 1 425 ? -24.394 6.434 22.348 1.00 98.19 425 GLN A C 1
ATOM 3217 O O . GLN A 1 425 ? -24.041 5.405 21.764 1.00 98.19 425 GLN A O 1
ATOM 3222 N N . PRO A 1 426 ? -23.624 6.959 23.323 1.00 96.81 426 PRO A N 1
ATOM 3223 C CA . PRO A 1 426 ? -22.393 6.318 23.789 1.00 96.81 426 PRO A CA 1
ATOM 3224 C C . PRO A 1 426 ? -22.594 4.854 24.207 1.00 96.81 426 PRO A C 1
ATOM 3226 O O . PRO A 1 426 ? -23.488 4.539 24.991 1.00 96.81 426 PRO A O 1
ATOM 3229 N N . GLY A 1 427 ? -21.754 3.954 23.683 1.00 95.62 427 GLY A N 1
ATOM 3230 C CA . GLY A 1 427 ? -21.812 2.510 23.947 1.00 95.62 427 GLY A CA 1
ATOM 3231 C C . GLY A 1 427 ? -23.046 1.783 23.398 1.00 95.62 427 GLY A C 1
ATOM 3232 O O . GLY A 1 427 ? -23.221 0.591 23.672 1.00 95.62 427 GLY A O 1
ATOM 3233 N N . GLN A 1 428 ? -23.909 2.477 22.650 1.00 97.56 428 GLN A N 1
ATOM 3234 C CA . GLN A 1 428 ? -25.089 1.891 22.027 1.00 97.56 428 GLN A CA 1
ATOM 3235 C C . GLN A 1 428 ? -24.713 1.130 20.756 1.00 97.56 428 GLN A C 1
ATOM 3237 O O . GLN A 1 428 ? -23.839 1.542 19.998 1.00 97.56 428 GLN A O 1
ATOM 3242 N N . GLU A 1 429 ? -25.441 0.049 20.495 1.00 97.81 429 GLU A N 1
ATOM 3243 C CA . GLU A 1 429 ? -25.468 -0.575 19.178 1.00 97.81 429 GLU A CA 1
ATOM 3244 C C . GLU A 1 429 ? -26.855 -0.409 18.559 1.00 97.81 429 GLU A C 1
ATOM 3246 O O . GLU A 1 429 ? -27.869 -0.662 19.215 1.00 97.81 429 GLU A O 1
ATOM 3251 N N . ILE A 1 430 ? -26.900 0.040 17.307 1.00 98.69 430 ILE A N 1
ATOM 3252 C CA . ILE A 1 430 ? -28.125 0.138 16.503 1.00 98.69 430 ILE A CA 1
ATOM 3253 C C . ILE A 1 430 ? -28.041 -0.910 15.396 1.00 98.69 430 ILE A C 1
ATOM 3255 O O . ILE A 1 430 ? -26.974 -1.117 14.833 1.00 98.69 430 ILE A O 1
ATOM 3259 N N . THR A 1 431 ? -29.152 -1.573 15.078 1.00 98.75 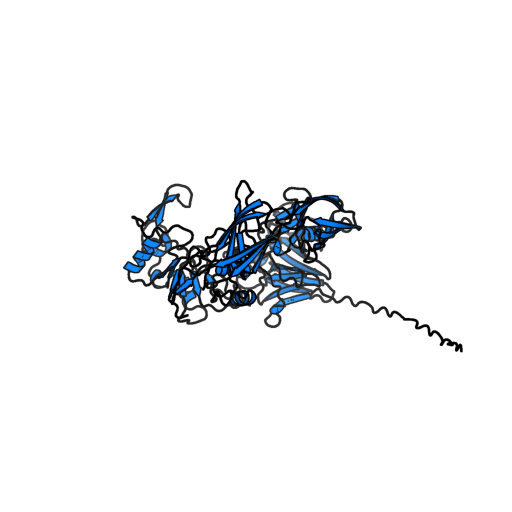431 THR A N 1
ATOM 3260 C CA . THR A 1 431 ? -29.212 -2.520 13.953 1.00 98.75 431 THR A CA 1
ATOM 3261 C C . THR A 1 431 ? -29.986 -1.899 12.794 1.00 98.75 431 THR A C 1
ATOM 3263 O O . THR A 1 431 ? -31.071 -1.358 13.007 1.00 98.75 431 THR A O 1
ATOM 3266 N N . ILE A 1 432 ? -29.426 -1.971 11.586 1.00 98.75 432 ILE A N 1
ATOM 3267 C CA . ILE A 1 432 ? -30.063 -1.576 10.327 1.00 98.75 432 ILE A CA 1
ATOM 3268 C C . ILE A 1 432 ? -30.156 -2.818 9.438 1.00 98.75 432 ILE A C 1
ATOM 3270 O O . ILE A 1 432 ? -29.159 -3.297 8.898 1.00 98.75 432 ILE A O 1
ATOM 3274 N N . GLU A 1 433 ? -31.374 -3.327 9.281 1.00 98.69 433 GLU A N 1
ATOM 3275 C CA . GLU A 1 433 ? -31.698 -4.401 8.342 1.00 98.69 433 GLU A CA 1
ATOM 3276 C C . GLU A 1 433 ? -32.392 -3.787 7.128 1.00 98.69 433 GLU A C 1
ATOM 3278 O O . GLU A 1 433 ? -33.363 -3.040 7.277 1.00 98.69 433 GLU A O 1
ATOM 3283 N N . THR A 1 434 ? -31.893 -4.060 5.924 1.00 98.56 434 THR A N 1
ATOM 3284 C CA . THR A 1 434 ? -32.476 -3.489 4.706 1.00 98.56 434 THR A CA 1
ATOM 3285 C C . THR A 1 434 ? -32.307 -4.391 3.489 1.00 98.56 434 THR A C 1
ATOM 3287 O O . THR A 1 434 ? -31.433 -5.259 3.433 1.00 98.56 434 THR A O 1
ATOM 3290 N N . THR A 1 435 ? -33.160 -4.162 2.493 1.00 98.69 435 THR A N 1
ATOM 3291 C CA . THR A 1 435 ? -33.148 -4.865 1.212 1.00 98.69 435 THR A CA 1
ATOM 3292 C C . THR A 1 435 ? -32.914 -3.869 0.084 1.00 98.69 435 THR A C 1
ATOM 3294 O O . THR A 1 435 ? -33.703 -2.938 -0.088 1.00 98.69 435 THR A O 1
ATOM 3297 N N . LEU A 1 436 ? -31.866 -4.078 -0.715 1.00 98.62 436 LEU A N 1
ATOM 3298 C CA . LEU A 1 436 ? -31.599 -3.284 -1.913 1.00 98.62 436 LEU A CA 1
ATOM 3299 C C . LEU A 1 436 ? -32.130 -4.014 -3.148 1.00 98.62 436 LEU A C 1
ATOM 3301 O O . LEU A 1 436 ? -31.723 -5.133 -3.455 1.00 98.62 436 LEU A O 1
ATOM 3305 N N . LYS A 1 437 ? -33.043 -3.368 -3.871 1.00 97.81 437 LYS A N 1
ATOM 3306 C CA . LYS A 1 437 ? -33.685 -3.914 -5.071 1.00 97.81 437 LYS A CA 1
ATOM 3307 C C . LYS A 1 437 ? -32.913 -3.510 -6.311 1.00 97.81 437 LYS A C 1
ATOM 3309 O O . LYS A 1 437 ? -32.560 -2.340 -6.425 1.00 97.81 437 LYS A O 1
ATOM 3314 N N . ARG A 1 438 ? -32.717 -4.411 -7.273 1.00 96.75 438 ARG A N 1
ATOM 3315 C CA . ARG A 1 438 ? -32.140 -4.043 -8.577 1.00 96.75 438 ARG A CA 1
ATOM 3316 C C . ARG A 1 438 ? -33.228 -3.394 -9.439 1.00 96.75 438 ARG A C 1
ATOM 3318 O O . ARG A 1 438 ? -34.081 -4.081 -9.999 1.00 96.75 438 ARG A O 1
ATOM 3325 N N . LEU A 1 439 ? -33.226 -2.063 -9.505 1.00 97.06 439 LEU A N 1
ATOM 3326 C CA . LEU A 1 439 ? -34.244 -1.260 -10.193 1.00 97.06 439 LEU A CA 1
ATOM 3327 C C . LEU A 1 439 ? -33.982 -1.133 -11.695 1.00 97.06 439 LEU A C 1
ATOM 3329 O O . LEU A 1 439 ? -34.927 -1.011 -12.474 1.00 97.06 439 LEU A O 1
ATOM 3333 N N . VAL A 1 440 ? -32.714 -1.165 -12.101 1.00 94.81 440 VAL A N 1
ATOM 3334 C CA . VAL A 1 440 ? -32.307 -1.154 -13.506 1.00 94.81 440 VAL A CA 1
ATOM 3335 C C . VAL A 1 440 ? -31.838 -2.553 -13.868 1.00 94.81 440 VAL A C 1
ATOM 3337 O O . VAL A 1 440 ? -30.859 -3.048 -13.325 1.00 94.81 440 VAL A O 1
ATOM 3340 N N . GLN A 1 441 ? -32.570 -3.209 -14.763 1.00 91.06 441 GLN A N 1
ATOM 3341 C CA . GLN A 1 441 ? -32.208 -4.527 -15.273 1.00 91.06 441 GLN A CA 1
ATOM 3342 C C . GLN A 1 441 ? -31.442 -4.352 -16.582 1.00 91.06 441 GLN A C 1
ATOM 3344 O O . GLN A 1 441 ? -31.939 -3.707 -17.507 1.00 91.06 441 GLN A O 1
ATOM 3349 N N . THR A 1 442 ? -30.261 -4.953 -16.669 1.00 92.50 442 THR A N 1
ATOM 3350 C CA . THR A 1 442 ? -29.345 -4.845 -17.813 1.00 92.50 442 THR A CA 1
ATOM 3351 C C . THR A 1 442 ? -29.095 -6.216 -18.462 1.00 92.50 442 THR A C 1
ATOM 3353 O O . THR A 1 442 ? -27.954 -6.639 -18.606 1.00 92.50 442 THR A O 1
ATOM 3356 N N . PRO A 1 443 ? -30.145 -6.962 -18.872 1.00 91.19 443 PRO A N 1
ATOM 3357 C CA . PRO A 1 443 ? -29.966 -8.303 -19.421 1.00 91.19 443 PRO A CA 1
ATOM 3358 C C . PRO A 1 443 ? -29.115 -8.265 -20.691 1.00 91.19 443 PRO A C 1
ATOM 3360 O O . PRO A 1 443 ? -29.375 -7.478 -21.604 1.00 91.19 443 PRO A O 1
ATOM 3363 N N . GLY A 1 444 ? -28.120 -9.145 -20.756 1.00 93.94 444 GLY A N 1
ATOM 3364 C CA . GLY A 1 444 ? -27.182 -9.202 -21.871 1.00 93.94 444 GLY A CA 1
ATOM 3365 C C . GLY A 1 444 ? -26.131 -8.088 -21.866 1.00 93.94 444 GLY A C 1
ATOM 3366 O O . GLY A 1 444 ? -25.476 -7.876 -22.883 1.00 93.94 444 GLY A O 1
ATOM 3367 N N . TRP A 1 445 ? -25.981 -7.364 -20.756 1.00 95.31 445 TRP A N 1
ATOM 3368 C CA . TRP A 1 445 ? -24.943 -6.362 -20.540 1.00 95.31 445 TRP A CA 1
ATOM 3369 C C . TRP A 1 445 ? -24.302 -6.576 -19.172 1.00 95.31 445 TRP A C 1
ATOM 3371 O O . TRP A 1 445 ? -24.949 -7.076 -18.258 1.00 95.31 445 TRP A O 1
ATOM 3381 N N . ILE A 1 446 ? -23.044 -6.170 -19.033 1.00 94.94 446 ILE A N 1
ATOM 3382 C CA . ILE A 1 446 ? -22.353 -6.131 -17.741 1.00 94.94 446 ILE A CA 1
ATOM 3383 C C . ILE A 1 446 ? -21.800 -4.737 -17.471 1.00 94.94 446 ILE A C 1
ATOM 3385 O O . ILE A 1 446 ? -21.380 -4.032 -18.392 1.00 94.94 446 ILE A O 1
ATOM 3389 N N . SER A 1 447 ? -21.786 -4.360 -16.197 1.00 95.31 447 SER A N 1
ATOM 3390 C CA . SER A 1 447 ? -21.155 -3.149 -15.675 1.00 95.31 447 SER A CA 1
ATOM 3391 C C . SER A 1 447 ? -19.658 -3.393 -15.453 1.00 95.31 447 SER A C 1
ATOM 3393 O O . SER A 1 447 ? -19.280 -4.162 -14.567 1.00 95.31 447 SER A O 1
ATOM 3395 N N . ALA A 1 448 ? -18.796 -2.748 -16.242 1.00 94.94 448 ALA A N 1
ATOM 3396 C CA . ALA A 1 448 ? -17.349 -2.945 -16.188 1.00 94.94 448 ALA A CA 1
ATOM 3397 C C . ALA A 1 448 ? -16.575 -1.655 -15.884 1.00 94.94 448 ALA A C 1
ATOM 3399 O O . ALA A 1 448 ? -16.971 -0.561 -16.295 1.00 94.94 448 ALA A O 1
ATOM 3400 N N . ASP A 1 449 ? -15.434 -1.801 -15.213 1.00 94.69 449 ASP A N 1
ATOM 3401 C CA . ASP A 1 449 ? -14.440 -0.740 -15.046 1.00 94.69 449 ASP A CA 1
ATOM 3402 C C . ASP A 1 449 ? -13.057 -1.267 -15.440 1.00 94.69 449 ASP A C 1
ATOM 3404 O O . ASP A 1 449 ? -12.528 -2.204 -14.843 1.00 94.69 449 ASP A O 1
ATOM 3408 N N . TYR A 1 450 ? -12.491 -0.678 -16.491 1.00 94.62 450 TYR A N 1
ATOM 3409 C CA . TYR A 1 450 ? -11.312 -1.190 -17.183 1.00 94.62 450 TYR A CA 1
ATOM 3410 C C . TYR A 1 450 ? -9.991 -0.570 -16.716 1.00 94.62 450 TYR A C 1
ATOM 3412 O O . TYR A 1 450 ? -8.967 -0.825 -17.353 1.00 94.62 450 TYR A O 1
ATOM 3420 N N . HIS A 1 451 ? -9.997 0.251 -15.660 1.00 95.00 451 HIS A N 1
ATOM 3421 C CA . HIS A 1 451 ? -8.780 0.889 -15.158 1.00 95.00 451 HIS A CA 1
ATOM 3422 C C . HIS A 1 451 ? -8.823 1.114 -13.642 1.00 95.00 451 HIS A C 1
ATOM 3424 O O . HIS A 1 451 ? -9.445 2.055 -13.144 1.00 95.00 451 HIS A O 1
ATOM 3430 N N . ASN A 1 452 ? -8.166 0.219 -12.905 1.00 93.56 452 ASN A N 1
ATOM 3431 C CA . ASN A 1 452 ? -8.127 0.216 -11.448 1.00 93.56 452 ASN A CA 1
ATOM 3432 C C . ASN A 1 452 ? -6.759 -0.227 -10.927 1.00 93.56 452 ASN A C 1
ATOM 3434 O O . ASN A 1 452 ? -6.192 -1.211 -11.399 1.00 93.56 452 ASN A O 1
ATOM 3438 N N . HIS A 1 453 ? -6.291 0.432 -9.873 1.00 94.62 453 HIS A N 1
ATOM 3439 C CA . HIS A 1 453 ? -5.011 0.115 -9.254 1.00 94.62 453 HIS A CA 1
ATOM 3440 C C . HIS A 1 453 ? -5.194 -0.368 -7.824 1.00 94.62 453 HIS A C 1
ATOM 3442 O O . HIS A 1 453 ? -6.106 0.065 -7.101 1.00 94.62 453 HIS A O 1
ATOM 3448 N N . SER A 1 454 ? -4.268 -1.213 -7.391 1.00 94.06 454 SER A N 1
ATOM 3449 C CA . SER A 1 454 ? -4.045 -1.514 -5.986 1.00 94.06 454 SER A CA 1
ATOM 3450 C C . SER A 1 454 ? -2.552 -1.410 -5.667 1.00 94.06 454 SER A C 1
ATOM 3452 O O . SER A 1 454 ? -1.755 -0.922 -6.466 1.00 94.06 454 SER A O 1
ATOM 3454 N N . THR A 1 455 ? -2.169 -1.805 -4.463 1.00 91.81 455 THR A N 1
ATOM 3455 C CA . THR A 1 455 ? -0.804 -1.698 -3.947 1.00 91.81 455 THR A CA 1
ATOM 3456 C C . THR A 1 455 ? 0.300 -2.256 -4.867 1.00 91.81 455 THR A C 1
ATOM 3458 O O . THR A 1 455 ? 1.351 -1.620 -4.936 1.00 91.81 455 THR A O 1
ATOM 3461 N N . PRO A 1 456 ? 0.114 -3.338 -5.666 1.00 91.56 456 PRO A N 1
ATOM 3462 C CA . PRO A 1 456 ? 1.179 -3.856 -6.528 1.00 91.56 456 PRO A CA 1
ATOM 3463 C C . PRO A 1 456 ? 1.607 -2.891 -7.646 1.00 91.56 456 PRO A C 1
ATOM 3465 O O . PRO A 1 456 ? 2.674 -3.085 -8.228 1.00 91.56 456 PRO A O 1
ATOM 3468 N N . SER A 1 457 ? 0.815 -1.853 -7.939 1.00 90.94 457 SER A N 1
ATOM 3469 C CA . SER A 1 457 ? 1.208 -0.750 -8.824 1.00 90.94 457 SER A CA 1
ATOM 3470 C C . SER A 1 457 ? 2.405 0.056 -8.299 1.00 90.94 457 SER A C 1
ATOM 3472 O O . SER A 1 457 ? 3.219 0.553 -9.076 1.00 90.94 457 SER A O 1
ATOM 3474 N N . GLY A 1 458 ? 2.555 0.167 -6.976 1.00 85.94 458 GLY A N 1
ATOM 3475 C CA . GLY A 1 458 ? 3.693 0.810 -6.317 1.00 85.94 458 GLY A CA 1
ATOM 3476 C C . GLY A 1 458 ? 3.608 2.323 -6.098 1.00 85.94 458 GLY A C 1
ATOM 3477 O O . GLY A 1 458 ? 4.300 2.850 -5.229 1.00 85.94 458 GLY A O 1
ATOM 3478 N N . ASP A 1 459 ? 2.774 3.042 -6.843 1.00 84.69 459 ASP A N 1
ATOM 3479 C CA . ASP A 1 459 ? 2.379 4.436 -6.575 1.00 84.69 459 ASP A CA 1
ATOM 3480 C C . ASP A 1 459 ? 0.998 4.546 -5.902 1.00 84.69 459 ASP A C 1
ATOM 3482 O O . ASP A 1 459 ? 0.579 5.622 -5.464 1.00 84.69 459 ASP A O 1
ATOM 3486 N N . ASN A 1 460 ? 0.323 3.410 -5.758 1.00 86.12 460 ASN A N 1
ATOM 3487 C CA . ASN A 1 460 ? -0.926 3.244 -5.048 1.00 86.12 460 ASN A CA 1
ATOM 3488 C C . ASN A 1 460 ? -0.676 2.471 -3.747 1.00 86.12 460 ASN A C 1
ATOM 3490 O O . ASN A 1 460 ? 0.180 1.600 -3.682 1.00 86.12 460 ASN A O 1
ATOM 3494 N N . THR A 1 461 ? -1.437 2.795 -2.704 1.00 86.75 461 THR A N 1
ATOM 3495 C CA . THR A 1 461 ? -1.335 2.164 -1.379 1.00 86.75 461 THR A CA 1
ATOM 3496 C C . THR A 1 461 ? -2.663 1.560 -0.909 1.00 86.75 461 THR A C 1
ATOM 3498 O O . THR A 1 461 ? -2.837 1.267 0.271 1.00 86.75 461 THR A O 1
ATOM 3501 N N . CYS A 1 462 ? -3.633 1.383 -1.804 1.00 92.12 462 CYS A N 1
ATOM 3502 C CA . CYS A 1 462 ? -4.883 0.673 -1.558 1.00 92.12 462 CYS A CA 1
ATOM 3503 C C . CYS A 1 462 ? -4.637 -0.834 -1.566 1.00 92.12 462 CYS A C 1
ATOM 3505 O O . CYS A 1 462 ? -4.090 -1.361 -2.532 1.00 92.12 462 CYS A O 1
ATOM 3507 N N . GLY A 1 463 ? -5.027 -1.535 -0.498 1.00 93.19 463 GLY A N 1
ATOM 3508 C CA . GLY A 1 463 ? -4.911 -2.989 -0.461 1.00 93.19 463 GLY A CA 1
ATOM 3509 C C . GLY A 1 463 ? -5.706 -3.634 -1.598 1.00 93.19 463 GLY A C 1
ATOM 3510 O O . GLY A 1 463 ? -6.785 -3.164 -1.961 1.00 93.19 463 GLY A O 1
ATOM 3511 N N . THR A 1 464 ? -5.189 -4.728 -2.161 1.00 95.62 464 THR A N 1
ATOM 3512 C CA . THR A 1 464 ? -5.892 -5.482 -3.211 1.00 95.62 464 THR A CA 1
ATOM 3513 C C . THR A 1 464 ? -7.278 -5.922 -2.742 1.00 95.62 464 THR A C 1
ATOM 3515 O O . THR A 1 464 ? -8.260 -5.757 -3.463 1.00 95.62 464 THR A O 1
ATOM 3518 N N . ASP A 1 465 ? -7.380 -6.421 -1.506 1.00 96.50 465 ASP A N 1
ATOM 3519 C CA . ASP A 1 465 ? -8.660 -6.842 -0.930 1.00 96.50 465 ASP A CA 1
ATOM 3520 C C . ASP A 1 465 ? -9.633 -5.654 -0.798 1.00 96.50 465 ASP A C 1
ATOM 3522 O O . ASP A 1 465 ? -10.804 -5.773 -1.165 1.00 96.50 465 ASP A O 1
ATOM 3526 N N . ASP A 1 466 ? -9.148 -4.486 -0.360 1.00 96.94 466 ASP A N 1
ATOM 3527 C CA . ASP A 1 466 ? -9.958 -3.271 -0.237 1.00 96.94 466 ASP A CA 1
ATOM 3528 C C . ASP A 1 466 ? -10.491 -2.785 -1.591 1.00 96.94 466 ASP A C 1
ATOM 3530 O O . ASP A 1 466 ? -11.674 -2.450 -1.710 1.00 96.94 466 ASP A O 1
ATOM 3534 N N . ARG A 1 467 ? -9.648 -2.801 -2.634 1.00 96.44 467 ARG A N 1
ATOM 3535 C CA . ARG A 1 467 ? -10.044 -2.447 -4.006 1.00 96.44 467 ARG A CA 1
ATOM 3536 C C . ARG A 1 467 ? -11.161 -3.356 -4.513 1.00 96.44 467 ARG A C 1
ATOM 3538 O O . ARG A 1 467 ? -12.135 -2.866 -5.084 1.00 96.44 467 ARG A O 1
ATOM 3545 N N . LEU A 1 468 ? -11.046 -4.665 -4.299 1.00 97.81 468 LEU A N 1
ATOM 3546 C CA . LEU A 1 468 ? -12.028 -5.641 -4.780 1.00 97.81 468 LEU A CA 1
ATOM 3547 C C . LEU A 1 468 ? -13.361 -5.540 -4.032 1.00 97.81 468 LEU A C 1
ATOM 3549 O O . LEU A 1 468 ? -14.418 -5.614 -4.661 1.00 97.81 468 LEU A O 1
ATOM 3553 N N . ILE A 1 469 ? -13.326 -5.314 -2.713 1.00 98.19 469 ILE A N 1
ATOM 3554 C CA . ILE A 1 469 ? -14.536 -5.039 -1.924 1.00 98.19 469 ILE A CA 1
ATOM 3555 C C . ILE A 1 469 ? -15.221 -3.772 -2.439 1.00 98.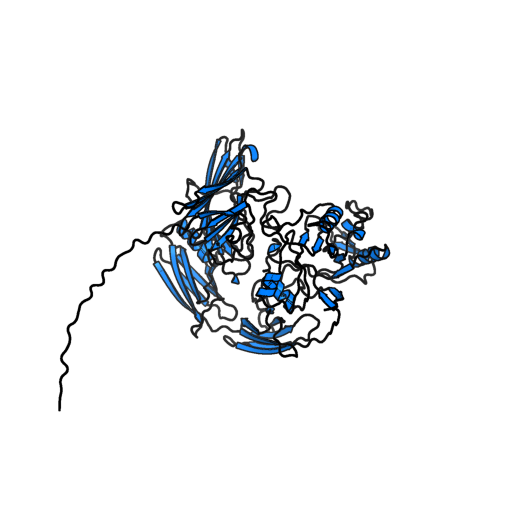19 469 ILE A C 1
ATOM 3557 O O . ILE A 1 469 ? -16.434 -3.775 -2.648 1.00 98.19 469 ILE A O 1
ATOM 3561 N N . ASN A 1 470 ? -14.454 -2.710 -2.689 1.00 96.25 470 ASN A N 1
ATOM 3562 C CA . ASN A 1 470 ? -14.977 -1.453 -3.209 1.00 96.25 470 ASN A CA 1
ATOM 3563 C C . ASN A 1 470 ? -15.643 -1.627 -4.588 1.00 96.25 470 ASN A C 1
ATOM 3565 O O . ASN A 1 470 ? -16.785 -1.208 -4.764 1.00 96.25 470 ASN A O 1
ATOM 3569 N N . LEU A 1 471 ? -14.996 -2.317 -5.532 1.00 97.56 471 LEU A N 1
ATOM 3570 C CA . LEU A 1 471 ? -15.580 -2.620 -6.847 1.00 97.56 471 LEU A CA 1
ATOM 3571 C C . LEU A 1 471 ? -16.894 -3.410 -6.730 1.00 97.56 471 LEU A C 1
ATOM 3573 O O . LEU A 1 471 ? -17.896 -3.063 -7.361 1.00 97.56 471 LEU A O 1
ATOM 3577 N N . ALA A 1 472 ? -16.922 -4.441 -5.881 1.00 97.81 472 ALA A N 1
ATOM 3578 C CA . ALA A 1 472 ? -18.117 -5.253 -5.674 1.00 97.81 472 ALA A CA 1
ATOM 3579 C C . ALA A 1 472 ? -19.257 -4.469 -4.998 1.00 97.81 472 ALA A C 1
ATOM 3581 O O . ALA A 1 472 ? -20.426 -4.661 -5.354 1.00 97.81 472 ALA A O 1
ATOM 3582 N N . ALA A 1 473 ? -18.937 -3.585 -4.045 1.00 97.44 473 ALA A N 1
ATOM 3583 C CA . ALA A 1 473 ? -19.891 -2.697 -3.379 1.00 97.44 473 ALA A CA 1
ATOM 3584 C C . ALA A 1 473 ? -20.508 -1.676 -4.350 1.00 97.44 473 ALA A C 1
ATOM 3586 O O . ALA A 1 473 ? -21.688 -1.349 -4.233 1.00 97.44 473 ALA A O 1
ATOM 3587 N N . GLU A 1 474 ? -19.756 -1.233 -5.357 1.00 96.44 474 GLU A N 1
ATOM 3588 C CA . GLU A 1 474 ? -20.230 -0.323 -6.408 1.00 96.44 474 GLU A CA 1
ATOM 3589 C C . GLU A 1 474 ? -20.931 -1.028 -7.585 1.00 96.44 474 GLU A C 1
ATOM 3591 O O . GLU A 1 474 ? -21.304 -0.384 -8.573 1.00 96.44 474 GLU A O 1
ATOM 3596 N N . HIS A 1 475 ? -21.148 -2.345 -7.490 1.00 96.44 475 HIS A N 1
ATOM 3597 C CA . HIS A 1 475 ? -21.716 -3.167 -8.561 1.00 96.44 475 HIS A CA 1
ATOM 3598 C C . HIS A 1 475 ? -20.924 -3.052 -9.879 1.00 96.44 475 HIS A C 1
ATOM 3600 O O . HIS A 1 475 ? -21.481 -2.807 -10.953 1.00 96.44 475 HIS A O 1
ATOM 3606 N N . ILE A 1 476 ? -19.603 -3.195 -9.790 1.00 96.81 476 ILE A N 1
ATOM 3607 C CA . ILE A 1 476 ? -18.767 -3.549 -10.937 1.00 96.81 476 ILE A CA 1
ATOM 3608 C C . ILE A 1 476 ? -18.723 -5.074 -11.029 1.00 96.81 476 ILE A C 1
ATOM 3610 O O . ILE A 1 476 ? -18.360 -5.750 -10.069 1.00 96.81 476 ILE A O 1
ATOM 3614 N N . GLU A 1 477 ? -19.131 -5.605 -12.176 1.00 96.81 477 GLU A N 1
ATOM 3615 C CA . GLU A 1 477 ? -19.230 -7.041 -12.446 1.00 96.81 477 GLU A CA 1
ATOM 3616 C C . GLU A 1 477 ? -17.954 -7.584 -13.099 1.00 96.81 477 GLU A C 1
ATOM 3618 O O . GLU A 1 477 ? -17.636 -8.766 -12.955 1.00 96.81 477 GLU A O 1
ATOM 3623 N N . PHE A 1 478 ? -17.189 -6.723 -13.776 1.00 96.50 478 PHE A N 1
ATOM 3624 C CA . PHE A 1 478 ? -15.913 -7.077 -14.389 1.00 96.50 478 PHE A CA 1
ATOM 3625 C C . PHE A 1 478 ? -14.885 -5.948 -14.278 1.00 96.50 478 PHE A C 1
ATOM 3627 O O . PHE A 1 478 ? -15.170 -4.802 -14.626 1.00 96.50 478 PHE A O 1
ATOM 3634 N N . ALA A 1 479 ? -13.673 -6.295 -13.848 1.00 96.88 479 ALA A N 1
ATOM 3635 C CA . ALA A 1 479 ? -12.511 -5.415 -13.903 1.00 96.88 479 ALA A CA 1
ATOM 3636 C C . ALA A 1 479 ? -11.244 -6.236 -14.205 1.00 96.88 479 ALA A C 1
ATOM 3638 O O . ALA A 1 479 ? -10.955 -7.186 -13.465 1.00 96.88 479 ALA A O 1
ATOM 3639 N N . PRO A 1 480 ? -10.478 -5.927 -15.267 1.00 96.94 480 PRO A N 1
ATOM 3640 C CA . PRO A 1 480 ? -9.165 -6.526 -15.470 1.00 96.94 480 PRO A CA 1
ATOM 3641 C C . PRO A 1 480 ? -8.181 -6.009 -14.414 1.00 96.94 480 PRO A C 1
ATOM 3643 O O . PRO A 1 480 ? -8.379 -4.931 -13.851 1.00 96.94 480 PRO A O 1
ATOM 3646 N N . THR A 1 481 ? -7.101 -6.748 -14.166 1.00 96.88 481 THR A N 1
ATOM 3647 C CA . THR A 1 481 ? -5.994 -6.187 -13.384 1.00 96.88 481 THR A CA 1
ATOM 3648 C C . THR A 1 481 ? -5.207 -5.219 -14.258 1.00 96.88 481 THR A C 1
ATOM 3650 O O . THR A 1 481 ? -4.886 -5.523 -15.408 1.00 96.88 481 THR A O 1
ATOM 3653 N N . THR A 1 482 ? -4.925 -4.027 -13.739 1.00 96.44 482 THR A N 1
ATOM 3654 C CA . THR A 1 482 ? -4.219 -2.979 -14.489 1.00 96.44 482 THR A CA 1
ATOM 3655 C C . THR A 1 482 ? -3.108 -2.369 -13.653 1.00 96.44 482 THR A C 1
ATOM 3657 O O . THR A 1 482 ? -2.901 -1.168 -13.675 1.00 96.44 482 THR A O 1
ATOM 3660 N N . GLU A 1 483 ? -2.388 -3.195 -12.892 1.00 96.19 483 GLU A N 1
ATOM 3661 C CA . GLU A 1 483 ? -1.297 -2.703 -12.052 1.00 96.19 483 GLU A CA 1
ATOM 3662 C C . GLU A 1 483 ? -0.187 -2.062 -12.898 1.00 96.19 483 GLU A C 1
ATOM 3664 O O . GLU A 1 483 ? 0.145 -2.542 -13.991 1.00 96.19 483 GLU A O 1
ATOM 3669 N N . HIS A 1 484 ? 0.393 -0.979 -12.385 1.00 95.31 484 HIS A N 1
ATOM 3670 C CA . HIS A 1 484 ? 1.413 -0.218 -13.089 1.00 95.31 484 HIS A CA 1
ATOM 3671 C C . HIS A 1 484 ? 2.672 -1.045 -13.335 1.00 95.31 484 HIS A C 1
ATOM 3673 O O . HIS A 1 484 ? 3.387 -1.426 -12.408 1.00 95.31 484 HIS A O 1
ATOM 3679 N N . ASN A 1 485 ? 2.973 -1.262 -14.616 1.00 94.75 485 ASN A N 1
ATOM 3680 C CA . ASN A 1 485 ? 4.129 -2.008 -15.097 1.00 94.75 485 ASN A CA 1
ATOM 3681 C C . ASN A 1 485 ? 4.303 -3.357 -14.397 1.00 94.75 485 ASN A C 1
ATOM 3683 O O . ASN A 1 485 ? 5.433 -3.798 -14.258 1.00 94.75 485 ASN A O 1
ATOM 3687 N N . ARG A 1 486 ? 3.225 -4.005 -13.940 1.00 94.50 486 ARG A N 1
ATOM 3688 C CA . ARG A 1 486 ? 3.306 -5.274 -13.216 1.00 94.50 486 ARG A CA 1
ATOM 3689 C C . ARG A 1 486 ? 2.171 -6.198 -13.617 1.00 94.50 486 ARG A C 1
ATOM 3691 O O . ARG A 1 486 ? 1.013 -5.801 -13.632 1.00 94.50 486 ARG A O 1
ATOM 3698 N N . LEU A 1 487 ? 2.499 -7.455 -13.902 1.00 96.94 487 LEU A N 1
ATOM 3699 C CA . LEU A 1 487 ? 1.487 -8.495 -14.065 1.00 96.94 487 LEU A CA 1
ATOM 3700 C C . LEU A 1 487 ? 1.111 -9.079 -12.706 1.00 96.94 487 LEU A C 1
ATOM 3702 O O . LEU A 1 487 ? 1.963 -9.616 -11.996 1.00 96.94 487 LEU A O 1
ATOM 3706 N N . TYR A 1 488 ? -0.172 -9.011 -12.368 1.00 95.56 488 TYR A N 1
ATOM 3707 C CA . TYR A 1 488 ? -0.697 -9.495 -11.095 1.00 95.56 488 TYR A CA 1
ATOM 3708 C C . TYR A 1 488 ? -2.090 -10.111 -11.273 1.00 95.56 488 TYR A C 1
ATOM 3710 O O . TYR A 1 488 ? -2.855 -9.669 -12.130 1.00 95.56 488 TYR A O 1
ATOM 3718 N N . ASP A 1 489 ? -2.417 -11.138 -10.483 1.00 96.25 489 ASP A N 1
ATOM 3719 C CA . ASP A 1 489 ? -3.694 -11.857 -10.560 1.00 96.25 489 ASP A CA 1
ATOM 3720 C C . ASP A 1 489 ? -4.570 -11.575 -9.330 1.00 96.25 489 ASP A C 1
ATOM 3722 O O . ASP A 1 489 ? -4.218 -11.926 -8.203 1.00 96.25 489 ASP A O 1
ATOM 3726 N N . TRP A 1 490 ? -5.736 -10.962 -9.548 1.00 97.75 490 TRP A N 1
ATOM 3727 C CA . TRP A 1 490 ? -6.725 -10.693 -8.500 1.00 97.75 490 TRP A CA 1
ATOM 3728 C C . TRP A 1 490 ? -7.664 -11.877 -8.228 1.00 97.75 490 TRP A C 1
ATOM 3730 O O . TRP A 1 490 ? -8.358 -11.874 -7.210 1.00 97.75 490 TRP A O 1
ATOM 3740 N N . ALA A 1 491 ? -7.708 -12.909 -9.079 1.00 98.00 491 ALA A N 1
ATOM 3741 C CA . ALA A 1 491 ? -8.639 -14.025 -8.909 1.00 98.00 491 ALA A CA 1
ATOM 3742 C C . ALA A 1 491 ? -8.492 -14.759 -7.555 1.00 98.00 491 ALA A C 1
ATOM 3744 O O . ALA A 1 491 ? -9.522 -15.062 -6.938 1.00 98.00 491 ALA A O 1
ATOM 3745 N N . PRO A 1 492 ? -7.276 -15.002 -7.017 1.00 97.12 492 PRO A N 1
ATOM 3746 C CA . PRO A 1 492 ? -7.114 -15.571 -5.678 1.00 97.12 492 PRO A CA 1
ATOM 3747 C C . PRO A 1 492 ? -7.759 -14.720 -4.576 1.00 97.12 492 PRO A C 1
ATOM 3749 O O . PRO A 1 492 ? -8.395 -15.266 -3.674 1.00 97.12 492 PRO A O 1
ATOM 3752 N N . HIS A 1 493 ? -7.661 -13.392 -4.676 1.00 97.75 493 HIS A N 1
ATOM 3753 C CA . HIS A 1 493 ? -8.245 -12.455 -3.716 1.00 97.75 493 HIS A CA 1
ATOM 3754 C C . HIS A 1 493 ? -9.775 -12.415 -3.817 1.00 97.75 493 HIS A C 1
ATOM 3756 O O . HIS A 1 493 ? -10.466 -12.521 -2.805 1.00 97.75 493 HIS A O 1
ATOM 3762 N N . ILE A 1 494 ? -10.324 -12.382 -5.036 1.00 98.62 494 ILE A N 1
ATOM 3763 C CA . ILE A 1 494 ? -11.776 -12.464 -5.274 1.00 98.62 494 ILE A CA 1
ATOM 3764 C C . ILE A 1 494 ? -12.361 -13.736 -4.642 1.00 98.62 494 ILE A C 1
ATOM 3766 O O . ILE A 1 494 ? -13.406 -13.683 -3.991 1.00 98.62 494 ILE A O 1
ATOM 3770 N N . ASN A 1 495 ? -11.681 -14.875 -4.798 1.00 98.44 495 ASN A N 1
ATOM 3771 C CA . ASN A 1 495 ? -12.111 -16.144 -4.209 1.00 98.44 495 ASN A CA 1
ATOM 3772 C C . ASN A 1 495 ? -12.001 -16.138 -2.679 1.00 98.44 495 ASN A C 1
ATOM 3774 O O . ASN A 1 495 ? -12.948 -16.545 -2.008 1.00 98.44 495 ASN A O 1
ATOM 3778 N N . LYS A 1 496 ? -10.885 -15.639 -2.126 1.00 97.44 496 LYS A N 1
ATOM 3779 C CA . LYS A 1 496 ? -10.673 -15.482 -0.674 1.00 97.44 496 LYS A CA 1
ATOM 3780 C C . LYS A 1 496 ? -11.788 -14.655 -0.026 1.00 97.44 496 LYS A C 1
ATOM 3782 O O . LYS A 1 496 ? -12.247 -14.999 1.058 1.00 97.44 496 LYS A O 1
ATOM 3787 N N . LEU A 1 497 ? -12.227 -13.591 -0.695 1.00 98.19 497 LEU A N 1
ATOM 3788 C CA . LEU A 1 497 ? -13.269 -12.682 -0.215 1.00 98.19 497 LEU A CA 1
ATOM 3789 C C . LEU A 1 497 ? -14.700 -13.186 -0.470 1.00 98.19 497 LEU A C 1
ATOM 3791 O O . LEU A 1 497 ? -15.653 -12.544 -0.040 1.00 98.19 497 LEU A O 1
ATOM 3795 N N . GLY A 1 498 ? -14.875 -14.303 -1.187 1.00 97.88 498 GLY A N 1
ATOM 3796 C CA . GLY A 1 498 ? -16.199 -14.803 -1.574 1.00 97.88 498 GLY A CA 1
ATOM 3797 C C . GLY A 1 498 ? -16.909 -13.941 -2.626 1.00 97.88 498 GLY A C 1
ATOM 3798 O O . GLY A 1 498 ? -18.117 -14.063 -2.807 1.00 97.88 498 GLY A O 1
ATOM 3799 N N . LEU A 1 499 ? -16.174 -13.085 -3.344 1.00 98.56 499 LEU A N 1
ATOM 3800 C CA . LEU A 1 499 ? -16.720 -12.123 -4.308 1.00 98.56 499 LEU A CA 1
ATOM 3801 C C . LEU A 1 499 ? -16.897 -12.693 -5.720 1.00 98.56 499 LEU A C 1
ATOM 3803 O O . LEU A 1 499 ? -17.423 -12.009 -6.593 1.00 98.56 499 LEU A O 1
ATOM 3807 N N . ALA A 1 500 ? -16.507 -13.947 -5.958 1.00 98.00 500 ALA A N 1
ATOM 3808 C CA . ALA A 1 500 ? -16.619 -14.598 -7.264 1.00 98.00 500 ALA A CA 1
ATOM 3809 C C . ALA A 1 500 ? -18.029 -14.569 -7.901 1.00 98.00 500 ALA A C 1
ATOM 3811 O O . ALA A 1 500 ? -18.094 -14.563 -9.136 1.00 98.00 500 ALA A O 1
ATOM 3812 N N . PRO A 1 501 ? -19.148 -14.559 -7.143 1.00 96.25 501 PRO A N 1
ATOM 3813 C CA . PRO A 1 501 ? -20.485 -14.355 -7.708 1.00 96.25 501 PRO A CA 1
ATOM 3814 C C . PRO A 1 501 ? -20.760 -12.927 -8.204 1.00 96.25 501 PRO A C 1
ATOM 3816 O O . PRO A 1 501 ? -21.680 -12.738 -8.990 1.00 96.25 501 PRO A O 1
ATOM 3819 N N . PHE A 1 502 ? -19.997 -11.932 -7.744 1.00 96.50 502 PHE A N 1
ATOM 3820 C CA . PHE A 1 502 ? -20.269 -10.508 -7.969 1.00 96.50 502 PHE A CA 1
ATOM 3821 C C . PHE A 1 502 ? -19.244 -9.809 -8.859 1.00 96.50 502 PHE A C 1
ATOM 3823 O O . PHE A 1 502 ? -19.597 -8.814 -9.479 1.00 96.50 502 PHE A O 1
ATOM 3830 N N . LEU A 1 503 ? -18.000 -10.293 -8.897 1.00 97.75 503 LEU A N 1
ATOM 3831 C CA . LEU A 1 503 ? -16.895 -9.658 -9.609 1.00 97.75 503 LEU A CA 1
ATOM 3832 C C . LEU A 1 503 ? -16.053 -10.706 -10.342 1.00 97.75 503 LEU A C 1
ATOM 3834 O O . LEU A 1 503 ? -15.606 -11.697 -9.759 1.00 97.75 503 LEU A O 1
ATOM 3838 N N . LYS A 1 504 ? -15.819 -10.465 -11.632 1.00 97.12 504 LYS A N 1
ATOM 3839 C CA . LYS A 1 504 ? -14.902 -11.222 -12.485 1.00 97.12 504 LYS A CA 1
ATOM 3840 C C . LYS A 1 504 ? -13.694 -10.373 -12.857 1.00 97.12 504 LYS A C 1
ATOM 3842 O O . LYS A 1 504 ? -13.756 -9.149 -12.899 1.00 97.12 504 LYS A O 1
ATOM 3847 N N . THR A 1 505 ? -12.592 -11.048 -13.149 1.00 97.94 505 THR A N 1
ATOM 3848 C CA . THR A 1 505 ? -11.345 -10.405 -13.549 1.00 97.94 505 THR A C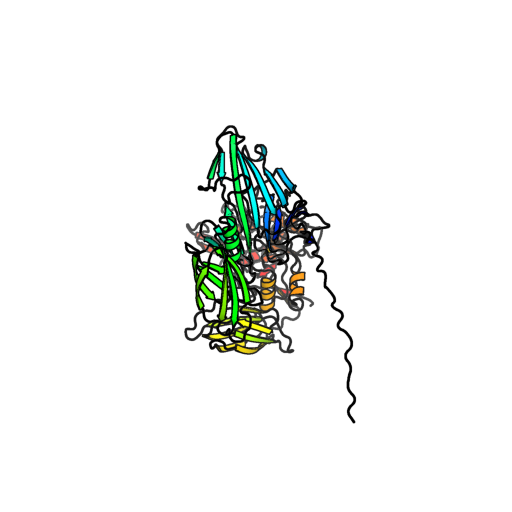A 1
ATOM 3849 C C . THR A 1 505 ? -10.616 -11.254 -14.571 1.00 97.94 505 THR A C 1
ATOM 3851 O O . THR A 1 505 ? -10.876 -12.453 -14.706 1.00 97.94 505 THR A O 1
ATOM 3854 N N . VAL A 1 506 ? -9.684 -10.620 -15.266 1.00 97.75 506 VAL A N 1
ATOM 3855 C CA . VAL A 1 506 ? -8.659 -11.287 -16.050 1.00 97.75 506 VAL A CA 1
ATOM 3856 C C . VAL A 1 506 ? -7.340 -10.544 -15.844 1.00 97.75 506 VAL A C 1
ATOM 3858 O O . VAL A 1 506 ? -7.364 -9.311 -15.761 1.00 97.75 506 VAL A O 1
ATOM 3861 N N . PRO A 1 507 ? -6.197 -11.244 -15.744 1.00 98.06 507 PRO A N 1
ATOM 3862 C CA . PRO A 1 507 ? -4.938 -10.553 -15.552 1.00 98.06 507 PRO A CA 1
ATOM 3863 C C . PRO A 1 507 ? -4.586 -9.654 -16.741 1.00 98.06 507 PRO A C 1
ATOM 3865 O O . PRO A 1 507 ? -4.783 -10.018 -17.903 1.00 98.06 507 PRO A O 1
ATOM 3868 N N . GLY A 1 508 ? -4.029 -8.494 -16.440 1.00 97.69 508 GLY A N 1
ATOM 3869 C CA . GLY A 1 508 ? -3.554 -7.495 -17.381 1.00 97.69 508 GLY A CA 1
ATOM 3870 C C . GLY A 1 508 ? -2.448 -6.648 -16.757 1.00 97.69 508 GLY A C 1
ATOM 3871 O O . GLY A 1 508 ? -1.778 -7.078 -15.817 1.00 97.69 508 GLY A O 1
ATOM 3872 N N . MET A 1 509 ? -2.240 -5.456 -17.307 1.00 97.31 509 MET A N 1
ATOM 3873 C CA . MET A 1 509 ? -1.410 -4.398 -16.722 1.00 97.31 509 MET A CA 1
ATOM 3874 C C . MET A 1 509 ? -1.859 -3.039 -17.239 1.00 97.31 509 MET A C 1
ATOM 3876 O O . MET A 1 509 ? -2.443 -2.978 -18.325 1.00 97.31 509 MET A O 1
ATOM 3880 N N . GLU A 1 510 ? -1.456 -1.981 -16.540 1.00 97.50 510 GLU A N 1
ATOM 3881 C CA . GLU A 1 510 ? -1.195 -0.695 -17.177 1.00 97.50 510 GLU A CA 1
ATOM 3882 C C . GLU A 1 510 ? 0.305 -0.571 -17.478 1.00 97.50 510 GLU A C 1
ATOM 3884 O O . GLU A 1 510 ? 1.138 -0.536 -16.574 1.00 97.50 510 GLU A O 1
ATOM 3889 N N . LEU A 1 511 ? 0.683 -0.482 -18.752 1.00 97.31 511 LEU A N 1
ATOM 3890 C CA . LEU A 1 511 ? 2.053 -0.177 -19.155 1.00 97.31 511 LEU A CA 1
ATOM 3891 C C . LEU A 1 511 ? 2.277 1.343 -19.124 1.00 97.31 511 LEU A C 1
ATOM 3893 O O . LEU A 1 511 ? 1.705 2.084 -19.928 1.00 97.31 511 LEU A O 1
ATOM 3897 N N . THR A 1 512 ? 3.178 1.790 -18.252 1.00 94.69 512 THR A N 1
ATOM 3898 C CA . THR A 1 512 ? 3.310 3.185 -17.813 1.00 94.69 512 THR A CA 1
ATOM 3899 C C . THR A 1 512 ? 4.716 3.744 -18.001 1.00 94.69 512 THR A C 1
ATOM 3901 O O . THR A 1 512 ? 5.737 3.105 -17.723 1.00 94.69 512 THR A O 1
ATOM 3904 N N . GLY A 1 513 ? 4.783 5.007 -18.417 1.00 91.75 513 GLY A N 1
ATOM 3905 C CA . GLY A 1 513 ? 6.027 5.753 -18.535 1.00 91.75 513 GLY A CA 1
ATOM 3906 C C . GLY A 1 513 ? 5.781 7.251 -18.653 1.00 91.75 513 GLY A C 1
ATOM 3907 O O . GLY A 1 513 ? 4.772 7.768 -18.206 1.00 91.75 513 GLY A O 1
ATOM 3908 N N . ARG A 1 514 ? 6.717 7.993 -19.251 1.00 88.38 514 ARG A N 1
ATOM 3909 C CA . ARG A 1 514 ? 6.635 9.471 -19.300 1.00 88.38 514 ARG A CA 1
ATOM 3910 C C . ARG A 1 514 ? 5.635 10.030 -20.323 1.00 88.38 514 ARG A C 1
ATOM 3912 O O . ARG A 1 514 ? 5.541 11.247 -20.452 1.00 88.38 514 ARG A O 1
ATOM 3919 N N . GLY A 1 515 ? 4.994 9.170 -21.104 1.00 90.56 515 GLY A N 1
ATOM 3920 C CA . GLY A 1 515 ? 4.096 9.539 -22.198 1.00 90.56 515 GLY A CA 1
ATOM 3921 C C . GLY A 1 515 ? 2.797 8.750 -22.112 1.00 90.56 515 GLY A C 1
ATOM 3922 O O . GLY A 1 515 ? 2.248 8.600 -21.033 1.00 90.56 515 GLY A O 1
ATOM 3923 N N . ALA A 1 516 ? 2.320 8.228 -23.240 1.00 93.94 516 ALA A N 1
ATOM 3924 C CA . ALA A 1 516 ? 1.104 7.418 -23.298 1.00 93.94 516 ALA A CA 1
ATOM 3925 C C . ALA A 1 516 ? 1.156 6.172 -22.398 1.00 93.94 516 ALA A C 1
ATOM 3927 O O . ALA A 1 516 ? 2.159 5.449 -22.401 1.00 93.94 516 ALA A O 1
ATOM 3928 N N . HIS A 1 517 ? 0.054 5.905 -21.701 1.00 96.56 517 HIS A N 1
ATOM 3929 C CA . HIS A 1 517 ? -0.163 4.703 -20.902 1.00 96.56 517 HIS A CA 1
ATOM 3930 C C . HIS A 1 517 ? -1.147 3.754 -21.588 1.00 96.56 517 HIS A C 1
ATOM 3932 O O . HIS A 1 517 ? -2.002 4.197 -22.357 1.00 96.56 517 HIS A O 1
ATOM 3938 N N . PHE A 1 518 ? -1.032 2.456 -21.318 1.00 98.06 518 PHE A N 1
ATOM 3939 C CA . PHE A 1 518 ? -1.833 1.443 -22.000 1.00 98.06 518 PHE A CA 1
ATOM 3940 C C . PHE A 1 518 ? -2.324 0.376 -21.045 1.00 98.06 518 PHE A C 1
ATOM 3942 O O . PHE A 1 518 ? -1.487 -0.307 -20.460 1.00 98.06 518 PHE A O 1
ATOM 3949 N N . ASN A 1 519 ? -3.628 0.116 -21.010 1.00 98.06 519 ASN A N 1
ATOM 3950 C CA . ASN A 1 519 ? -4.085 -1.161 -20.477 1.00 98.06 519 ASN A CA 1
ATOM 3951 C C . ASN A 1 519 ? -4.043 -2.242 -21.543 1.00 98.06 519 ASN A C 1
ATOM 3953 O O . ASN A 1 519 ? -4.352 -2.014 -22.717 1.00 98.06 519 ASN A O 1
ATOM 3957 N N . CYS A 1 520 ? -3.661 -3.437 -21.105 1.00 98.19 520 CYS A N 1
ATOM 3958 C CA . CYS A 1 520 ? -3.612 -4.618 -21.945 1.00 98.19 520 CYS A CA 1
ATOM 3959 C C . CYS A 1 520 ? -3.998 -5.872 -21.161 1.00 98.19 520 CYS A C 1
ATOM 3961 O O . CYS A 1 520 ? -3.463 -6.123 -20.083 1.00 98.19 520 CYS A O 1
ATOM 3963 N N . PHE A 1 521 ? -4.897 -6.677 -21.723 1.00 98.00 521 PHE A N 1
ATOM 3964 C CA . PHE A 1 521 ? -5.355 -7.958 -21.174 1.00 98.00 521 PHE A CA 1
ATOM 3965 C C . PHE A 1 521 ? -5.911 -8.844 -22.309 1.00 98.00 521 PHE A C 1
ATOM 3967 O O . PHE A 1 521 ? -6.274 -8.300 -23.346 1.00 98.00 521 PHE A O 1
ATOM 3974 N N . PRO A 1 522 ? -5.956 -10.186 -22.188 1.00 97.94 522 PRO A N 1
ATOM 3975 C CA . PRO A 1 522 ? -5.540 -11.008 -21.048 1.00 97.94 522 PRO A CA 1
ATOM 3976 C C . PRO A 1 522 ? -4.047 -11.374 -21.069 1.00 97.94 522 PRO A C 1
ATOM 3978 O O . PRO A 1 522 ? -3.535 -11.916 -22.045 1.00 97.94 522 PRO A O 1
ATOM 3981 N N . LEU A 1 523 ? -3.302 -11.093 -20.005 1.00 97.88 523 LEU A N 1
ATOM 3982 C CA . LEU A 1 523 ? -1.877 -11.430 -19.860 1.00 97.88 523 LEU A CA 1
ATOM 3983 C C . LEU A 1 523 ? -1.677 -12.597 -18.880 1.00 97.88 523 LEU A C 1
ATOM 3985 O O . LEU A 1 523 ? -2.606 -13.012 -18.192 1.00 97.88 523 LEU A O 1
ATOM 3989 N N . LYS A 1 524 ? -0.468 -13.166 -18.836 1.00 97.50 524 LYS A N 1
ATOM 3990 C CA . LYS A 1 524 ? -0.120 -14.288 -17.949 1.00 97.50 524 LYS A CA 1
ATOM 3991 C C . LYS A 1 524 ? 0.944 -13.849 -16.940 1.00 97.50 524 LYS A C 1
ATOM 3993 O O . LYS A 1 524 ? 2.093 -13.683 -17.343 1.00 97.50 524 LYS A O 1
ATOM 3998 N N . PRO A 1 525 ? 0.605 -13.656 -15.656 1.00 97.44 525 PRO A N 1
ATOM 3999 C CA . PRO A 1 525 ? 1.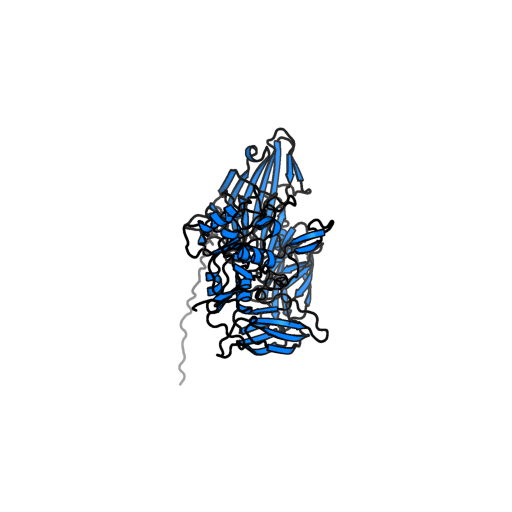592 -13.297 -14.645 1.00 97.44 525 PRO A CA 1
ATOM 4000 C C . PRO A 1 525 ? 2.689 -14.352 -14.471 1.00 97.44 525 PRO A C 1
ATOM 4002 O O . PRO A 1 525 ? 2.426 -15.552 -14.426 1.00 97.44 525 PRO A O 1
ATOM 4005 N N . GLU A 1 526 ? 3.927 -13.886 -14.335 1.00 96.50 526 GLU A N 1
ATOM 4006 C CA . GLU A 1 526 ? 5.120 -14.677 -14.039 1.00 96.50 526 GLU A CA 1
ATOM 4007 C C . GLU A 1 526 ? 5.758 -14.160 -12.734 1.00 96.50 526 GLU A C 1
ATOM 4009 O O . GLU A 1 526 ? 6.750 -13.430 -12.784 1.00 96.50 526 GLU A O 1
ATOM 4014 N N . PRO A 1 527 ? 5.211 -14.510 -11.552 1.00 94.19 527 PRO A N 1
ATOM 4015 C CA . PRO A 1 527 ? 5.572 -13.892 -10.267 1.00 94.19 527 PRO A CA 1
ATOM 4016 C C . PRO A 1 527 ? 7.042 -14.079 -9.865 1.00 94.19 527 PRO A C 1
ATOM 4018 O O . PRO A 1 527 ? 7.549 -13.361 -9.017 1.00 94.19 527 PRO A O 1
ATOM 4021 N N . THR A 1 528 ? 7.753 -15.018 -10.491 1.00 95.81 528 THR A N 1
ATOM 4022 C CA . THR A 1 528 ? 9.176 -15.267 -10.240 1.00 95.81 528 THR A CA 1
ATOM 4023 C C . THR A 1 528 ? 10.113 -14.338 -11.021 1.00 95.81 528 THR A C 1
ATOM 4025 O O . THR A 1 528 ? 11.326 -14.551 -10.998 1.00 95.81 528 THR A O 1
ATOM 4028 N N . LYS A 1 529 ? 9.580 -13.389 -11.798 1.00 95.81 529 LYS A N 1
ATOM 4029 C CA . LYS A 1 529 ? 10.334 -12.447 -12.636 1.00 95.81 529 LYS A CA 1
ATOM 4030 C C . LYS A 1 529 ? 10.047 -11.012 -12.209 1.00 95.81 529 LYS A C 1
ATOM 4032 O O . LYS A 1 529 ? 8.971 -10.727 -11.690 1.00 95.81 529 LYS A O 1
ATOM 4037 N N . GLN A 1 530 ? 10.989 -10.111 -12.503 1.00 95.19 530 GLN A N 1
ATOM 4038 C CA . GLN A 1 530 ? 10.795 -8.668 -12.342 1.00 95.19 530 GLN A CA 1
ATOM 4039 C C . GLN A 1 530 ? 9.449 -8.255 -12.942 1.00 95.19 530 GLN A C 1
ATOM 4041 O O . GLN A 1 530 ? 9.109 -8.692 -14.047 1.00 95.19 530 GLN A O 1
ATOM 4046 N N . ASP A 1 531 ? 8.697 -7.438 -12.202 1.00 94.19 531 ASP A N 1
ATOM 4047 C CA . ASP A 1 531 ? 7.424 -6.875 -12.654 1.00 94.19 531 ASP A CA 1
ATOM 4048 C C . ASP A 1 531 ? 6.367 -7.937 -13.039 1.00 94.19 531 ASP A C 1
ATOM 4050 O O . ASP A 1 531 ? 5.469 -7.704 -13.851 1.00 94.19 531 ASP A O 1
ATOM 4054 N N . GLY A 1 532 ? 6.482 -9.158 -12.508 1.00 95.44 532 GLY A N 1
ATOM 4055 C CA . GLY A 1 532 ? 5.621 -10.274 -12.897 1.00 95.44 532 GLY A CA 1
ATOM 4056 C C . GLY A 1 532 ? 5.777 -10.684 -14.368 1.00 95.44 532 GLY A C 1
ATOM 4057 O O . GLY A 1 532 ? 4.897 -11.348 -14.908 1.00 95.44 532 GLY A O 1
ATOM 4058 N N . GLY A 1 533 ? 6.857 -10.279 -15.046 1.00 95.88 533 GLY A N 1
ATOM 4059 C CA . GLY A 1 533 ? 7.074 -10.531 -16.475 1.00 95.88 533 GLY A CA 1
ATOM 4060 C C . GLY A 1 533 ? 6.518 -9.453 -17.416 1.00 95.88 533 GLY A C 1
ATOM 4061 O O . GLY A 1 533 ? 6.329 -9.727 -18.606 1.00 95.88 533 GLY A O 1
ATOM 4062 N N . ALA A 1 534 ? 6.248 -8.243 -16.919 1.00 95.88 534 ALA A N 1
ATOM 4063 C CA . ALA A 1 534 ? 5.848 -7.116 -17.759 1.00 95.88 534 ALA A CA 1
ATOM 4064 C C . ALA A 1 534 ? 6.959 -6.692 -18.753 1.00 95.88 534 ALA A C 1
ATOM 4066 O O . ALA A 1 534 ? 8.152 -6.826 -18.458 1.00 95.88 534 ALA A O 1
ATOM 4067 N N . PRO A 1 535 ? 6.605 -6.171 -19.945 1.00 95.62 535 PRO A N 1
ATOM 4068 C CA . PRO A 1 535 ? 7.564 -5.544 -20.845 1.00 95.62 535 PRO A CA 1
ATOM 4069 C C . PRO A 1 535 ? 7.987 -4.160 -20.338 1.00 95.62 535 PRO A C 1
ATOM 4071 O O . PRO A 1 535 ? 7.319 -3.533 -19.524 1.00 95.62 535 PRO A O 1
ATOM 4074 N N . VAL A 1 536 ? 9.076 -3.634 -20.900 1.00 92.75 536 VAL A N 1
ATOM 4075 C CA . VAL A 1 536 ? 9.553 -2.277 -20.598 1.00 92.75 536 VAL A CA 1
ATOM 4076 C C . VAL A 1 536 ? 8.922 -1.263 -21.549 1.00 92.75 536 VAL A C 1
ATOM 4078 O O . VAL A 1 536 ? 9.079 -1.370 -22.770 1.00 92.75 536 VAL A O 1
ATOM 4081 N N . TRP A 1 537 ? 8.290 -0.236 -20.982 1.00 94.88 537 TRP A N 1
ATOM 4082 C CA . TRP A 1 537 ? 7.679 0.871 -21.715 1.00 94.88 537 TRP A CA 1
ATOM 4083 C C . TRP A 1 537 ? 8.664 1.613 -22.641 1.00 94.88 537 TRP A C 1
ATOM 4085 O O . TRP A 1 537 ? 9.850 1.783 -22.338 1.00 94.88 537 TRP A O 1
ATOM 4095 N N . LYS A 1 538 ? 8.163 2.101 -23.781 1.00 94.75 538 LYS A N 1
ATOM 4096 C CA . LYS A 1 538 ? 8.897 2.899 -24.776 1.00 94.75 538 LYS A CA 1
ATOM 4097 C C . LYS A 1 538 ? 8.257 4.268 -24.987 1.00 94.75 538 LYS A C 1
ATOM 4099 O O . LYS A 1 538 ? 7.042 4.407 -24.963 1.00 94.75 538 LYS A O 1
ATOM 4104 N N . LYS A 1 539 ? 9.089 5.274 -25.286 1.00 91.88 539 LYS A N 1
ATOM 4105 C CA . LYS A 1 539 ? 8.621 6.646 -25.549 1.00 91.88 539 LYS A CA 1
ATOM 4106 C C . LYS A 1 539 ? 7.703 6.751 -26.764 1.00 91.88 539 LYS A C 1
ATOM 4108 O O . LYS A 1 539 ? 6.755 7.523 -26.726 1.00 91.88 539 LYS A O 1
ATOM 4113 N N . ASP A 1 540 ? 7.993 6.008 -27.830 1.00 94.25 540 ASP A N 1
ATOM 4114 C CA . ASP A 1 540 ? 7.099 5.944 -28.985 1.00 94.25 540 ASP A CA 1
ATOM 4115 C C . ASP A 1 540 ? 5.917 5.006 -28.665 1.00 94.25 540 ASP A C 1
ATOM 4117 O O . ASP A 1 540 ? 6.134 3.798 -28.509 1.00 94.25 540 ASP A O 1
ATOM 4121 N N . PRO A 1 541 ? 4.679 5.523 -28.582 1.00 95.88 541 PRO A N 1
ATOM 4122 C CA . PRO A 1 541 ? 3.511 4.745 -28.184 1.00 95.88 541 PRO A CA 1
ATOM 4123 C C . PRO A 1 541 ? 3.180 3.602 -29.147 1.00 95.88 541 PRO A C 1
ATOM 4125 O O . PRO A 1 541 ? 2.613 2.591 -28.735 1.00 95.88 541 PRO A O 1
ATOM 4128 N N . ARG A 1 542 ? 3.580 3.707 -30.419 1.00 96.50 542 ARG A N 1
ATOM 4129 C CA . ARG A 1 542 ? 3.336 2.660 -31.420 1.00 96.50 542 ARG A CA 1
ATOM 4130 C C . ARG A 1 542 ? 4.117 1.393 -31.089 1.00 96.50 542 ARG A C 1
ATOM 4132 O O . ARG A 1 542 ? 3.611 0.290 -31.270 1.00 96.50 542 ARG A O 1
ATOM 4139 N N . LEU A 1 543 ? 5.336 1.542 -30.559 1.00 97.12 543 LEU A N 1
ATOM 4140 C CA . LEU A 1 543 ? 6.156 0.405 -30.137 1.00 97.12 543 LEU A CA 1
ATOM 4141 C C . LEU A 1 543 ? 5.527 -0.331 -28.955 1.00 97.12 543 LEU A C 1
ATOM 4143 O O . LEU A 1 543 ? 5.602 -1.556 -28.912 1.00 97.12 543 LEU A O 1
ATOM 4147 N N . ASN A 1 544 ? 4.882 0.390 -28.036 1.00 97.62 544 ASN A N 1
ATOM 4148 C CA . ASN A 1 544 ? 4.151 -0.228 -26.932 1.00 97.62 544 ASN A CA 1
ATOM 4149 C C . ASN A 1 544 ? 2.953 -1.022 -27.453 1.00 97.62 544 ASN A C 1
ATOM 4151 O O . ASN A 1 544 ? 2.846 -2.197 -27.129 1.00 97.62 544 ASN A O 1
ATOM 4155 N N . ALA A 1 545 ? 2.117 -0.435 -28.318 1.00 96.88 545 ALA A N 1
ATOM 4156 C CA . ALA A 1 545 ? 0.965 -1.132 -28.895 1.00 96.88 545 ALA A CA 1
ATOM 4157 C C . ALA A 1 545 ? 1.377 -2.408 -29.655 1.00 96.88 545 ALA A C 1
ATOM 4159 O O . ALA A 1 545 ? 0.803 -3.473 -29.441 1.00 96.88 545 ALA A O 1
ATOM 4160 N N . ILE A 1 546 ? 2.428 -2.336 -30.483 1.00 96.00 546 ILE A N 1
ATOM 4161 C CA . ILE A 1 546 ? 2.969 -3.501 -31.203 1.00 96.00 546 ILE A CA 1
ATOM 4162 C C . ILE A 1 546 ? 3.536 -4.541 -30.228 1.00 96.00 546 ILE A C 1
ATOM 4164 O O . ILE A 1 546 ? 3.303 -5.736 -30.405 1.00 96.00 546 ILE A O 1
ATOM 4168 N N . THR A 1 547 ? 4.278 -4.106 -29.206 1.00 97.06 547 THR A N 1
ATOM 4169 C CA . THR A 1 547 ? 4.855 -5.013 -28.203 1.00 97.06 547 THR A CA 1
ATOM 4170 C C . THR A 1 547 ? 3.752 -5.732 -27.443 1.00 97.06 547 THR A C 1
ATOM 4172 O O . THR A 1 547 ? 3.760 -6.955 -27.397 1.00 97.06 547 THR A O 1
ATOM 4175 N N . LEU A 1 548 ? 2.778 -4.993 -26.911 1.00 97.62 548 LEU A N 1
ATOM 4176 C CA . LEU A 1 548 ? 1.659 -5.527 -26.138 1.00 97.62 548 LEU A CA 1
ATOM 4177 C C . LEU A 1 548 ? 0.789 -6.478 -26.964 1.00 97.62 548 LEU A C 1
ATOM 4179 O O . LEU A 1 548 ? 0.356 -7.499 -26.438 1.00 97.62 548 LEU A O 1
ATOM 4183 N N . ARG A 1 549 ? 0.595 -6.207 -28.264 1.00 96.31 549 ARG A N 1
ATOM 4184 C CA . ARG A 1 549 ? -0.163 -7.097 -29.158 1.00 96.31 549 ARG A CA 1
ATOM 4185 C C . ARG A 1 549 ? 0.472 -8.480 -29.295 1.00 96.31 549 ARG A C 1
ATOM 4187 O O . ARG A 1 549 ? -0.250 -9.459 -29.426 1.00 96.31 549 ARG A O 1
ATOM 4194 N N . ASN A 1 550 ? 1.802 -8.544 -29.254 1.00 95.81 550 ASN A N 1
ATOM 4195 C CA . ASN A 1 550 ? 2.580 -9.767 -29.464 1.00 95.81 550 ASN A CA 1
ATOM 4196 C C . ASN A 1 550 ? 3.201 -10.326 -28.167 1.00 95.81 550 ASN A C 1
ATOM 4198 O O . ASN A 1 550 ? 3.944 -11.312 -28.208 1.00 95.81 550 ASN A O 1
ATOM 4202 N N . TRP A 1 551 ? 2.970 -9.680 -27.019 1.00 97.31 551 TRP A N 1
ATOM 4203 C CA . TRP A 1 551 ? 3.603 -10.057 -25.757 1.00 97.31 551 TRP A CA 1
ATOM 4204 C C . TRP A 1 551 ? 3.065 -11.406 -25.281 1.00 97.31 551 TRP A C 1
ATOM 4206 O O . TRP A 1 551 ? 1.859 -11.630 -25.274 1.00 97.31 551 TRP A O 1
ATOM 4216 N N . GLN A 1 552 ? 3.967 -12.303 -24.869 1.00 96.62 552 GLN A N 1
ATOM 4217 C CA . GLN A 1 552 ? 3.645 -13.681 -24.457 1.00 96.62 552 GLN A CA 1
ATOM 4218 C C . GLN A 1 552 ? 3.000 -14.555 -25.554 1.00 96.62 552 GLN A C 1
ATOM 4220 O O . GLN A 1 552 ? 2.438 -15.608 -25.248 1.00 96.62 552 GLN A O 1
ATOM 4225 N N . GLY A 1 553 ? 3.163 -14.172 -26.825 1.00 95.62 553 GLY A N 1
ATOM 4226 C CA . GLY A 1 553 ? 2.646 -14.897 -27.987 1.00 95.62 553 GLY A CA 1
ATOM 4227 C C . GLY A 1 553 ? 1.362 -14.290 -28.553 1.00 95.62 553 GLY A C 1
ATOM 4228 O O . GLY A 1 553 ? 0.849 -13.295 -28.044 1.00 95.62 553 GLY A O 1
ATOM 4229 N N . GLU A 1 554 ? 0.860 -14.884 -29.637 1.00 91.62 554 GLU A N 1
ATOM 4230 C CA . GLU A 1 554 ? -0.407 -14.474 -30.249 1.00 91.62 554 GLU A CA 1
ATOM 4231 C C . GLU A 1 554 ? -1.581 -14.771 -29.307 1.00 91.62 554 GLU A C 1
ATOM 4233 O O . GLU A 1 554 ? -1.715 -15.883 -28.796 1.00 91.62 554 GLU A O 1
ATOM 4238 N N . GLU A 1 555 ? -2.435 -13.771 -29.099 1.00 95.75 555 GLU A N 1
ATOM 4239 C CA . GLU A 1 555 ? -3.658 -13.862 -28.303 1.00 95.75 555 GLU A CA 1
ATOM 4240 C C . GLU A 1 555 ? -4.782 -13.151 -29.076 1.00 95.75 555 GLU A C 1
ATOM 4242 O O . GLU A 1 555 ? -4.759 -11.921 -29.166 1.00 95.75 555 GLU A O 1
ATOM 4247 N N . PRO A 1 556 ? -5.720 -13.888 -29.700 1.00 93.38 556 PRO A N 1
ATOM 4248 C CA . PRO A 1 556 ? -6.795 -13.296 -30.497 1.00 93.38 556 PRO A CA 1
ATOM 4249 C C . PRO A 1 556 ? -7.707 -12.352 -29.707 1.00 93.38 556 PRO A C 1
ATOM 4251 O O . PRO A 1 556 ? -8.188 -11.377 -30.279 1.00 93.38 556 PRO A O 1
ATOM 4254 N N . ASP A 1 557 ? -7.895 -12.606 -28.408 1.00 94.00 557 ASP A N 1
ATOM 4255 C CA . ASP A 1 557 ? -8.765 -11.807 -27.535 1.00 94.00 557 ASP A CA 1
ATOM 4256 C C . ASP A 1 557 ? -8.017 -10.646 -26.855 1.00 94.00 557 ASP A C 1
ATOM 4258 O O . ASP A 1 557 ? -8.543 -9.978 -25.962 1.00 94.00 557 ASP A O 1
ATOM 4262 N N . ARG A 1 558 ? -6.764 -10.399 -27.258 1.00 96.62 558 ARG A N 1
ATOM 4263 C CA . ARG A 1 558 ? -5.927 -9.312 -26.751 1.00 96.62 558 ARG A CA 1
ATOM 4264 C C . ARG A 1 558 ? -6.649 -7.986 -26.949 1.00 96.62 558 ARG A C 1
ATOM 4266 O O . ARG A 1 558 ? -6.891 -7.576 -28.078 1.00 96.62 558 ARG A O 1
ATOM 4273 N N . TRP A 1 559 ? -6.898 -7.293 -25.853 1.00 96.81 559 TRP A N 1
ATOM 4274 C CA . TRP A 1 559 ? -7.373 -5.924 -25.817 1.00 96.81 559 TRP A CA 1
ATOM 4275 C C . TRP A 1 559 ? -6.223 -4.983 -25.478 1.00 96.81 559 TRP A C 1
ATOM 4277 O O . TRP A 1 559 ? -5.440 -5.260 -24.569 1.00 96.81 559 TRP A O 1
ATOM 4287 N N . ILE A 1 560 ? -6.126 -3.870 -26.199 1.00 97.31 560 ILE A N 1
ATOM 4288 C CA . ILE A 1 560 ? -5.182 -2.783 -25.954 1.00 97.31 560 ILE A CA 1
ATOM 4289 C C . ILE A 1 560 ? -5.942 -1.471 -26.054 1.00 97.31 560 ILE A C 1
ATOM 4291 O O . ILE A 1 560 ? -6.431 -1.107 -27.128 1.00 97.31 560 ILE A O 1
ATOM 4295 N N . HIS A 1 561 ? -5.978 -0.715 -24.964 1.00 96.56 561 HIS A N 1
ATOM 4296 C CA . HIS A 1 561 ? -6.514 0.640 -24.994 1.00 96.56 561 HIS A CA 1
ATOM 4297 C C . HIS A 1 561 ? -5.523 1.659 -24.452 1.00 96.56 561 HIS A C 1
ATOM 4299 O O . HIS A 1 561 ? -4.592 1.326 -23.725 1.00 96.56 561 HIS A O 1
ATOM 4305 N N . LEU A 1 562 ? -5.731 2.914 -24.841 1.00 96.62 562 LEU A N 1
ATOM 4306 C CA . LEU A 1 562 ? -4.930 4.054 -24.409 1.00 96.62 562 LEU A CA 1
ATOM 4307 C C . LEU A 1 562 ? -5.570 4.732 -23.191 1.00 96.62 562 LEU A C 1
ATOM 4309 O O . LEU A 1 562 ? -6.716 5.186 -23.271 1.00 96.62 562 LEU A O 1
ATOM 4313 N N . ASN A 1 563 ? -4.823 4.828 -22.094 1.00 95.00 563 ASN A N 1
ATOM 4314 C CA . ASN A 1 563 ? -5.314 5.414 -20.849 1.00 95.00 563 ASN A CA 1
ATOM 4315 C C . ASN A 1 563 ? -5.113 6.924 -20.827 1.00 95.00 563 ASN A C 1
ATOM 4317 O O . ASN A 1 563 ? -4.127 7.423 -21.377 1.00 95.00 563 ASN A O 1
ATOM 4321 N N . HIS A 1 564 ? -6.077 7.625 -20.217 1.00 91.81 564 HIS A N 1
ATOM 4322 C CA . HIS A 1 564 ? -6.135 9.073 -19.981 1.00 91.81 564 HIS A CA 1
ATOM 4323 C C . HIS A 1 564 ? -5.318 9.927 -20.978 1.00 91.81 564 HIS A C 1
ATOM 4325 O O . HIS A 1 564 ? -4.558 10.814 -20.574 1.00 91.81 564 HIS A O 1
ATOM 4331 N N . PRO A 1 565 ? -5.531 9.748 -22.299 1.00 91.25 565 PRO A N 1
ATOM 4332 C CA . PRO A 1 565 ? -4.593 10.178 -23.332 1.00 91.25 565 PRO A CA 1
ATOM 4333 C C . PRO A 1 565 ? -4.308 11.678 -23.346 1.00 91.25 565 PRO A C 1
ATOM 4335 O O . PRO A 1 565 ? -5.204 12.512 -23.143 1.00 91.25 565 PRO A O 1
ATOM 4338 N N . ASP A 1 566 ? -3.066 12.027 -23.695 1.00 90.00 566 ASP A N 1
ATOM 4339 C CA . ASP A 1 566 ? -2.719 13.381 -24.118 1.00 90.00 566 ASP A CA 1
ATOM 4340 C C . ASP A 1 566 ? -3.093 13.530 -25.596 1.00 90.00 566 ASP A C 1
ATOM 4342 O O . ASP A 1 566 ? -2.311 13.245 -26.504 1.00 90.00 566 ASP A O 1
ATOM 4346 N N . MET A 1 567 ? -4.334 13.953 -25.842 1.00 88.56 567 MET A N 1
ATOM 4347 C CA . MET A 1 567 ? -4.900 13.989 -27.195 1.00 88.56 567 MET A CA 1
ATOM 4348 C C . MET A 1 567 ? -4.124 14.884 -28.160 1.00 88.56 567 MET A C 1
ATOM 4350 O O . MET A 1 567 ? -4.169 14.647 -29.365 1.00 88.56 567 MET A O 1
ATOM 4354 N N . ALA A 1 568 ? -3.428 15.902 -27.642 1.00 87.25 568 ALA A N 1
ATOM 4355 C CA . ALA A 1 568 ? -2.588 16.762 -28.459 1.00 87.25 568 ALA A CA 1
ATOM 4356 C C . ALA A 1 568 ? -1.380 15.972 -28.964 1.00 87.25 568 ALA A C 1
ATOM 4358 O O . ALA A 1 568 ? -1.210 15.817 -30.167 1.00 87.25 568 ALA A O 1
ATOM 4359 N N . GLU A 1 569 ? -0.589 15.411 -28.050 1.00 90.25 569 GLU A N 1
ATOM 4360 C CA . GLU A 1 569 ? 0.614 14.667 -28.424 1.00 90.25 569 GLU A CA 1
ATOM 4361 C C . GLU A 1 569 ? 0.284 13.411 -29.235 1.00 90.25 569 GLU A C 1
ATOM 4363 O O . GLU A 1 569 ? 0.929 13.107 -30.235 1.00 90.25 569 GLU A O 1
ATOM 4368 N N . ASN A 1 570 ? -0.739 12.664 -28.823 1.00 92.56 570 ASN A N 1
ATOM 4369 C CA . ASN A 1 570 ? -0.993 11.358 -29.408 1.00 92.56 570 ASN A CA 1
ATOM 4370 C C . ASN A 1 570 ? -1.576 11.431 -30.826 1.00 92.56 570 ASN A C 1
ATOM 4372 O O . ASN A 1 570 ? -1.237 10.576 -31.646 1.00 92.56 570 ASN A O 1
ATOM 4376 N N . PHE A 1 571 ? -2.396 12.445 -31.125 1.00 92.00 571 PHE A N 1
ATOM 4377 C CA . PHE A 1 571 ? -3.197 12.487 -32.357 1.00 92.00 571 PHE A CA 1
ATOM 4378 C C . PHE A 1 571 ? -3.115 13.801 -33.148 1.00 92.00 571 PHE A C 1
ATOM 4380 O O . PHE A 1 571 ? -3.688 13.876 -34.234 1.00 92.00 571 PHE A O 1
ATOM 4387 N N . VAL A 1 572 ? -2.442 14.840 -32.640 1.00 88.00 572 VAL A N 1
ATOM 4388 C CA . VAL A 1 572 ? -2.394 16.157 -33.304 1.00 88.00 572 VAL A CA 1
ATOM 4389 C C . VAL A 1 572 ? -0.969 16.633 -33.581 1.00 88.00 572 VAL A C 1
ATOM 4391 O O . VAL A 1 572 ? -0.703 17.036 -34.708 1.00 88.00 572 VAL A O 1
ATOM 4394 N N . ASP A 1 573 ? -0.078 16.597 -32.593 1.00 88.50 573 ASP A N 1
ATOM 4395 C CA . ASP A 1 573 ? 1.261 17.206 -32.612 1.00 88.50 573 ASP A CA 1
ATOM 4396 C C . ASP A 1 573 ? 2.227 16.368 -31.751 1.00 88.50 573 ASP A C 1
ATOM 4398 O O . ASP A 1 573 ? 2.354 16.590 -30.542 1.00 88.50 573 ASP A O 1
ATOM 4402 N N . TRP A 1 574 ? 2.884 15.363 -32.344 1.00 87.50 574 TRP A N 1
ATOM 4403 C CA . TRP A 1 574 ? 3.668 14.381 -31.568 1.00 87.50 574 TRP A CA 1
ATOM 4404 C C . TRP A 1 574 ? 4.955 14.958 -30.974 1.00 87.50 574 TRP A C 1
ATOM 4406 O O . TRP A 1 574 ? 5.478 14.415 -29.998 1.00 87.50 574 TRP A O 1
ATOM 4416 N N . ASN A 1 575 ? 5.503 16.023 -31.568 1.00 87.81 575 ASN A N 1
ATOM 4417 C CA . ASN A 1 575 ? 6.748 16.644 -31.113 1.00 87.81 575 ASN A CA 1
ATOM 4418 C C . ASN A 1 575 ? 6.505 17.878 -30.225 1.00 87.81 575 ASN A C 1
ATOM 4420 O O . ASN A 1 575 ? 7.457 18.384 -29.622 1.00 87.81 575 ASN A O 1
ATOM 4424 N N . ARG A 1 576 ? 5.241 18.306 -30.098 1.00 84.06 576 ARG A N 1
ATOM 4425 C CA . ARG A 1 576 ? 4.784 19.462 -29.324 1.00 84.06 576 ARG A CA 1
ATOM 4426 C C . ARG A 1 576 ? 5.429 20.775 -29.778 1.00 84.06 576 ARG A C 1
ATOM 4428 O O . ARG A 1 576 ? 5.690 21.649 -28.947 1.00 84.06 576 ARG A O 1
ATOM 4435 N N . ASP A 1 577 ? 5.713 20.920 -31.073 1.00 85.75 577 ASP A N 1
ATOM 4436 C CA . ASP A 1 577 ? 6.279 22.149 -31.645 1.00 85.75 577 ASP A CA 1
ATOM 4437 C C . ASP A 1 577 ? 5.217 23.230 -31.938 1.00 85.75 577 ASP A C 1
ATOM 4439 O O . ASP A 1 577 ? 5.549 24.358 -32.322 1.00 85.75 577 ASP A O 1
ATOM 4443 N N . GLY A 1 578 ? 3.943 22.909 -31.694 1.00 81.88 578 GLY A N 1
ATOM 4444 C CA . GLY A 1 578 ? 2.796 23.780 -31.906 1.00 81.88 578 GLY A CA 1
ATOM 4445 C C . GLY A 1 578 ? 2.220 23.701 -33.319 1.00 81.88 578 GLY A C 1
ATOM 4446 O O . GLY A 1 578 ? 1.309 24.473 -33.637 1.00 81.88 578 GLY A O 1
ATOM 4447 N N . ARG A 1 579 ? 2.726 22.809 -34.179 1.00 83.88 579 ARG A N 1
ATOM 4448 C CA . ARG A 1 579 ? 2.204 22.562 -35.525 1.00 83.88 579 ARG A CA 1
ATOM 4449 C C . ARG A 1 579 ? 1.517 21.207 -35.560 1.00 83.88 579 ARG A C 1
ATOM 4451 O O . ARG A 1 579 ? 2.107 20.183 -35.257 1.00 83.88 579 ARG A O 1
ATOM 4458 N N . ALA A 1 580 ? 0.261 21.207 -35.996 1.00 84.94 580 ALA A N 1
ATOM 4459 C CA . ALA A 1 580 ? -0.460 19.963 -36.206 1.00 84.94 580 ALA A CA 1
ATOM 4460 C C . ALA A 1 580 ? 0.196 19.159 -37.340 1.00 84.94 580 ALA A C 1
ATOM 4462 O O . ALA A 1 580 ? 0.235 19.613 -38.487 1.00 84.94 580 ALA A O 1
ATOM 4463 N N . ASP A 1 581 ? 0.683 17.969 -37.013 1.00 86.06 581 ASP A N 1
ATOM 4464 C CA . ASP A 1 581 ? 1.298 17.011 -37.932 1.00 86.06 581 ASP A CA 1
ATOM 4465 C C . ASP A 1 581 ? 0.610 15.633 -37.913 1.00 86.06 581 ASP A C 1
ATOM 4467 O O . ASP A 1 581 ? 1.030 14.709 -38.611 1.00 86.06 581 ASP A O 1
ATOM 4471 N N . GLY A 1 582 ? -0.506 15.525 -37.182 1.00 84.81 582 GLY A N 1
ATOM 4472 C CA . GLY A 1 582 ? -1.322 14.317 -37.067 1.00 84.81 582 GLY A CA 1
ATOM 4473 C C . GLY A 1 582 ? -0.913 13.407 -35.910 1.00 84.81 582 GLY A C 1
ATOM 4474 O O . GLY A 1 582 ? -1.389 12.273 -35.838 1.00 84.81 582 GLY A O 1
ATOM 4475 N N . GLY A 1 583 ? -0.044 13.880 -35.011 1.00 90.81 583 GLY A N 1
ATOM 4476 C CA . GLY A 1 583 ? 0.424 13.093 -33.878 1.00 90.81 583 GLY A CA 1
ATOM 4477 C C . GLY A 1 583 ? 1.232 11.880 -34.338 1.00 90.81 583 GLY A C 1
ATOM 4478 O O . GLY A 1 583 ? 1.975 11.926 -35.323 1.00 90.81 583 GLY A O 1
ATOM 4479 N N . TYR A 1 584 ? 1.104 10.761 -33.626 1.00 92.94 584 TYR A N 1
ATOM 4480 C CA . TYR A 1 584 ? 1.781 9.532 -34.029 1.00 92.94 584 TYR A CA 1
ATOM 4481 C C . TYR A 1 584 ? 1.032 8.867 -35.190 1.00 92.94 584 TYR A C 1
ATOM 4483 O O . TYR A 1 584 ? -0.052 8.309 -35.024 1.00 92.94 584 TYR A O 1
ATOM 4491 N N . ALA A 1 585 ? 1.642 8.878 -36.377 1.00 89.44 585 ALA A N 1
ATOM 4492 C CA . ALA A 1 585 ? 1.045 8.311 -37.586 1.00 89.44 585 ALA A CA 1
ATOM 4493 C C . ALA A 1 585 ? 0.569 6.857 -37.390 1.00 89.44 585 ALA A C 1
ATOM 4495 O O . ALA A 1 585 ? 1.320 6.010 -36.896 1.00 89.44 585 ALA A O 1
ATOM 4496 N N . TYR A 1 586 ? -0.666 6.584 -37.831 1.00 88.75 586 TYR A N 1
ATOM 4497 C CA . TYR A 1 586 ? -1.376 5.295 -37.743 1.00 88.75 586 TYR A CA 1
ATOM 4498 C C . TYR A 1 586 ? -1.660 4.782 -36.329 1.00 88.75 586 TYR A C 1
ATOM 4500 O O . TYR A 1 586 ? -2.194 3.684 -36.186 1.00 88.75 586 TYR A O 1
ATOM 4508 N N . PHE A 1 587 ? -1.346 5.554 -35.288 1.00 92.75 587 PHE A N 1
ATOM 4509 C CA . PHE A 1 587 ? -1.440 5.077 -33.915 1.00 92.75 587 PHE A CA 1
ATOM 4510 C C . PHE A 1 587 ? -2.868 4.687 -33.516 1.00 92.75 587 PHE A C 1
ATOM 4512 O O . PHE A 1 587 ? -3.060 3.623 -32.940 1.00 92.75 587 PHE A O 1
ATOM 4519 N N . GLY A 1 588 ? -3.877 5.472 -33.912 1.00 90.88 588 GLY A N 1
ATOM 4520 C CA . GLY A 1 588 ? -5.280 5.141 -33.638 1.00 90.88 588 GLY A CA 1
ATOM 4521 C C . GLY A 1 588 ? -5.724 3.793 -34.220 1.00 90.88 588 GLY A C 1
ATOM 4522 O O . GLY A 1 588 ? -6.514 3.099 -33.597 1.00 90.88 588 GLY A O 1
ATOM 4523 N N . GLY A 1 589 ? -5.155 3.362 -35.352 1.00 92.31 589 GLY A N 1
ATOM 4524 C CA . GLY A 1 589 ? -5.445 2.052 -35.949 1.00 92.31 589 GLY A CA 1
ATOM 4525 C C . GLY A 1 589 ? -4.786 0.863 -35.236 1.00 92.31 589 GLY A C 1
ATOM 4526 O O . GLY A 1 589 ? -4.993 -0.272 -35.650 1.00 92.31 589 GLY A O 1
ATOM 4527 N N . MET A 1 590 ? -3.971 1.107 -34.205 1.00 94.50 590 MET A N 1
ATOM 4528 C CA . MET A 1 590 ? -3.325 0.066 -33.391 1.00 94.50 590 MET A CA 1
ATOM 4529 C C . MET A 1 590 ? -4.069 -0.209 -32.075 1.00 94.50 590 MET A C 1
ATOM 4531 O O . MET A 1 590 ? -3.704 -1.142 -31.354 1.00 94.50 590 MET A O 1
ATOM 4535 N N . LEU A 1 591 ? -5.067 0.618 -31.751 1.00 96.31 591 LEU A N 1
ATOM 4536 C CA . LEU A 1 591 ? -5.809 0.599 -30.496 1.00 96.31 591 LEU A CA 1
ATOM 4537 C C . LEU A 1 591 ? -7.169 -0.067 -30.689 1.00 96.31 591 LEU A C 1
ATOM 4539 O O . LEU A 1 591 ? -7.845 0.186 -31.684 1.00 96.31 591 LEU A O 1
ATOM 4543 N N . ASP A 1 592 ? -7.593 -0.835 -29.692 1.00 96.44 592 ASP A N 1
ATOM 4544 C CA . ASP A 1 592 ? -8.966 -1.327 -29.606 1.00 96.44 592 ASP A CA 1
ATOM 4545 C C . ASP A 1 592 ? -9.863 -0.285 -28.919 1.00 96.44 592 ASP A C 1
ATOM 4547 O O . ASP A 1 592 ? -11.009 -0.082 -29.315 1.00 96.44 592 ASP A O 1
ATOM 4551 N N . GLY A 1 593 ? -9.328 0.454 -27.940 1.00 95.75 593 GLY A N 1
ATOM 4552 C CA . GLY A 1 593 ? -10.061 1.514 -27.248 1.00 95.75 593 GLY A CA 1
ATOM 4553 C C . GLY A 1 593 ? -9.207 2.686 -26.771 1.00 95.75 593 GLY A C 1
ATOM 4554 O O . GLY A 1 593 ? -7.978 2.685 -26.881 1.00 95.75 593 GLY A O 1
ATOM 4555 N N . LEU A 1 594 ? -9.866 3.696 -26.209 1.00 94.94 594 LEU A N 1
ATOM 4556 C CA . LEU A 1 594 ? -9.232 4.776 -25.458 1.00 94.94 594 LEU A CA 1
ATOM 4557 C C . LEU A 1 594 ? -10.167 5.329 -24.386 1.00 94.94 594 LEU A C 1
ATOM 4559 O O . LEU A 1 594 ? -11.389 5.334 -24.549 1.00 94.94 594 LEU A O 1
ATOM 4563 N N . GLU A 1 595 ? -9.591 5.851 -23.311 1.00 93.19 595 GLU A N 1
ATOM 4564 C CA . GLU A 1 595 ? -10.352 6.544 -22.275 1.00 93.19 595 GLU A CA 1
ATOM 4565 C C . GLU A 1 595 ? -10.862 7.895 -22.763 1.00 93.19 595 GLU A C 1
ATOM 4567 O O . GLU A 1 595 ? -10.139 8.897 -22.809 1.00 93.19 595 GLU A O 1
ATOM 4572 N N . SER A 1 596 ? -12.145 7.928 -23.109 1.00 88.31 596 SER A N 1
ATOM 4573 C CA . SER A 1 596 ? -12.856 9.156 -23.448 1.00 88.31 596 SER A CA 1
ATOM 4574 C C . SER A 1 596 ? -13.401 9.857 -22.204 1.00 88.31 596 SER A C 1
ATOM 4576 O O . SER A 1 596 ? -13.532 11.080 -22.217 1.00 88.31 596 SER A O 1
ATOM 4578 N N . GLN A 1 597 ? -13.683 9.111 -21.127 1.00 85.50 597 GLN A N 1
ATOM 4579 C CA . GLN A 1 597 ? -14.148 9.640 -19.844 1.00 85.50 597 GLN A CA 1
ATOM 4580 C C . GLN A 1 597 ? -13.322 9.064 -18.694 1.00 85.50 597 GLN A C 1
ATOM 4582 O O . GLN A 1 597 ? -13.241 7.852 -18.517 1.00 85.50 597 GLN A O 1
ATOM 4587 N N . ASN A 1 598 ? -12.732 9.953 -17.898 1.00 80.19 598 ASN A N 1
ATOM 4588 C CA . ASN A 1 598 ? -11.984 9.583 -16.702 1.00 80.19 598 ASN A CA 1
ATOM 4589 C C . ASN A 1 598 ? -11.984 10.770 -15.730 1.00 80.19 598 ASN A C 1
ATOM 4591 O O . ASN A 1 598 ? -11.621 11.872 -16.160 1.00 80.19 598 ASN A O 1
ATOM 4595 N N . TYR A 1 599 ? -12.472 10.563 -14.495 1.00 72.06 599 TYR A N 1
ATOM 4596 C CA . TYR A 1 599 ? -12.591 11.509 -13.358 1.00 72.06 599 TYR A CA 1
ATOM 4597 C C . TYR A 1 599 ? -13.164 12.917 -13.646 1.00 72.06 599 TYR A C 1
ATOM 4599 O O . TYR A 1 599 ? -13.264 13.746 -12.742 1.00 72.06 599 TYR A O 1
ATOM 4607 N N . SER A 1 600 ? -13.550 13.227 -14.882 1.00 72.50 600 SER A N 1
ATOM 4608 C CA . SER A 1 600 ? -13.871 14.572 -15.358 1.00 72.50 600 SER A CA 1
ATOM 4609 C C . SER A 1 600 ? -15.222 14.598 -16.050 1.00 72.50 600 SER A C 1
ATOM 4611 O O . SER A 1 600 ? -15.604 13.650 -16.729 1.00 72.50 600 SER A O 1
ATOM 4613 N N . ASN A 1 601 ? -15.954 15.702 -15.877 1.00 74.75 601 ASN A N 1
ATOM 4614 C CA . ASN A 1 601 ? -17.259 15.874 -16.508 1.00 74.75 601 ASN A CA 1
ATOM 4615 C C . ASN A 1 601 ? -17.146 15.701 -18.022 1.00 74.75 601 ASN A C 1
ATOM 4617 O O . ASN A 1 601 ? -16.275 16.305 -18.656 1.00 74.75 601 ASN A O 1
ATOM 4621 N N . SER A 1 602 ? -18.073 14.936 -18.599 1.00 81.00 602 SER A N 1
ATOM 4622 C CA . SER A 1 602 ? -18.081 14.754 -20.043 1.00 81.00 602 SER A CA 1
ATOM 4623 C C . SER A 1 602 ? -18.320 16.080 -20.760 1.00 81.00 602 SER A C 1
ATOM 4625 O O . SER A 1 602 ? -19.174 16.882 -20.377 1.00 81.00 602 SER A O 1
ATOM 4627 N N . SER A 1 603 ? -17.567 16.277 -21.834 1.00 87.19 603 SER A N 1
ATOM 4628 C CA . SER A 1 603 ? -17.668 17.413 -22.744 1.00 87.19 603 SER A CA 1
ATOM 4629 C C . SER A 1 603 ? -18.076 16.970 -24.152 1.00 87.19 603 SER A C 1
ATOM 4631 O O . SER A 1 603 ? -17.825 17.676 -25.125 1.00 87.19 603 SER A O 1
ATOM 4633 N N . ILE A 1 604 ? -18.746 15.817 -24.278 1.00 86.19 604 ILE A N 1
ATOM 4634 C CA . ILE A 1 604 ? -19.183 15.266 -25.571 1.00 86.19 604 ILE A CA 1
ATOM 4635 C C . ILE A 1 604 ? -20.135 16.197 -26.341 1.00 86.19 604 ILE A C 1
ATOM 4637 O O . ILE A 1 604 ? -20.150 16.187 -27.567 1.00 86.19 604 ILE A O 1
ATOM 4641 N N . LEU A 1 605 ? -20.899 17.035 -25.630 1.00 88.00 605 LEU A N 1
ATOM 4642 C CA . LEU A 1 605 ? -21.802 18.038 -26.212 1.00 88.00 605 LEU A CA 1
ATOM 4643 C C . LEU A 1 605 ? -21.176 19.440 -26.291 1.00 88.00 605 LEU A C 1
ATOM 4645 O O . LEU A 1 605 ? -21.893 20.431 -26.428 1.00 88.00 605 LEU A O 1
ATOM 4649 N N . ALA A 1 606 ? -19.857 19.560 -26.147 1.00 86.94 606 ALA A N 1
ATOM 4650 C CA . ALA A 1 606 ? -19.199 20.852 -26.245 1.00 86.94 606 ALA A CA 1
ATOM 4651 C C . ALA A 1 606 ? -19.337 21.448 -27.654 1.00 86.94 606 ALA A C 1
ATOM 4653 O O . ALA A 1 606 ? -19.193 20.768 -28.667 1.00 86.94 606 ALA A O 1
ATOM 4654 N N . ASN A 1 607 ? -19.542 22.764 -27.715 1.00 87.69 607 ASN A N 1
ATOM 4655 C CA . ASN A 1 607 ? -19.699 23.496 -28.978 1.00 87.69 607 ASN A CA 1
ATOM 4656 C C . ASN A 1 607 ? -18.365 23.779 -29.699 1.00 87.69 607 ASN A C 1
ATOM 4658 O O . ASN A 1 607 ? -18.356 24.438 -30.738 1.00 87.69 607 ASN A O 1
ATOM 4662 N N . ALA A 1 608 ? -17.235 23.347 -29.135 1.00 89.50 608 ALA A N 1
ATOM 4663 C CA . ALA A 1 608 ? -15.897 23.564 -29.672 1.00 89.50 608 ALA A CA 1
ATOM 4664 C C . ALA A 1 608 ? -15.013 22.334 -29.406 1.00 89.50 608 ALA A C 1
ATOM 4666 O O . ALA A 1 608 ? -15.221 21.662 -28.402 1.00 89.50 608 ALA A O 1
ATOM 4667 N N . PRO A 1 609 ? -14.002 22.054 -30.250 1.00 87.19 609 PRO A N 1
ATOM 4668 C CA . PRO A 1 609 ? -13.134 20.877 -30.109 1.00 87.19 609 PRO A CA 1
ATOM 4669 C C . PRO A 1 609 ? -12.080 20.995 -28.997 1.00 87.19 609 PRO A C 1
ATOM 4671 O O . PRO A 1 609 ? -11.346 20.047 -28.712 1.00 87.19 609 PRO A O 1
ATOM 4674 N N . TYR A 1 610 ? -11.974 22.169 -28.383 1.00 88.56 610 TYR A N 1
ATOM 4675 C CA . TYR A 1 610 ? -11.034 22.472 -27.318 1.00 88.56 610 TYR A CA 1
ATOM 4676 C C . TYR A 1 610 ? -11.629 23.490 -26.346 1.00 88.56 610 TYR A C 1
ATOM 4678 O O . TYR A 1 610 ? -12.561 24.229 -26.666 1.00 88.56 610 TYR A O 1
ATOM 4686 N N . SER A 1 611 ? -11.020 23.573 -25.169 1.00 88.00 611 SER A N 1
ATOM 4687 C CA . SER A 1 611 ? -11.189 24.668 -24.219 1.00 88.00 611 SER A CA 1
ATOM 4688 C C . SER A 1 611 ? -9.876 25.432 -24.051 1.00 88.00 611 SER A C 1
ATOM 4690 O O . SER A 1 611 ? -8.799 24.937 -24.390 1.00 88.00 611 SER A O 1
ATOM 4692 N N . ILE A 1 612 ? -9.957 26.655 -23.529 1.00 87.25 612 ILE A N 1
ATOM 4693 C CA . ILE A 1 612 ? -8.781 27.435 -23.138 1.00 87.25 612 ILE A CA 1
ATOM 4694 C C . ILE A 1 612 ? -8.684 27.368 -21.619 1.00 87.25 612 ILE A C 1
ATOM 4696 O O . ILE A 1 612 ? -9.584 27.821 -20.916 1.00 87.25 612 ILE A O 1
ATOM 4700 N N . GLY A 1 613 ? -7.598 26.784 -21.121 1.00 83.81 613 GLY A N 1
ATOM 4701 C CA . GLY A 1 613 ? -7.328 26.677 -19.691 1.00 83.81 613 GLY A CA 1
ATOM 4702 C C . GLY A 1 613 ? -5.983 27.281 -19.320 1.00 83.81 613 GLY A C 1
ATOM 4703 O O . GLY A 1 613 ? -5.212 27.713 -20.176 1.00 83.81 613 GLY A O 1
ATOM 4704 N N . LYS A 1 614 ? -5.682 27.292 -18.022 1.00 81.88 614 LYS A N 1
ATOM 4705 C CA . LYS A 1 614 ? -4.369 27.705 -17.521 1.00 81.88 614 LYS A CA 1
ATOM 4706 C C . LYS A 1 614 ? -3.289 26.771 -18.076 1.00 81.88 614 LYS A C 1
ATOM 4708 O O . LYS A 1 614 ? -3.481 25.557 -18.095 1.00 81.88 614 LYS A O 1
ATOM 4713 N N . ALA A 1 615 ? -2.165 27.330 -18.521 1.00 77.25 615 ALA A N 1
ATOM 4714 C CA . ALA A 1 615 ? -1.041 26.522 -18.985 1.00 77.25 615 ALA A CA 1
ATOM 4715 C C . ALA A 1 615 ? -0.518 25.600 -17.868 1.00 77.25 615 ALA A C 1
ATOM 4717 O O . ALA A 1 615 ? -0.489 26.009 -16.704 1.00 77.25 615 ALA A O 1
ATOM 4718 N N . ARG A 1 616 ? -0.038 24.392 -18.210 1.00 68.88 616 ARG A N 1
ATOM 4719 C CA . ARG A 1 616 ? 0.573 23.449 -17.244 1.00 68.88 616 ARG A CA 1
ATOM 4720 C C . ARG A 1 616 ? 1.751 24.071 -16.477 1.00 68.88 616 ARG A C 1
ATOM 4722 O O . ARG A 1 616 ? 1.991 23.716 -15.332 1.00 68.88 616 ARG A O 1
ATOM 4729 N N . THR A 1 617 ? 2.450 25.037 -17.076 1.00 74.06 617 THR A N 1
ATOM 4730 C CA . THR A 1 617 ? 3.555 25.794 -16.452 1.00 74.06 617 THR A CA 1
ATOM 4731 C C . THR A 1 617 ? 3.085 26.898 -15.499 1.00 74.06 617 THR A C 1
ATOM 4733 O O . THR A 1 617 ? 3.894 27.543 -14.839 1.00 74.06 617 THR A O 1
ATOM 4736 N N . GLY A 1 618 ? 1.779 27.159 -15.443 1.00 72.19 618 GLY A N 1
ATOM 4737 C CA . GLY A 1 618 ? 1.163 28.200 -14.629 1.00 72.19 618 GLY A CA 1
ATOM 4738 C C . GLY A 1 618 ? 1.224 29.615 -15.216 1.00 72.19 618 GLY A C 1
ATOM 4739 O O . GLY A 1 618 ? 0.527 30.491 -14.702 1.00 72.19 618 GLY A O 1
ATOM 4740 N N . LEU A 1 619 ? 1.990 29.833 -16.291 1.00 71.00 619 LEU A N 1
ATOM 4741 C CA . LEU A 1 619 ? 2.113 31.110 -16.998 1.00 71.00 619 LEU A CA 1
ATOM 4742 C C . LEU A 1 619 ? 1.351 31.063 -18.328 1.00 71.00 619 LEU A C 1
ATOM 4744 O O . LEU A 1 619 ? 1.695 30.295 -19.222 1.00 71.00 619 LEU A O 1
ATOM 4748 N N . GLY A 1 620 ? 0.342 31.923 -18.471 1.00 81.94 620 GLY A N 1
ATOM 4749 C CA . GLY A 1 620 ? -0.455 32.034 -19.693 1.00 81.94 620 GLY A CA 1
ATOM 4750 C C . GLY A 1 620 ? -1.582 31.004 -19.802 1.00 81.94 620 GLY A C 1
ATOM 4751 O O . GLY A 1 620 ? -2.006 30.394 -18.817 1.00 81.94 620 GLY A O 1
ATOM 4752 N N . SER A 1 621 ? -2.100 30.856 -21.020 1.00 83.56 621 SER A N 1
ATOM 4753 C CA . SER A 1 621 ? -3.182 29.927 -21.354 1.00 83.56 621 SER A CA 1
ATOM 4754 C C . SER A 1 621 ? -2.688 28.853 -22.314 1.00 83.56 621 SER A C 1
ATOM 4756 O O . SER A 1 621 ? -1.771 29.099 -23.095 1.00 83.56 621 SER A O 1
ATOM 4758 N N . GLN A 1 622 ? -3.313 27.683 -22.278 1.00 82.75 622 GLN A N 1
ATOM 4759 C CA . GLN A 1 622 ? -3.080 26.604 -23.231 1.00 82.75 622 GLN A CA 1
ATOM 4760 C C . GLN A 1 622 ? -4.403 26.111 -23.818 1.00 82.75 622 GLN A C 1
ATOM 4762 O O . GLN A 1 622 ? -5.460 26.214 -23.186 1.00 82.75 622 GLN A O 1
ATOM 4767 N N . VAL A 1 623 ? -4.320 25.558 -25.024 1.00 82.88 623 VAL A N 1
ATOM 4768 C CA . VAL A 1 623 ? -5.419 24.838 -25.665 1.00 82.88 623 VAL A CA 1
ATOM 4769 C C . VAL A 1 623 ? -5.492 23.441 -25.053 1.00 82.88 623 VAL A C 1
ATOM 4771 O O . VAL A 1 623 ? -4.512 22.701 -25.079 1.00 82.88 623 VAL A O 1
ATOM 4774 N N . ASN A 1 624 ? -6.649 23.083 -24.505 1.00 84.00 624 ASN A N 1
ATOM 4775 C CA . ASN A 1 624 ? -6.939 21.742 -24.012 1.00 84.00 624 ASN A CA 1
ATOM 4776 C C . ASN A 1 624 ? -7.939 21.092 -24.965 1.00 84.00 624 ASN A C 1
ATOM 4778 O O . ASN A 1 624 ? -9.109 21.480 -24.983 1.00 84.00 624 ASN A O 1
ATOM 4782 N N . TYR A 1 625 ? -7.487 20.128 -25.762 1.00 86.19 625 TYR A N 1
ATOM 4783 C CA . TYR A 1 625 ? -8.379 19.371 -26.636 1.00 86.19 625 TYR A CA 1
ATOM 4784 C C . TYR A 1 625 ? -9.367 18.540 -25.822 1.00 86.19 625 TYR A C 1
ATOM 4786 O O . TYR A 1 625 ? -9.013 17.951 -24.801 1.00 86.19 625 TYR A O 1
ATOM 4794 N N . ILE A 1 626 ? -10.608 18.494 -26.296 1.00 88.75 626 ILE A N 1
ATOM 4795 C CA . ILE A 1 626 ? -11.660 17.681 -25.693 1.00 88.75 626 ILE A CA 1
ATOM 4796 C C . ILE A 1 626 ? -11.467 16.235 -26.150 1.00 88.75 626 ILE A C 1
ATOM 4798 O O . ILE A 1 626 ? -11.470 15.962 -27.354 1.00 88.75 626 ILE A O 1
ATOM 4802 N N . ARG A 1 627 ? -11.293 15.312 -25.192 1.00 89.62 627 ARG A N 1
ATOM 4803 C CA . ARG A 1 627 ? -11.031 13.887 -25.462 1.00 89.62 627 ARG A CA 1
ATOM 4804 C C . ARG A 1 627 ? -12.113 13.278 -26.340 1.00 89.62 627 ARG A C 1
ATOM 4806 O O . ARG A 1 627 ? -11.802 12.671 -27.362 1.00 89.62 627 ARG A O 1
ATOM 4813 N N . GLU A 1 628 ? -13.373 13.533 -26.009 1.00 90.75 628 GLU A N 1
ATOM 4814 C CA . GLU A 1 628 ? -14.510 13.010 -26.762 1.00 90.75 628 GLU A CA 1
ATOM 4815 C C . GLU A 1 628 ? -14.557 13.535 -28.196 1.00 90.75 628 GLU A C 1
ATOM 4817 O O . GLU A 1 628 ? -14.886 12.786 -29.109 1.00 90.75 628 GLU A O 1
ATOM 4822 N N . PHE A 1 629 ? -14.186 14.799 -28.425 1.00 90.62 629 PHE A N 1
ATOM 4823 C CA . PHE A 1 629 ? -14.182 15.355 -29.775 1.00 90.62 629 PHE A CA 1
ATOM 4824 C C . PHE A 1 629 ? -13.156 14.649 -30.662 1.00 90.62 629 PHE A C 1
ATOM 4826 O O . PHE A 1 629 ? -13.482 14.256 -31.782 1.00 90.62 629 PHE A O 1
ATOM 4833 N N . ILE A 1 630 ? -11.923 14.483 -30.174 1.00 89.44 630 ILE A N 1
ATOM 4834 C CA . ILE A 1 630 ? -10.866 13.821 -30.946 1.00 89.44 630 ILE A CA 1
ATOM 4835 C C . ILE A 1 630 ? -11.207 12.342 -31.157 1.00 89.44 630 ILE A C 1
ATOM 4837 O O . ILE A 1 630 ? -11.040 11.851 -32.269 1.00 89.44 630 ILE A O 1
ATOM 4841 N N . TRP A 1 631 ? -11.772 11.661 -30.156 1.00 92.56 631 TRP A N 1
ATOM 4842 C CA . TRP A 1 631 ? -12.303 10.305 -30.319 1.00 92.56 631 TRP A CA 1
ATOM 4843 C C . TRP A 1 631 ? -13.328 10.212 -31.461 1.00 92.56 631 TRP A C 1
ATOM 4845 O O . TRP A 1 631 ? -13.164 9.391 -32.363 1.00 92.56 631 TRP A O 1
ATOM 4855 N N . LEU A 1 632 ? -14.320 11.112 -31.505 1.00 92.25 632 LEU A N 1
ATOM 4856 C CA . LEU A 1 632 ? -15.283 11.173 -32.613 1.00 92.25 632 LEU A CA 1
ATOM 4857 C C . LEU A 1 632 ? -14.600 11.427 -33.968 1.00 92.25 632 LEU A C 1
ATOM 4859 O O . LEU A 1 632 ? -15.052 10.910 -34.988 1.00 92.25 632 LEU A O 1
ATOM 4863 N N . GLN A 1 633 ? -13.491 12.178 -34.006 1.00 89.75 633 GLN A N 1
ATOM 4864 C CA . GLN A 1 633 ? -12.725 12.353 -35.244 1.00 89.75 633 GLN A CA 1
ATOM 4865 C C . GLN A 1 633 ? -11.971 11.093 -35.672 1.00 89.75 633 GLN A C 1
ATOM 4867 O O . GLN A 1 633 ? -11.816 10.885 -36.874 1.00 89.75 633 GLN A O 1
ATOM 4872 N N . LEU A 1 634 ? -11.517 10.246 -34.745 1.00 90.81 634 LEU A N 1
ATOM 4873 C CA . LEU A 1 634 ? -10.950 8.937 -35.094 1.00 90.81 634 LEU A CA 1
ATOM 4874 C C . LEU A 1 634 ? -12.023 8.048 -35.740 1.00 90.81 634 LEU A C 1
ATOM 4876 O O . LEU A 1 634 ? -11.767 7.434 -36.776 1.00 90.81 634 LEU A O 1
ATOM 4880 N N . LEU A 1 635 ? -13.250 8.067 -35.205 1.00 93.12 635 LEU A N 1
ATOM 4881 C CA . LEU A 1 635 ? -14.389 7.364 -35.806 1.00 93.12 635 LEU A CA 1
ATOM 4882 C C . LEU A 1 635 ? -14.729 7.907 -37.204 1.00 93.12 635 LEU A C 1
ATOM 4884 O O . LEU A 1 635 ? -14.910 7.130 -38.138 1.00 93.12 635 LEU A O 1
ATOM 4888 N N . ASN A 1 636 ? -14.745 9.234 -37.387 1.00 92.94 636 ASN A N 1
ATOM 4889 C CA . ASN A 1 636 ? -14.967 9.862 -38.699 1.00 92.94 636 ASN A CA 1
ATOM 4890 C C . ASN A 1 636 ? -13.889 9.495 -39.733 1.00 92.94 636 ASN A C 1
ATOM 4892 O O . ASN A 1 636 ? -14.153 9.520 -40.933 1.00 92.94 636 ASN A O 1
ATOM 4896 N N . GLN A 1 637 ? -12.682 9.147 -39.280 1.00 89.69 637 GLN A N 1
ATOM 4897 C CA . GLN A 1 637 ? -11.590 8.652 -40.124 1.00 89.69 637 GLN A CA 1
ATOM 4898 C C . GLN A 1 637 ? -11.707 7.150 -40.442 1.00 89.69 637 GLN A C 1
ATOM 4900 O O . GLN A 1 637 ? -10.844 6.603 -41.126 1.00 89.69 637 GLN A O 1
ATOM 4905 N N . GLY A 1 638 ? -12.764 6.479 -39.972 1.00 91.50 638 GLY A N 1
ATOM 4906 C CA . GLY A 1 638 ? -13.005 5.054 -40.191 1.00 91.50 638 GLY A CA 1
ATOM 4907 C C . GLY A 1 638 ? -12.265 4.134 -39.219 1.00 91.50 638 GLY A C 1
ATOM 4908 O O . GLY A 1 638 ? -12.215 2.930 -39.460 1.00 91.50 638 GLY A O 1
ATOM 4909 N N . MET A 1 639 ? -11.684 4.668 -38.139 1.00 90.94 639 MET A N 1
ATOM 4910 C CA . MET A 1 639 ? -11.045 3.849 -37.107 1.00 90.94 639 MET A CA 1
ATOM 4911 C C . MET A 1 639 ? -12.096 3.274 -36.153 1.00 90.94 639 MET A C 1
ATOM 4913 O O . MET A 1 639 ? -13.049 3.954 -35.780 1.00 90.94 639 MET A O 1
ATOM 4917 N N . THR A 1 640 ? -11.902 2.032 -35.718 1.00 89.06 640 THR A N 1
ATOM 4918 C CA . THR A 1 640 ? -12.795 1.326 -34.787 1.00 89.06 640 THR A CA 1
ATOM 4919 C C . THR A 1 640 ? -12.226 1.341 -33.371 1.00 89.06 640 THR A C 1
ATOM 4921 O O . THR A 1 640 ? -11.911 0.291 -32.821 1.00 89.06 640 THR A O 1
ATOM 4924 N N . VAL A 1 641 ? -12.057 2.538 -32.802 1.00 94.00 641 VAL A N 1
ATOM 4925 C CA . VAL A 1 641 ? -11.549 2.719 -31.432 1.00 94.00 641 VAL A CA 1
ATOM 4926 C C . VAL A 1 641 ? -12.719 2.968 -30.487 1.00 94.00 641 VAL A C 1
ATOM 4928 O O . VAL A 1 641 ? -13.419 3.978 -30.603 1.00 94.00 641 VAL A O 1
ATOM 4931 N N . TRP A 1 642 ? -12.940 2.061 -29.542 1.00 94.12 642 TRP A N 1
ATOM 4932 C CA . TRP A 1 642 ? -14.010 2.179 -28.554 1.00 94.12 642 TRP A CA 1
ATOM 4933 C C . TRP A 1 642 ? -13.687 3.245 -27.501 1.00 94.12 642 TRP A C 1
ATOM 4935 O O . TRP A 1 642 ? -12.593 3.268 -26.940 1.00 94.12 642 TRP A O 1
ATOM 4945 N N . GLY A 1 643 ? -14.645 4.127 -27.220 1.00 92.44 643 GLY A N 1
ATOM 4946 C CA . GLY A 1 643 ? -14.557 5.047 -26.087 1.00 92.44 643 GLY A CA 1
ATOM 4947 C C . GLY A 1 643 ? -14.960 4.330 -24.803 1.00 92.44 643 GLY A C 1
ATOM 4948 O O . GLY A 1 643 ? -16.032 3.725 -24.761 1.00 92.44 643 GLY A O 1
ATOM 4949 N N . ILE A 1 644 ? -14.113 4.389 -23.776 1.00 92.00 644 ILE A N 1
ATOM 4950 C CA . ILE A 1 644 ? -14.381 3.788 -22.462 1.00 92.00 644 ILE A CA 1
ATOM 4951 C C . ILE A 1 644 ? -14.440 4.849 -21.359 1.00 92.00 644 ILE A C 1
ATOM 4953 O O . ILE A 1 644 ? -13.729 5.861 -21.394 1.00 92.00 644 ILE A O 1
ATOM 4957 N N . GLY A 1 645 ? -15.308 4.590 -20.380 1.00 90.44 645 GLY A N 1
ATOM 4958 C CA . GLY A 1 645 ? -15.399 5.321 -19.121 1.00 90.44 645 GLY A CA 1
ATOM 4959 C C . GLY A 1 645 ? -14.806 4.495 -17.985 1.00 90.44 645 GLY A C 1
ATOM 4960 O O . GLY A 1 645 ? -15.222 3.349 -17.797 1.00 90.44 645 GLY A O 1
ATOM 4961 N N . VAL A 1 646 ? -13.854 5.072 -17.252 1.00 91.31 646 VAL A N 1
ATOM 4962 C CA . VAL A 1 646 ? -13.105 4.391 -16.181 1.00 91.31 646 VAL A CA 1
ATOM 4963 C C . VAL A 1 646 ? -12.814 5.322 -15.004 1.00 91.31 646 VAL A C 1
ATOM 4965 O O . VAL A 1 646 ? -12.931 6.545 -15.138 1.00 91.31 646 VAL A O 1
ATOM 4968 N N . ALA A 1 647 ? -12.426 4.751 -13.862 1.00 87.31 647 ALA A N 1
ATOM 4969 C CA . ALA A 1 647 ? -12.129 5.518 -12.654 1.00 87.31 647 ALA A CA 1
ATOM 4970 C C . ALA A 1 647 ? -10.643 5.871 -12.453 1.00 87.31 647 ALA A C 1
ATOM 4972 O O . ALA A 1 647 ? -10.373 6.874 -11.791 1.00 87.31 647 ALA A O 1
ATOM 4973 N N . ASP A 1 648 ? -9.704 5.057 -12.960 1.00 92.19 648 ASP A N 1
ATOM 4974 C CA . ASP A 1 648 ? -8.263 5.174 -12.651 1.00 92.19 648 ASP A CA 1
ATOM 4975 C C . ASP A 1 648 ? -8.029 5.253 -11.126 1.00 92.19 648 ASP A C 1
ATOM 4977 O O . ASP A 1 648 ? -7.507 6.203 -10.520 1.00 92.19 648 ASP A O 1
ATOM 4981 N N . ALA A 1 649 ? -8.616 4.270 -10.448 1.00 91.12 649 ALA A N 1
ATOM 4982 C CA . ALA A 1 649 ? -8.830 4.369 -9.024 1.00 91.12 649 ALA A CA 1
ATOM 4983 C C . ALA A 1 649 ? -7.544 4.118 -8.225 1.00 91.12 649 ALA A C 1
ATOM 4985 O O . ALA A 1 649 ? -6.985 3.021 -8.250 1.00 91.12 649 ALA A O 1
ATOM 4986 N N . HIS A 1 650 ? -7.169 5.105 -7.406 1.00 90.75 650 HIS A N 1
ATOM 4987 C CA . HIS A 1 650 ? -6.024 5.075 -6.487 1.00 90.75 650 HIS A CA 1
ATOM 4988 C C . HIS A 1 650 ? -6.423 5.034 -5.004 1.00 90.75 650 HIS A C 1
ATOM 4990 O O . HIS A 1 650 ? -5.628 4.698 -4.135 1.00 90.75 650 HIS A O 1
ATOM 4996 N N . HIS A 1 651 ? -7.689 5.324 -4.715 1.00 90.81 651 HIS A N 1
ATOM 4997 C CA . HIS A 1 651 ? -8.276 5.261 -3.380 1.00 90.81 651 HIS A CA 1
ATOM 4998 C C . HIS A 1 651 ? -9.625 4.536 -3.445 1.00 90.81 651 HIS A C 1
ATOM 5000 O O . HIS A 1 651 ? -10.191 4.371 -4.531 1.00 90.81 651 HIS A O 1
ATOM 5006 N N . VAL A 1 652 ? -10.142 4.107 -2.294 1.00 91.50 652 VAL A N 1
ATOM 5007 C CA . VAL A 1 652 ? -11.534 3.642 -2.156 1.00 91.50 652 VAL A CA 1
ATOM 5008 C C . VAL A 1 652 ? -12.464 4.856 -2.084 1.00 91.50 652 VAL A C 1
ATOM 5010 O O . VAL A 1 652 ? -13.502 4.908 -2.738 1.00 91.50 652 VAL A O 1
ATOM 5013 N N . HIS A 1 653 ? -12.050 5.881 -1.339 1.00 91.69 653 HIS A N 1
ATOM 5014 C CA . HIS A 1 653 ? -12.781 7.127 -1.156 1.00 91.69 653 HIS A CA 1
ATOM 5015 C C . HIS A 1 653 ? -12.279 8.235 -2.104 1.00 91.69 653 HIS A C 1
ATOM 5017 O O . HIS A 1 653 ? -11.086 8.520 -2.160 1.00 91.69 653 HIS A O 1
ATOM 5023 N N . GLY A 1 654 ? -13.194 8.932 -2.790 1.00 81.88 654 GLY A N 1
ATOM 5024 C CA . GLY A 1 654 ? -12.920 10.188 -3.512 1.00 81.88 654 GLY A CA 1
ATOM 5025 C C . GLY A 1 654 ? -12.586 10.079 -5.009 1.00 81.88 654 GLY A C 1
ATOM 5026 O O . GLY A 1 654 ? -12.802 11.052 -5.726 1.00 81.88 654 GLY A O 1
ATOM 5027 N N . ASN A 1 655 ? -12.158 8.915 -5.513 1.00 74.25 655 ASN A N 1
ATOM 5028 C CA . ASN A 1 655 ? -11.780 8.733 -6.931 1.00 74.25 655 ASN A CA 1
ATOM 5029 C C . ASN A 1 655 ? -12.958 8.447 -7.882 1.00 74.25 655 ASN A C 1
ATOM 5031 O O . ASN A 1 655 ? -12.761 8.284 -9.080 1.00 74.25 655 ASN A O 1
ATOM 5035 N N . GLY A 1 656 ? -14.191 8.379 -7.371 1.00 75.62 656 GLY A N 1
ATOM 5036 C CA . GLY A 1 656 ? -15.361 8.079 -8.201 1.00 75.62 656 GLY A CA 1
ATOM 5037 C C . GLY A 1 656 ? -15.384 6.642 -8.730 1.00 75.62 656 GLY A C 1
ATOM 5038 O O . GLY A 1 656 ? -15.938 6.406 -9.803 1.00 75.62 656 GLY A O 1
ATOM 5039 N N . VAL A 1 657 ? -14.797 5.696 -7.989 1.00 83.38 657 VAL A N 1
ATOM 5040 C CA . VAL A 1 657 ? -14.873 4.258 -8.293 1.00 83.38 657 VAL A CA 1
ATOM 5041 C C . VAL A 1 657 ? -16.329 3.851 -8.425 1.00 83.38 657 VAL A C 1
ATOM 5043 O O . VAL A 1 657 ? -17.160 4.229 -7.600 1.00 83.38 657 VAL A O 1
ATOM 5046 N N . GLY A 1 658 ? -16.650 3.142 -9.502 1.00 79.75 658 GLY A N 1
ATOM 5047 C CA . GLY A 1 658 ? -18.025 2.792 -9.827 1.00 79.75 658 GLY A CA 1
ATOM 5048 C C . GLY A 1 658 ? -18.859 3.923 -10.431 1.00 79.75 658 GLY A C 1
ATOM 5049 O O . GLY A 1 658 ? -19.849 3.633 -11.097 1.00 79.75 658 GLY A O 1
ATOM 5050 N N . SER A 1 659 ? -18.506 5.198 -10.275 1.00 82.50 659 SER A N 1
ATOM 5051 C CA . SER A 1 659 ? -19.239 6.288 -10.938 1.00 82.50 659 SER A CA 1
ATOM 5052 C C . SER A 1 659 ? -18.970 6.300 -12.442 1.00 82.50 659 SER A C 1
ATOM 5054 O O . SER A 1 659 ? -19.897 6.445 -13.239 1.00 82.50 659 SER A O 1
ATOM 5056 N N . TRP A 1 660 ? -17.708 6.109 -12.829 1.00 86.94 660 TRP A N 1
ATOM 5057 C CA . TRP A 1 660 ? -17.296 5.936 -14.218 1.00 86.94 660 TRP A CA 1
ATOM 5058 C C . TRP A 1 660 ? -17.246 4.446 -14.539 1.00 86.94 660 TRP A C 1
ATOM 5060 O O . TRP A 1 660 ? -16.538 3.694 -13.878 1.00 86.94 660 TRP A O 1
ATOM 5070 N N . ARG A 1 661 ? -18.045 4.015 -15.515 1.00 90.31 661 ARG A N 1
ATOM 5071 C CA . ARG A 1 661 ? -18.153 2.611 -15.918 1.00 90.31 661 ARG A CA 1
ATOM 5072 C C . ARG A 1 661 ? -18.537 2.502 -17.384 1.00 90.31 661 ARG A C 1
ATOM 5074 O O . ARG A 1 661 ? -19.140 3.416 -17.949 1.00 90.31 661 ARG A O 1
ATOM 5081 N N . THR A 1 662 ? -18.241 1.352 -17.968 1.00 92.69 662 THR A N 1
ATOM 5082 C CA . THR A 1 662 ? -18.608 1.000 -19.337 1.00 92.69 662 THR A CA 1
ATOM 5083 C C . THR A 1 662 ? -19.554 -0.195 -19.301 1.00 92.69 662 THR A C 1
ATOM 5085 O O . THR A 1 662 ? -19.237 -1.218 -18.700 1.00 92.69 662 THR A O 1
ATOM 5088 N N . TYR A 1 663 ? -20.718 -0.072 -19.943 1.00 93.69 663 TYR A N 1
ATOM 5089 C CA . TYR A 1 663 ? -21.609 -1.211 -20.162 1.00 93.69 663 TYR A CA 1
ATOM 5090 C C . TYR A 1 663 ? -21.215 -1.916 -21.451 1.00 93.69 663 TYR A C 1
ATOM 5092 O O . TYR A 1 663 ? -21.217 -1.294 -22.515 1.00 93.69 663 TYR A O 1
ATOM 5100 N N . VAL A 1 664 ? -20.901 -3.206 -21.363 1.00 92.75 664 VAL A N 1
ATOM 5101 C CA . VAL A 1 664 ? -20.538 -4.020 -22.531 1.00 92.75 664 VAL A CA 1
ATOM 5102 C C . VAL A 1 664 ? -21.512 -5.180 -22.710 1.00 92.75 664 VAL A C 1
ATOM 5104 O O . VAL A 1 664 ? -21.968 -5.733 -21.706 1.00 92.75 664 VAL A O 1
ATOM 5107 N N . PRO A 1 665 ? -21.859 -5.558 -23.956 1.00 92.62 665 PRO A N 1
ATOM 5108 C CA . PRO A 1 665 ? -22.702 -6.718 -24.193 1.00 92.62 665 PRO A CA 1
ATOM 5109 C C . PRO A 1 665 ? -22.047 -7.988 -23.648 1.00 92.62 665 PRO A C 1
ATOM 5111 O O . PRO A 1 665 ? -20.858 -8.221 -23.864 1.00 92.62 665 PRO A O 1
ATOM 5114 N N . SER A 1 666 ? -22.835 -8.835 -22.999 1.00 89.00 666 SER A N 1
ATOM 5115 C CA . SER A 1 666 ? -22.414 -10.144 -22.510 1.00 89.00 666 SER A CA 1
ATOM 5116 C C . SER A 1 666 ? -23.500 -11.184 -22.767 1.00 89.00 666 SER A C 1
ATOM 5118 O O . SER A 1 666 ? -24.685 -10.869 -22.791 1.00 89.00 666 SER A O 1
ATOM 5120 N N . GLN A 1 667 ? -23.103 -12.438 -22.976 1.00 81.19 667 GLN A N 1
ATOM 5121 C CA . GLN A 1 667 ? -24.036 -13.568 -23.098 1.00 81.19 667 GLN A CA 1
ATOM 5122 C C . GLN A 1 667 ? -24.354 -14.227 -21.747 1.00 81.19 667 GLN A C 1
ATOM 5124 O O . GLN A 1 667 ? -25.138 -15.175 -21.707 1.00 81.19 667 GLN A O 1
ATOM 5129 N N . THR A 1 668 ? -23.701 -13.766 -20.678 1.00 60.09 668 THR A N 1
ATOM 5130 C CA . THR A 1 668 ? -23.818 -14.293 -19.311 1.00 60.09 668 THR A CA 1
ATOM 5131 C C . THR A 1 668 ? -25.048 -13.795 -18.585 1.00 60.09 668 THR A C 1
ATOM 5133 O O . THR A 1 668 ? -25.339 -12.584 -18.726 1.00 60.09 668 THR A O 1
#

Secondary structure (DSSP, 8-state):
---PPPPPP-------------------EEEE--GGGGGGS--BSS----TT-EEEE-SSEEEEE--S-TT--SSTTSS-STT---TTSEEEEEETTT--B--S-EEGGG--S--SEEEEEEESTTSEEEEEEEE-HHHHTSEEEEEEEEEETT-SEEEEEEEEEE-SSS-EEEE-PPEE---SSEEEETTEEEEE-SSGGG--EEEEEEE--TT------SSEEEE-TT-EEEEEEEEEEESSHHHHHHHHHHHHTTTSEEEEEEEEEETTS-B-TT-EEEEE-SSTT-EEEE---TTSEEEEEEESEEEEEEEE-TTS--EEEEEEE-TT-EEEEEEEEPPPPEEEEEEE-TTS-B--EEEEEEE-TTPPPP--S-TT-SS-BTTEEEESSSEEEEE--SEEEEEEEE-TTTB--EEEEEEE-TT-EEEEEEE--B-S--TTEEEE---B--GGGSS----HHHHHHHHHHTT--B-----BT--B--HHHHHHTT-TTT-B---BEEE-SSS-EEEEES----TTSGGGGPPPP-SSHHHHHHHHHHTTS--TT-EEEEES--HHHHHT-TT-SSS---SSTTGGGG-SEEEEEESS---TT-SSSEEEEE-TTSSSEEEEE-HHHHHHHHHHTT--PEEEEE--BS-SSSS-TTTS-EEEE---

Foldseek 3Di:
DDDDDDDDDDDDDDDDDDPDPPPPPQFWFKDQDDPVCVVVFFAAQQGADFHQWMWTDGQWKIWIAAWQDPQAFSFCQQQDDPQFHAHGWIQFIGTPPLNHTFWGTKAFLSDGGGWPTKDWPAGRPPQKTKIKTWHCCVRVVFKTKMWIWMDGYPAQWTKIKIKIWGQDPFKDKTFRDMDIGDEPAWDAFPQKTKHFHNFCLSQKIKIKHWACDPPQNDDDPDRMDIAGNGRMHMTMMIIGMGSFRQQNVQSRVCRRPPQQKFKEKEAEAAPVRAAPQQKWKFKQSDDDSSGTIDGAHNRNIDIHIDGFDKIWIWMDGFQWDIDIDIDGTGGPYYDYHYDHTFAGWKEWWAEAAPVRAFFKKKKFWAAPDPDDFDQQTDQQAQCTHRRMHTAHGRTDMHGHHFHWTFMKMAAADQKDIDTDIDGTDRNDYHYDYDYIYRNHDDPQKFWAFEAEEDSNLVVFDRRLLSRLSLLRNNQHAEYEYAREQAWDDSPVSCVVSVNPVRYDYAIWYWDDDPAWIKIKDDDDFCSNDVRSQGDHDDPQVQVVLVCRCQPPHHDPPMAMEIEPHQCCQQAFNVPPPVHGPGHRPCSLQSHQAYALAELDDACLVPPDQWDWDQDPVNPHIDTGGRSNSSVVVCVVVVRNYYHAWHQNDRGSPDSCNSVTTDMDGHPD

pLDDT: mean 91.99, std 11.88, range [31.36, 98.88]

Sequence (668 aa):
MKFEFSPLPTFLFSLACFLFPTSHIQSAEAIEIGKDNFDLLPRGKEADGIIGDFLLRNDTIEVVVSGNLPLRRANMGVFYGDGNETPGVIYDVTKRGTNNDQITVFTPCGQKGPVNFVRIVESGADGRAVIETLVSSAKSGGLYKQHLYILEDGWDGVLVVTTLRNESGQKQIQAVWDGWTQMRSKGNVNGIDWADSIDPADKCGYAFAWVKEEGADTIPKQRDLELNIGDEAVLARFFAVGSSPAEAVGMVAARRNSGQTGTLSATLLDDSGQPAATSRIVIDLGGAKGKVPAYPDENGKLSIQLPAGEYPITIEDTGRQTVTDKIAIKAGKSTPMDLKLSKQAAVNFSVKDEAGVSIPCKVQFNPIEGTPAPNLGPTDRAHGCVDQWHSGTGDFRAPLPPGKYEVIVTRGIEYSHHAQNIDLQPGQEITIETTLKRLVQTPGWISADYHNHSTPSGDNTCGTDDRLINLAAEHIEFAPTTEHNRLYDWAPHINKLGLAPFLKTVPGMELTGRGAHFNCFPLKPEPTKQDGGAPVWKKDPRLNAITLRNWQGEEPDRWIHLNHPDMAENFVDWNRDGRADGGYAYFGGMLDGLESQNYSNSSILANAPYSIGKARTGLGSQVNYIREFIWLQLLNQGMTVWGIGVADAHHVHGNGVGSWRTYVPSQT

Radius of gyration: 29.2 Å; chains: 1; bounding box: 78×86×103 Å